Protein AF-0000000068152325 (afdb_homodimer)

pLDDT: mean 95.0, std 8.4, range [35.0, 99.0]

Foldseek 3Di:
DVPVVVVLVVVLVVLQVVLQVVLVVLCVVQDDDKWKWKAFPQSRRIHTDQQAAKDACFLQCLLLLLLVQQLCVVVVNHDQQDFDADAPVLADPQAVPVNVCHPHRGDGNLRLSLCCQARVGQSSSQSSQVVPPHQQVSVVLLVVVPLPQAGADDGPPVSQDAPDSPGSHNIGGFNSSLVSLCCSQPNDSGDPVSNVSSQVSQQNHPPQCLALVVQADVQKRKRKGWGDDFLVFQKTWMWIWIADPPRGIMTMTMIDRRNRDGPSVSRNSRSVSSNSSNVSD/DVVVVVVLVVVLVVLQVVLQVVLVVLCVVQDDDKWKWKAFPQSRRIHTDQQAAKDACFLQCLLLLLLVQQLCVVVVNHDQQDFDADAPVLADPQAVPVNVVHPHRGDGNLRLSLCCQARVGQSSSQSSQVVPPHQQVSVVLLVVVPLPQAGADDGPPVSQDAPDSPGSHNIGGFNSSLVSLCCSQPNDSGDPVSNVSSQVSQQNHNPQCLALVLQADVQKRKRKGWGDDFLVFQKTWMWIWIQDPPRGIMTMTMIDRRNRDGPSVSRNSRSVSSNSSNVSD

Nearest PDB structures (foldseek):
  5vpq-assembly2_B  TM=9.289E-01  e=6.756E-27  Paraburkholderia phymatum STM815
  7a5t-assembly1_A  TM=9.228E-01  e=1.024E-25  Mycobacterium tuberculosis
  8rii-assembly1_A  TM=9.203E-01  e=1.210E-25  Mycobacterium tuberculosis
  7a6z-assembly1_A  TM=9.233E-01  e=1.210E-25  Mycobacterium tuberculosis
  4x6t-assembly1_A  TM=9.135E-01  e=1.597E-25  Mycobacterium tuberculosis H37Rv

InterPro domains:
  IPR000871 Beta-lactamase, class-A [PR00118] (22-46)
  IPR000871 Beta-lactamase, class-A [PR00118] (53-70)
  IPR000871 Beta-lactamase, class-A [PR00118] (96-121)
  IPR000871 Beta-lactamase, class-A [PR00118] (132-156)
  IPR000871 Beta-lactamase, class-A [PR00118] (195-210)
  IPR000871 Beta-lactamase, class-A [PR00118] (212-227)
  IPR000871 Beta-lactamase, class-A [PTHR35333] (16-280)
  IPR012338 Beta-lactamase/transpeptidase-like [G3DSA:3.40.710.10] (14-280)
  IPR012338 Beta-lactamase/transpeptidase-like [SSF56601] (19-278)
  IPR023650 Beta-lactamase, class-A active site [PS00146] (55-70)
  I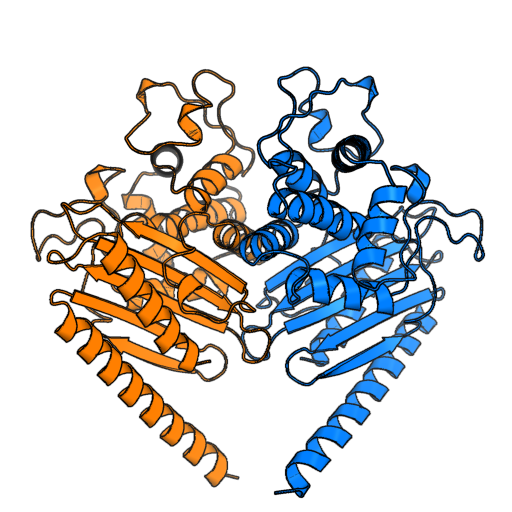PR045155 Beta-lactamase class A, catalytic domain [PF13354] (19-278)

Radius of gyration: 24.02 Å; Cα contacts (8 Å, |Δi|>4): 1232; chains: 2; bounding box: 70×71×52 Å

Secondary structure (DSSP, 8-state):
-HHHHHHHHHHHHHHHHHHHHHHHHHHHHH-SEEEEEEEETTT--EEEESTTS-EE-GGGHHHHHHHHHHHHHHTTS--TT-EE---GGG--SS-TTGGGGTTSS-EEHHHHHHHHHHH--HHHHHHHHHHTT-HHHHHHHHHTTT--S----S-TTGGG--SSTT--TTEE-HHHHHHHHHHHHHSSSS-HHHHHHHHHHHHT-SS-TTTHHHHS-TT-EEEEEEEE-HHHHTEEEEEEEEEETTTEEEEEEEEEE-TTS-HHHHHHHHHHHHHHHHTT-/--HHHHHHHHHHHHHHHHHHHHHHHHHHHH-SEEEEEEEETTT--EEEESTTS-EE-GGGHHHHHHHHHHHHHHTTS--TT-EE---GGG--SS-TTGGGGTTSS-EEHHHHHHHHHHH--HHHHHHHHHHTT-HHHHHHHHHTTT--S----S-TTGGG--SSTT--TTEE-HHHHHHHHHHHHHSSSS-HHHHHHHHHHHHT-SS-TTTHHHHS-TT-EEEEEEEE-HHHHTEEEEEEEEEETTTEEEEEEEEEE-TTS-HHHHHHHHHHHHHHHHTT-

Structure (mmCIF, N/CA/C/O backbone):
data_AF-0000000068152325-model_v1
#
loop_
_entity.id
_entity.type
_entity.pdbx_description
1 polymer Beta-lactamase
#
loop_
_atom_site.group_PDB
_atom_site.id
_atom_site.type_symbol
_atom_site.label_atom_id
_atom_site.label_alt_id
_atom_site.label_comp_id
_atom_site.label_asym_id
_atom_site.label_entity_id
_atom_site.label_seq_id
_atom_site.pdbx_PDB_ins_code
_atom_site.Cartn_x
_atom_site.Cartn_y
_atom_site.Cartn_z
_atom_site.occupancy
_atom_site.B_iso_or_equiv
_atom_site.auth_seq_id
_atom_site.auth_comp_id
_atom_site.auth_asym_id
_atom_site.auth_atom_id
_atom_site.pdbx_PDB_model_num
ATOM 1 N N . MET A 1 1 ? -40.438 0.388 -3.564 1 35 1 MET A N 1
ATOM 2 C CA . MET A 1 1 ? -39 0.444 -3.904 1 35 1 MET A CA 1
ATOM 3 C C . MET A 1 1 ? -38.375 1.729 -3.385 1 35 1 MET A C 1
ATOM 5 O O . MET A 1 1 ? -37.156 1.912 -3.484 1 35 1 MET A O 1
ATOM 9 N N . PRO A 1 2 ? -39.219 2.816 -3.344 1 46.47 2 PRO A N 1
ATOM 10 C CA . PRO A 1 2 ? -38.812 4.16 -2.934 1 46.47 2 PRO A CA 1
ATOM 11 C C . PRO A 1 2 ? -38.5 4.254 -1.44 1 46.47 2 PRO A C 1
ATOM 13 O O . PRO A 1 2 ? -37.875 5.215 -0.994 1 46.47 2 PRO A O 1
ATOM 16 N N . ALA A 1 3 ? -39.094 3.359 -0.702 1 48.59 3 ALA A N 1
ATOM 17 C CA . ALA A 1 3 ? -39.094 3.549 0.747 1 48.59 3 ALA A CA 1
ATOM 18 C C . ALA A 1 3 ? -37.75 3.154 1.338 1 48.59 3 ALA A C 1
ATOM 20 O O . ALA A 1 3 ? -37.25 3.799 2.27 1 48.59 3 ALA A O 1
ATOM 21 N N . LEU A 1 4 ? -37.031 2.096 0.79 1 51.12 4 LEU A N 1
ATOM 22 C CA . LEU A 1 4 ? -35.75 1.635 1.304 1 51.12 4 LEU A CA 1
ATOM 23 C C . LEU A 1 4 ? -34.656 2.664 1.037 1 51.12 4 LEU A C 1
ATOM 25 O O . LEU A 1 4 ? -33.781 2.877 1.878 1 51.12 4 LEU A O 1
ATOM 29 N N . ALA A 1 5 ? -34.781 3.303 -0.085 1 54.22 5 ALA A N 1
ATOM 30 C CA . ALA A 1 5 ? -33.812 4.316 -0.442 1 54.22 5 ALA A CA 1
ATOM 31 C C . ALA A 1 5 ? -33.906 5.527 0.478 1 54.22 5 ALA A C 1
ATOM 33 O O . ALA A 1 5 ? -32.875 6.121 0.847 1 54.22 5 ALA A O 1
ATOM 34 N N . THR A 1 6 ? -35.125 5.875 0.89 1 55.12 6 THR A N 1
ATOM 35 C CA . THR A 1 6 ? -35.344 7.047 1.729 1 55.12 6 THR A CA 1
ATOM 36 C C . THR A 1 6 ? -34.875 6.797 3.152 1 55.12 6 THR A C 1
ATOM 38 O O . THR A 1 6 ? -34.281 7.684 3.777 1 55.12 6 THR A O 1
ATOM 41 N N . VAL A 1 7 ? -35 5.609 3.652 1 56.97 7 VAL A N 1
ATOM 42 C CA . VAL A 1 7 ? -34.594 5.258 5.008 1 56.97 7 VAL A CA 1
ATOM 43 C C . VAL A 1 7 ? -33.062 5.273 5.102 1 56.97 7 VAL A C 1
ATOM 45 O O . VAL A 1 7 ? -32.5 5.746 6.094 1 56.97 7 VAL A O 1
ATOM 48 N N . SER A 1 8 ? -32.469 5.02 3.979 1 75.75 8 SER A N 1
ATOM 49 C CA . SER A 1 8 ? -31 4.98 3.967 1 75.75 8 SER A CA 1
ATOM 50 C C . SER A 1 8 ? -30.406 6.387 3.979 1 75.75 8 SER A C 1
ATOM 52 O O . SER A 1 8 ? -29.438 6.652 4.684 1 75.75 8 SER A O 1
ATOM 54 N N . THR A 1 9 ? -31.141 7.324 3.455 1 77.44 9 THR A N 1
ATOM 55 C CA . THR A 1 9 ? -30.672 8.703 3.398 1 77.44 9 THR A CA 1
ATOM 56 C C . THR A 1 9 ? -30.844 9.391 4.746 1 77.44 9 THR A C 1
ATOM 58 O O . THR A 1 9 ? -29.969 10.133 5.188 1 77.44 9 THR A O 1
ATOM 61 N N . ILE A 1 10 ? -31.938 9.133 5.352 1 80.31 10 ILE A N 1
ATOM 62 C CA . ILE A 1 10 ? -32.219 9.734 6.652 1 80.31 10 ILE A CA 1
ATOM 63 C C . ILE A 1 10 ? -31.219 9.195 7.684 1 80.31 10 ILE A C 1
ATOM 65 O O . ILE A 1 10 ? -30.641 9.953 8.461 1 80.31 10 ILE A O 1
ATOM 69 N N . ALA A 1 11 ? -31.109 7.906 7.719 1 81.94 11 ALA A N 1
ATOM 70 C CA . ALA A 1 11 ? -30.172 7.289 8.648 1 81.94 11 ALA A CA 1
ATOM 71 C C . ALA A 1 11 ? -28.766 7.836 8.453 1 81.94 11 ALA A C 1
ATOM 73 O O . ALA A 1 11 ? -28.047 8.086 9.422 1 81.94 11 ALA A O 1
ATOM 74 N N . ARG A 1 12 ? -28.484 8.094 7.258 1 85.12 12 ARG A N 1
ATOM 75 C CA . ARG A 1 12 ? -27.172 8.656 6.953 1 85.12 12 ARG A CA 1
ATOM 76 C C . ARG A 1 12 ? -27.062 10.086 7.461 1 85.12 12 ARG A C 1
ATOM 78 O O . ARG A 1 12 ? -26.016 10.477 7.992 1 85.12 12 ARG A O 1
ATOM 85 N N . ALA A 1 13 ? -28 10.828 7.285 1 87.19 13 ALA A N 1
ATOM 86 C CA . ALA A 1 13 ? -28 12.211 7.754 1 87.19 13 ALA A CA 1
ATOM 87 C C . ALA A 1 13 ? -27.922 12.273 9.273 1 87.19 13 ALA A C 1
ATOM 89 O O . ALA A 1 13 ? -27.219 13.133 9.828 1 87.19 13 ALA A O 1
ATOM 90 N N . GLU A 1 14 ? -28.562 11.43 9.898 1 89.38 14 GLU A N 1
ATOM 91 C CA . GLU A 1 14 ? -28.531 11.383 11.359 1 89.38 14 GLU A CA 1
ATOM 92 C C . GLU A 1 14 ? -27.141 11 11.867 1 89.38 14 GLU A C 1
ATOM 94 O O . GLU A 1 14 ? -26.656 11.586 12.836 1 89.38 14 GLU A O 1
ATOM 99 N N . LEU A 1 15 ? -26.594 10.062 11.227 1 89.25 15 LEU A N 1
ATOM 100 C CA . LEU A 1 15 ? -25.25 9.656 11.586 1 89.25 15 LEU A CA 1
ATOM 101 C C . LEU A 1 15 ? -24.266 10.805 11.398 1 89.25 15 LEU A C 1
ATOM 103 O O . LEU A 1 15 ? -23.438 11.062 12.273 1 89.25 15 LEU A O 1
ATOM 107 N N . GLN A 1 16 ? -24.391 11.461 10.328 1 90.69 16 GLN A N 1
ATOM 108 C CA . GLN A 1 16 ? -23.531 12.602 10.039 1 90.69 16 GLN A CA 1
ATOM 109 C C . GLN A 1 16 ? -23.641 13.672 11.125 1 90.69 16 GLN A C 1
ATOM 111 O O . GLN A 1 16 ? -22.641 14.164 11.625 1 90.69 16 GLN A O 1
ATOM 116 N N . HIS A 1 17 ? -24.859 13.992 11.508 1 92.69 17 HIS A N 1
ATOM 117 C CA . HIS A 1 17 ? -25.094 15.008 12.531 1 92.69 17 HIS A CA 1
ATOM 118 C C . HIS A 1 17 ? -24.516 14.57 13.875 1 92.69 17 HIS A C 1
ATOM 120 O O . HIS A 1 17 ? -23.922 15.375 14.594 1 92.69 17 HIS A O 1
ATOM 126 N N . ALA A 1 18 ? -24.719 13.352 14.133 1 94.25 18 ALA A N 1
ATOM 127 C CA . ALA A 1 18 ? -24.219 12.828 15.398 1 94.25 18 ALA A CA 1
ATOM 128 C C . ALA A 1 18 ? -22.688 12.891 15.461 1 94.25 18 ALA A C 1
ATOM 130 O O . ALA A 1 18 ? -22.109 13.234 16.484 1 94.25 18 ALA A O 1
ATOM 131 N N . LEU A 1 19 ? -22.031 12.562 14.391 1 95.25 19 LEU A N 1
ATOM 132 C CA . LEU A 1 19 ? -20.578 12.594 14.336 1 95.25 19 LEU A CA 1
ATOM 133 C C . LEU A 1 19 ? -20.062 14.023 14.43 1 95.25 19 LEU A C 1
ATOM 135 O O . LEU A 1 19 ? -19.078 14.281 15.125 1 95.25 19 LEU A O 1
ATOM 139 N N . GLU A 1 20 ? -20.703 14.906 13.812 1 95.5 20 GLU A N 1
ATOM 140 C CA . GLU A 1 20 ? -20.281 16.312 13.867 1 95.5 20 GLU A CA 1
ATOM 141 C C . GLU A 1 20 ? -20.422 16.859 15.281 1 95.5 20 GLU A C 1
ATOM 143 O O . GLU A 1 20 ? -19.562 17.625 15.734 1 95.5 20 GLU A O 1
ATOM 148 N N . ALA A 1 21 ? -21.484 16.438 15.992 1 96.62 21 ALA A N 1
ATOM 149 C CA . ALA A 1 21 ? -21.672 16.875 17.375 1 96.62 21 ALA A CA 1
ATOM 150 C C . ALA A 1 21 ? -20.562 16.312 18.266 1 96.62 21 ALA A C 1
ATOM 152 O O . ALA A 1 21 ? -20.062 17.016 19.156 1 96.62 21 ALA A O 1
ATOM 153 N N . ARG A 1 22 ? -20.203 15.148 18.031 1 96.69 22 ARG A N 1
ATOM 154 C CA . ARG A 1 22 ? -19.141 14.531 18.828 1 96.69 22 ARG A CA 1
ATOM 155 C C . ARG A 1 22 ? -17.781 15.156 18.516 1 96.69 22 ARG A C 1
ATOM 157 O O . ARG A 1 22 ? -16.938 15.289 19.406 1 96.69 22 ARG A O 1
ATOM 164 N N . LEU A 1 23 ? -17.562 15.516 17.281 1 96.5 23 LEU A N 1
ATOM 165 C CA . LEU A 1 23 ? -16.328 16.219 16.922 1 96.5 23 LEU A CA 1
ATOM 166 C C . LEU A 1 23 ? -16.281 17.594 17.594 1 96.5 23 LEU A C 1
ATOM 168 O O . LEU A 1 23 ? -15.227 18.016 18.094 1 96.5 23 LEU A O 1
ATOM 172 N N . ALA A 1 24 ? -17.406 18.25 17.641 1 95.81 24 ALA A N 1
ATOM 173 C CA . ALA A 1 24 ? -17.484 19.547 18.312 1 95.81 24 ALA A CA 1
ATOM 174 C C . ALA A 1 24 ? -17.203 19.391 19.797 1 95.81 24 ALA A C 1
ATOM 176 O O . ALA A 1 24 ? -16.547 20.25 20.406 1 95.81 24 ALA A O 1
ATOM 177 N N . GLU A 1 25 ? -17.75 18.328 20.359 1 95.81 25 GLU A N 1
ATOM 178 C CA . GLU A 1 25 ? -17.516 18.062 21.781 1 95.81 25 GLU A CA 1
ATOM 179 C C . GLU A 1 25 ? -16.031 17.781 22.047 1 95.81 25 GLU A C 1
ATOM 181 O O . GLU A 1 25 ? -15.5 18.203 23.062 1 95.81 25 GLU A O 1
ATOM 186 N N . LEU A 1 26 ? -15.5 17.016 21.141 1 93.62 26 LEU A N 1
ATOM 187 C CA . LEU A 1 26 ? -14.07 16.719 21.25 1 93.62 26 LEU A CA 1
ATOM 188 C C . LEU A 1 26 ? -13.25 18 21.266 1 93.62 26 LEU A C 1
ATOM 190 O O . LEU A 1 26 ? -12.328 18.156 22.062 1 93.62 26 LEU A O 1
ATOM 194 N N . GLU A 1 27 ? -13.516 18.875 20.359 1 93.19 27 GLU A N 1
ATOM 195 C CA . GLU A 1 27 ? -12.836 20.156 20.297 1 93.19 27 GLU A CA 1
ATOM 196 C C . GLU A 1 27 ? -13.047 20.969 21.578 1 93.19 27 GLU A C 1
ATOM 198 O O . GLU A 1 27 ? -12.102 21.547 22.109 1 93.19 27 GLU A O 1
ATOM 203 N N . ARG A 1 28 ? -14.219 21.031 22.078 1 93.19 28 ARG A N 1
ATOM 204 C CA . ARG A 1 28 ? -14.555 21.797 23.281 1 93.19 28 ARG A CA 1
ATOM 205 C C . ARG A 1 28 ? -13.781 21.281 24.484 1 93.19 28 ARG A C 1
ATOM 207 O O . ARG A 1 28 ? -13.359 22.078 25.344 1 93.19 28 ARG A O 1
ATOM 214 N N . ARG A 1 29 ? -13.617 20.047 24.562 1 94.62 29 ARG A N 1
ATOM 215 C CA . ARG A 1 29 ? -12.938 19.422 25.688 1 94.62 29 ARG A CA 1
ATOM 216 C C . ARG A 1 29 ? -11.492 19.875 25.781 1 94.62 29 ARG A C 1
ATOM 218 O O . ARG A 1 29 ? -10.953 20.016 26.891 1 94.62 29 ARG A O 1
ATOM 225 N N . HIS A 1 30 ? -10.891 20.125 24.75 1 91.69 30 HIS A N 1
ATOM 226 C CA . HIS A 1 30 ? -9.453 20.375 24.766 1 91.69 30 HIS A CA 1
ATOM 227 C C . HIS A 1 30 ? -9.141 21.859 24.562 1 91.69 30 HIS A C 1
ATOM 229 O O . HIS A 1 30 ? -8.055 22.312 24.906 1 91.69 30 HIS A O 1
ATOM 235 N N . GLY A 1 31 ? -10.133 22.469 24.062 1 88.31 31 GLY A N 1
ATOM 236 C CA . GLY A 1 31 ? -9.82 23.828 23.656 1 88.31 31 GLY A CA 1
ATOM 237 C C . GLY A 1 31 ? -8.977 23.906 22.391 1 88.31 31 GLY A C 1
ATOM 238 O O . GLY A 1 31 ? -8.453 22.875 21.938 1 88.31 31 GLY A O 1
ATOM 239 N N . GLY A 1 32 ? -8.953 24.953 21.656 1 92.62 32 GLY A N 1
ATOM 240 C CA . GLY A 1 32 ? -8.273 25.062 20.375 1 92.62 32 GLY A CA 1
ATOM 241 C C . GLY A 1 32 ? -9.172 24.703 19.203 1 92.62 32 GLY A C 1
ATOM 242 O O . GLY A 1 32 ? -10.391 24.844 19.281 1 92.62 32 GLY A O 1
ATOM 243 N N . ARG A 1 33 ? -8.453 24.281 18.141 1 95.56 33 ARG A N 1
ATOM 244 C CA . ARG A 1 33 ? -9.211 24 16.938 1 95.56 33 ARG A CA 1
ATOM 245 C C . ARG A 1 33 ? -8.922 22.609 16.406 1 95.56 33 ARG A C 1
ATOM 247 O O . ARG A 1 33 ? -7.762 22.188 16.344 1 95.56 33 ARG A O 1
ATOM 254 N N . VAL A 1 34 ? -9.945 21.906 16.125 1 97.69 34 VAL A N 1
ATOM 255 C CA . VAL A 1 34 ? -9.867 20.625 15.445 1 97.69 34 VAL A CA 1
ATOM 256 C C . VAL A 1 34 ? -10.68 20.672 14.156 1 97.69 34 VAL A C 1
ATOM 258 O O . VAL A 1 34 ? -11.898 20.859 14.188 1 97.69 34 VAL A O 1
ATOM 261 N N . GLY A 1 35 ? -9.984 20.609 12.992 1 98.31 35 GLY A N 1
ATOM 262 C CA . GLY A 1 35 ? -10.633 20.516 11.695 1 98.31 35 GLY A CA 1
ATOM 263 C C . GLY A 1 35 ? -10.672 19.094 11.148 1 98.31 35 GLY A C 1
ATOM 264 O O . GLY A 1 35 ? -9.68 18.375 11.211 1 98.31 35 GLY A O 1
ATOM 265 N N . VAL A 1 36 ? -11.859 18.688 10.664 1 98.75 36 VAL A N 1
ATOM 266 C CA . VAL A 1 36 ? -12.031 17.344 10.141 1 98.75 36 VAL A CA 1
ATOM 267 C C . VAL A 1 36 ? -12.883 17.375 8.875 1 98.75 36 VAL A C 1
ATOM 269 O O . VAL A 1 36 ? -13.883 18.094 8.812 1 98.75 36 VAL A O 1
ATOM 272 N N . ALA A 1 37 ? -12.469 16.734 7.879 1 98.81 37 ALA A N 1
ATOM 273 C CA . ALA A 1 37 ? -13.289 16.359 6.73 1 98.81 37 ALA A CA 1
ATOM 274 C C . ALA A 1 37 ? -13.109 14.891 6.371 1 98.81 37 ALA A C 1
ATOM 276 O O . ALA A 1 37 ? -11.984 14.391 6.316 1 98.81 37 ALA A O 1
ATOM 277 N N . ALA A 1 38 ? -14.211 14.141 6.191 1 98.62 38 ALA A N 1
ATOM 278 C CA . ALA A 1 38 ? -14.156 12.727 5.824 1 98.62 38 ALA A CA 1
ATOM 279 C C . ALA A 1 38 ? -15.281 12.367 4.852 1 98.62 38 ALA A C 1
ATOM 281 O O . ALA A 1 38 ? -16.344 12.977 4.879 1 98.62 38 ALA A O 1
ATOM 282 N N . LEU A 1 39 ? -14.984 11.461 3.992 1 97.31 39 LEU A N 1
ATOM 283 C CA . LEU A 1 39 ? -15.906 10.992 2.963 1 97.31 39 LEU A CA 1
ATOM 284 C C . LEU A 1 39 ? -15.859 9.469 2.848 1 97.31 39 LEU A C 1
ATOM 286 O O . LEU A 1 39 ? -14.789 8.883 2.689 1 97.31 39 LEU A O 1
ATOM 290 N N . ASN A 1 40 ? -17 8.82 3.039 1 96 40 ASN A N 1
ATOM 291 C CA . ASN A 1 40 ? -17.141 7.41 2.713 1 96 40 ASN A CA 1
ATOM 292 C C . ASN A 1 40 ? -17.422 7.203 1.226 1 96 40 ASN A C 1
ATOM 294 O O . ASN A 1 40 ? -18.453 7.668 0.712 1 96 40 ASN A O 1
ATOM 298 N N . LEU A 1 41 ? -16.625 6.504 0.561 1 95.56 41 LEU A N 1
ATOM 299 C CA . LEU A 1 41 ? -16.719 6.402 -0.891 1 95.56 41 LEU A CA 1
ATOM 300 C C . LEU A 1 41 ? -17.844 5.449 -1.295 1 95.56 41 LEU A C 1
ATOM 302 O O . LEU A 1 41 ? -18.328 5.496 -2.428 1 95.56 41 LEU A O 1
ATOM 306 N N . SER A 1 42 ? -18.219 4.535 -0.402 1 91.62 42 SER A N 1
ATOM 307 C CA . SER A 1 42 ? -19.266 3.564 -0.704 1 91.62 42 SER A CA 1
ATOM 308 C C . SER A 1 42 ? -20.641 4.199 -0.622 1 91.62 42 SER A C 1
ATOM 310 O O . SER A 1 42 ? -21.469 4.02 -1.519 1 91.62 42 SER A O 1
ATOM 312 N N . THR A 1 43 ? -20.859 5.043 0.379 1 90.62 43 THR A N 1
ATOM 313 C CA . THR A 1 43 ? -22.203 5.539 0.659 1 90.62 43 THR A CA 1
ATOM 314 C C . THR A 1 43 ? -22.359 6.988 0.213 1 90.62 43 THR A C 1
ATOM 316 O O . THR A 1 43 ? -23.469 7.488 0.06 1 90.62 43 THR A O 1
ATOM 319 N N . GLY A 1 44 ? -21.188 7.668 0.096 1 92.56 44 GLY A N 1
ATOM 320 C CA . GLY A 1 44 ? -21.219 9.094 -0.166 1 92.56 44 GLY A CA 1
ATOM 321 C C . GLY A 1 44 ? -21.406 9.93 1.088 1 92.56 44 GLY A C 1
ATOM 322 O O . GLY A 1 44 ? -21.438 11.156 1.024 1 92.56 44 GLY A O 1
ATOM 323 N N . ALA A 1 45 ? -21.516 9.281 2.25 1 93.19 45 ALA A N 1
ATOM 324 C CA . ALA A 1 45 ? -21.656 10 3.514 1 93.19 45 ALA A CA 1
ATOM 325 C C . ALA A 1 45 ? -20.438 10.859 3.799 1 93.19 45 ALA A C 1
ATOM 327 O O . ALA A 1 45 ? -19.297 10.438 3.547 1 93.19 45 ALA A O 1
ATOM 328 N N . ARG A 1 46 ? -20.703 12.055 4.359 1 95.06 46 ARG A N 1
ATOM 329 C CA . ARG A 1 46 ? -19.641 13.008 4.668 1 95.06 46 ARG A CA 1
ATOM 330 C C . ARG A 1 46 ? -19.797 13.57 6.074 1 95.06 46 ARG A C 1
ATOM 332 O O . ARG A 1 46 ? -20.906 13.625 6.602 1 95.06 46 ARG A O 1
ATOM 339 N N . VAL A 1 47 ? -18.719 13.938 6.641 1 96.31 47 VAL A N 1
ATOM 340 C CA . VAL A 1 47 ? -18.719 14.711 7.875 1 96.31 47 VAL A CA 1
ATOM 341 C C . VAL A 1 47 ? -17.703 15.852 7.777 1 96.31 47 VAL A C 1
ATOM 343 O O . VAL A 1 47 ? -16.703 15.742 7.078 1 96.31 47 VAL A O 1
ATOM 346 N N . GLY A 1 48 ? -18.047 17 8.367 1 96.94 48 GLY A N 1
ATOM 347 C CA . GLY A 1 48 ? -17.188 18.172 8.398 1 96.94 48 GLY A CA 1
ATOM 348 C C . GLY A 1 48 ? -17.281 18.953 9.695 1 96.94 48 GLY A C 1
ATOM 349 O O . GLY A 1 48 ? -18.375 19.203 10.195 1 96.94 48 GLY A O 1
ATOM 350 N N . HIS A 1 49 ? -16.188 19.172 10.328 1 97.81 49 HIS A N 1
ATOM 351 C CA . HIS A 1 49 ? -16.016 20.078 11.453 1 97.81 49 HIS A CA 1
ATOM 352 C C . HIS A 1 49 ? -14.875 21.078 11.195 1 97.81 49 HIS A C 1
ATOM 354 O O . HIS A 1 49 ? -13.711 20.672 11.094 1 97.81 49 HIS A O 1
ATOM 360 N N . ARG A 1 50 ? -15.219 22.359 11.055 1 97.5 50 ARG A N 1
ATOM 361 C CA . ARG A 1 50 ? -14.266 23.375 10.625 1 97.5 50 ARG A CA 1
ATOM 362 C C . ARG A 1 50 ? -13.617 23 9.297 1 97.5 50 ARG A C 1
ATOM 364 O O . ARG A 1 50 ? -12.406 23.156 9.125 1 97.5 50 ARG A O 1
ATOM 371 N N . ALA A 1 51 ? -14.453 22.406 8.43 1 98.25 51 ALA A N 1
ATOM 372 C CA . ALA A 1 51 ? -13.945 21.828 7.188 1 98.25 51 ALA A CA 1
ATOM 373 C C . ALA A 1 51 ? -13.461 22.906 6.23 1 98.25 51 ALA A C 1
ATOM 375 O O . ALA A 1 51 ? -12.656 22.641 5.332 1 98.25 51 ALA A O 1
ATOM 376 N N . ASP A 1 52 ? -13.938 24.156 6.418 1 97.94 52 ASP A N 1
ATOM 377 C CA . ASP A 1 52 ? -13.625 25.234 5.488 1 97.94 52 ASP A CA 1
ATOM 378 C C . ASP A 1 52 ? -12.656 26.234 6.113 1 97.94 52 ASP A C 1
ATOM 380 O O . ASP A 1 52 ? -12.344 27.266 5.516 1 97.94 52 ASP A O 1
ATOM 384 N N . GLU A 1 53 ? -12.234 25.969 7.301 1 97.69 53 GLU A N 1
ATOM 385 C CA . GLU A 1 53 ? -11.266 26.828 7.965 1 97.69 53 GLU A CA 1
ATOM 386 C C . GLU A 1 53 ? -9.836 26.453 7.59 1 97.69 53 GLU A C 1
ATOM 388 O O . GLU A 1 53 ? -9.539 25.266 7.395 1 97.69 53 GLU A O 1
ATOM 393 N N . ARG A 1 54 ? -8.969 27.453 7.566 1 97.88 54 ARG A N 1
ATOM 394 C CA . ARG A 1 54 ? -7.586 27.219 7.16 1 97.88 54 ARG A CA 1
ATOM 395 C C . ARG A 1 54 ? -6.742 26.734 8.336 1 97.88 54 ARG A C 1
ATOM 397 O O . ARG A 1 54 ? -6.898 27.219 9.461 1 97.88 54 ARG A O 1
ATOM 404 N N . PHE A 1 55 ? -5.922 25.766 8.117 1 97.19 55 PHE A N 1
ATOM 405 C CA . PHE A 1 55 ? -4.938 25.219 9.047 1 97.19 55 PHE A CA 1
ATOM 406 C C . PHE A 1 55 ? -3.564 25.125 8.391 1 97.19 55 PHE A C 1
ATOM 408 O O . PHE A 1 55 ? -3.467 24.922 7.18 1 97.19 55 PHE A O 1
ATOM 415 N N . LEU A 1 56 ? -2.523 25.328 9.203 1 97.31 56 LEU A N 1
ATOM 416 C CA . LEU A 1 56 ? -1.183 25 8.742 1 97.31 56 LEU A CA 1
ATOM 417 C C . LEU A 1 56 ? -1.114 23.531 8.297 1 97.31 56 LEU A C 1
ATOM 419 O O . LEU A 1 56 ? -1.587 22.641 9.008 1 97.31 56 LEU A O 1
ATOM 423 N N . MET A 1 57 ? -0.512 23.266 7.102 1 98.06 57 MET A N 1
ATOM 424 C CA . MET A 1 57 ? -0.448 21.906 6.594 1 98.06 57 MET A CA 1
ATOM 425 C C . MET A 1 57 ? 0.577 21.078 7.371 1 98.06 57 MET A C 1
ATOM 427 O O . MET A 1 57 ? 0.384 19.891 7.582 1 98.06 57 MET A O 1
ATOM 431 N N . CYS A 1 58 ? 1.588 21.781 7.746 1 98 58 CYS A N 1
ATOM 432 C CA . CYS A 1 58 ? 2.76 21.031 8.203 1 98 58 CYS A CA 1
ATOM 433 C C . CYS A 1 58 ? 3.145 19.953 7.211 1 98 58 CYS A C 1
ATOM 435 O O . CYS A 1 58 ? 3.119 20.172 6 1 98 58 CYS A O 1
ATOM 437 N N . SER A 1 59 ? 3.559 18.75 7.645 1 98.75 59 SER A N 1
ATOM 438 C CA . SER A 1 59 ? 4.148 17.766 6.75 1 98.75 59 SER A CA 1
ATOM 439 C C . SER A 1 59 ? 3.08 17.047 5.934 1 98.75 59 SER A C 1
ATOM 441 O O . SER A 1 59 ? 3.396 16.219 5.082 1 98.75 59 SER A O 1
ATOM 443 N N . THR A 1 60 ? 1.813 17.344 6.066 1 98.88 60 THR A N 1
ATOM 444 C CA . THR A 1 60 ? 0.802 16.656 5.273 1 98.88 60 THR A CA 1
ATOM 445 C C . THR A 1 60 ? 0.942 17 3.795 1 98.88 60 THR A C 1
ATOM 447 O O . THR A 1 60 ? 0.552 16.219 2.928 1 98.88 60 THR A O 1
ATOM 450 N N . PHE A 1 61 ? 1.531 18.141 3.447 1 98.88 61 PHE A N 1
ATOM 451 C CA . PHE A 1 61 ? 1.698 18.547 2.053 1 98.88 61 PHE A CA 1
ATOM 452 C C . PHE A 1 61 ? 2.617 17.562 1.321 1 98.88 61 PHE A C 1
ATOM 454 O O . PHE A 1 61 ? 2.619 17.516 0.09 1 98.88 61 PHE A O 1
ATOM 461 N N . LYS A 1 62 ? 3.383 16.844 2.055 1 98.94 62 LYS A N 1
ATOM 462 C CA . LYS A 1 62 ? 4.375 15.961 1.444 1 98.94 62 LYS A CA 1
ATOM 463 C C . LYS A 1 62 ? 3.703 14.883 0.591 1 98.94 62 LYS A C 1
ATOM 465 O O . LYS A 1 62 ? 4.289 14.406 -0.383 1 98.94 62 LYS A O 1
ATOM 470 N N . ALA A 1 63 ? 2.484 14.484 0.943 1 98.94 63 ALA A N 1
ATOM 471 C CA . ALA A 1 63 ? 1.723 13.594 0.074 1 98.94 63 ALA A CA 1
ATOM 472 C C . ALA A 1 63 ? 1.46 14.242 -1.282 1 98.94 63 ALA A C 1
ATOM 474 O O . ALA A 1 63 ? 1.593 13.594 -2.322 1 98.94 63 ALA A O 1
ATOM 475 N N . LEU A 1 64 ? 1.133 15.539 -1.279 1 98.94 64 LEU A N 1
ATOM 476 C CA . LEU A 1 64 ? 0.839 16.281 -2.502 1 98.94 64 LEU A CA 1
ATOM 477 C C . LEU A 1 64 ? 2.098 16.453 -3.344 1 98.94 64 LEU A C 1
ATOM 479 O O . LEU A 1 64 ? 2.059 16.312 -4.566 1 98.94 64 LEU A O 1
ATOM 483 N N . ALA A 1 65 ? 3.141 16.781 -2.686 1 98.88 65 ALA A N 1
ATOM 484 C CA . ALA A 1 65 ? 4.398 17 -3.395 1 98.88 65 ALA A CA 1
ATOM 485 C C . ALA A 1 65 ? 4.891 15.711 -4.047 1 98.88 65 ALA A C 1
ATOM 487 O O . ALA A 1 65 ? 5.395 15.727 -5.172 1 98.88 65 ALA A O 1
ATOM 488 N N . SER A 1 66 ? 4.777 14.609 -3.328 1 98.94 66 SER A N 1
ATOM 489 C CA . SER A 1 66 ? 5.164 13.32 -3.902 1 98.94 66 SER A CA 1
ATOM 490 C C . SER A 1 66 ? 4.25 12.938 -5.059 1 98.94 66 SER A C 1
ATOM 492 O O . SER A 1 66 ? 4.699 12.352 -6.047 1 98.94 66 SER A O 1
ATOM 494 N N . ALA A 1 67 ? 2.979 13.266 -4.922 1 98.94 67 ALA A N 1
ATOM 495 C CA . ALA A 1 67 ? 2.055 13.078 -6.039 1 98.94 67 ALA A CA 1
ATOM 496 C C . ALA A 1 67 ? 2.475 13.906 -7.246 1 98.94 67 ALA A C 1
ATOM 498 O O . ALA A 1 67 ? 2.371 13.453 -8.391 1 98.94 67 ALA A O 1
ATOM 499 N N . MET A 1 68 ? 2.896 15.086 -6.996 1 98.88 68 MET A N 1
ATOM 500 C CA . MET A 1 68 ? 3.369 15.945 -8.086 1 98.88 68 MET A CA 1
ATOM 501 C C . MET A 1 68 ? 4.547 15.305 -8.812 1 98.88 68 MET A C 1
ATOM 503 O O . MET A 1 68 ? 4.609 15.32 -10.039 1 98.88 68 MET A O 1
ATOM 507 N N . VAL A 1 69 ? 5.488 14.734 -8.078 1 98.88 69 VAL A N 1
ATOM 508 C CA . VAL A 1 69 ? 6.594 14 -8.68 1 98.88 69 VAL A CA 1
ATOM 509 C C . VAL A 1 69 ? 6.047 12.922 -9.617 1 98.88 69 VAL A C 1
ATOM 511 O O . VAL A 1 69 ? 6.48 12.805 -10.766 1 98.88 69 VAL A O 1
ATOM 514 N N . LEU A 1 70 ? 5.078 12.164 -9.148 1 98.88 70 LEU A N 1
ATOM 515 C CA . LEU A 1 70 ? 4.527 11.055 -9.914 1 98.88 70 LEU A CA 1
ATOM 516 C C . LEU A 1 70 ? 3.77 11.562 -11.141 1 98.88 70 LEU A C 1
ATOM 518 O O . LEU A 1 70 ? 3.775 10.914 -12.188 1 98.88 70 LEU A O 1
ATOM 522 N N . ALA A 1 71 ? 3.102 12.688 -10.977 1 98.88 71 ALA A N 1
ATOM 523 C CA . ALA A 1 71 ? 2.451 13.305 -12.133 1 98.88 71 ALA A CA 1
ATOM 524 C C . ALA A 1 71 ? 3.473 13.656 -13.211 1 98.88 71 ALA A C 1
ATOM 526 O O . ALA A 1 71 ? 3.203 13.5 -14.406 1 98.88 71 ALA A O 1
ATOM 527 N N . ARG A 1 72 ? 4.586 14.156 -12.82 1 98.69 72 ARG A N 1
ATOM 528 C CA . ARG A 1 72 ? 5.66 14.477 -13.758 1 98.69 72 ARG A CA 1
ATOM 529 C C . ARG A 1 72 ? 6.207 13.219 -14.414 1 98.69 72 ARG A C 1
ATOM 531 O O . ARG A 1 72 ? 6.547 13.227 -15.602 1 98.69 72 ARG A O 1
ATOM 538 N N . VAL A 1 73 ? 6.27 12.172 -13.672 1 98.69 73 VAL A N 1
ATOM 539 C CA . VAL A 1 73 ? 6.684 10.883 -14.219 1 98.69 73 VAL A CA 1
ATOM 540 C C . VAL A 1 73 ? 5.691 10.438 -15.289 1 98.69 73 VAL A C 1
ATOM 542 O O . VAL A 1 73 ? 6.09 10.023 -16.375 1 98.69 73 VAL A O 1
ATOM 545 N N . ASP A 1 74 ? 4.449 10.555 -15 1 98.69 74 ASP A N 1
ATOM 546 C CA . ASP A 1 74 ? 3.391 10.164 -15.93 1 98.69 74 ASP A CA 1
ATOM 547 C C . ASP A 1 74 ? 3.492 10.945 -17.234 1 98.69 74 ASP A C 1
ATOM 549 O O . ASP A 1 74 ? 3.16 10.43 -18.297 1 98.69 74 ASP A O 1
ATOM 553 N N . LYS A 1 75 ? 3.979 12.133 -17.125 1 98.31 75 LYS A N 1
ATOM 554 C CA . LYS A 1 75 ? 4.094 13 -18.281 1 98.31 75 LYS A CA 1
ATOM 555 C C . LYS A 1 75 ? 5.43 12.797 -19 1 98.31 75 LYS A C 1
ATOM 557 O O . LYS A 1 75 ? 5.699 13.43 -20.016 1 98.31 75 LYS A O 1
ATOM 562 N N . GLY A 1 76 ? 6.301 12.055 -18.438 1 98.19 76 GLY A N 1
ATOM 563 C CA . GLY A 1 76 ? 7.574 11.75 -19.062 1 98.19 76 GLY A CA 1
ATOM 564 C C . GLY A 1 76 ? 8.625 12.82 -18.844 1 98.19 76 GLY A C 1
ATOM 565 O O . GLY A 1 76 ? 9.672 12.82 -19.5 1 98.19 76 GLY A O 1
ATOM 566 N N . VAL A 1 77 ? 8.43 13.734 -17.859 1 98.12 77 VAL A N 1
ATOM 567 C CA . VAL A 1 77 ? 9.367 14.836 -17.672 1 98.12 77 VAL A CA 1
ATOM 568 C C . VAL A 1 77 ? 10.141 14.625 -16.375 1 98.12 77 VAL A C 1
ATOM 570 O O . VAL A 1 77 ? 10.844 15.523 -15.906 1 98.12 77 VAL A O 1
ATOM 573 N N . GLU A 1 78 ? 9.953 13.5 -15.727 1 98.25 78 GLU A N 1
ATOM 574 C CA . GLU A 1 78 ? 10.672 13.062 -14.531 1 98.25 78 GLU A CA 1
ATOM 575 C C . GLU A 1 78 ? 10.914 11.555 -14.547 1 98.25 78 GLU A C 1
ATOM 577 O O . GLU A 1 78 ? 10.133 10.805 -15.148 1 98.25 78 GLU A O 1
ATOM 582 N N . LYS A 1 79 ? 11.969 11.148 -14.008 1 98.19 79 LYS A N 1
ATOM 58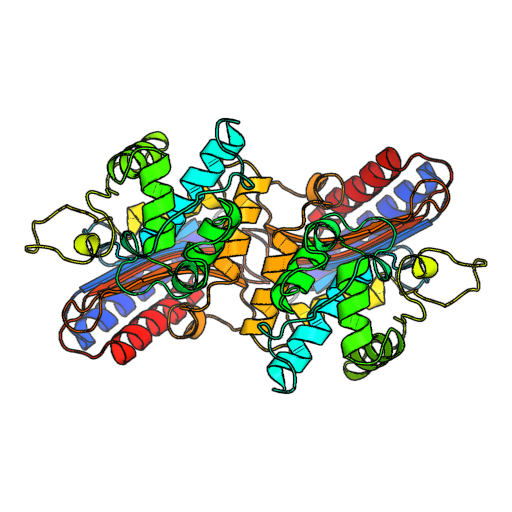3 C CA . LYS A 1 79 ? 12.273 9.734 -13.812 1 98.19 79 LYS A CA 1
ATOM 584 C C . LYS A 1 79 ? 12.523 9.414 -12.344 1 98.19 79 LYS A C 1
ATOM 586 O O . LYS A 1 79 ? 13.258 10.133 -11.664 1 98.19 79 LYS A O 1
ATOM 591 N N . LEU A 1 80 ? 11.977 8.352 -11.898 1 97.88 80 LEU A N 1
ATOM 592 C CA . LEU A 1 80 ? 12.109 7.961 -10.5 1 97.88 80 LEU A CA 1
ATOM 593 C C . LEU A 1 80 ? 13.547 7.562 -10.18 1 97.88 80 LEU A C 1
ATOM 595 O O . LEU A 1 80 ? 13.969 7.621 -9.023 1 97.88 80 LEU A O 1
ATOM 599 N N . ASP A 1 81 ? 14.305 7.188 -11.148 1 96.12 81 ASP A N 1
ATOM 600 C CA . ASP A 1 81 ? 15.672 6.742 -10.891 1 96.12 81 ASP A CA 1
ATOM 601 C C . ASP A 1 81 ? 16.672 7.883 -11.086 1 96.12 81 ASP A C 1
ATOM 603 O O . ASP A 1 81 ? 17.875 7.691 -10.938 1 96.12 81 ASP A O 1
ATOM 607 N N . ARG A 1 82 ? 16.141 9.055 -11.469 1 97.62 82 ARG A N 1
ATOM 608 C CA . ARG A 1 82 ? 17.031 10.203 -11.492 1 97.62 82 ARG A CA 1
ATOM 609 C C . ARG A 1 82 ? 17.656 10.438 -10.117 1 97.62 82 ARG A C 1
ATOM 611 O O . ARG A 1 82 ? 16.969 10.383 -9.102 1 97.62 82 ARG A O 1
ATOM 618 N N . ARG A 1 83 ? 18.922 10.727 -10.109 1 97.44 83 ARG A N 1
ATOM 619 C CA . ARG A 1 83 ? 19.609 10.93 -8.836 1 97.44 83 ARG A CA 1
ATOM 620 C C . ARG A 1 83 ? 19.859 12.414 -8.57 1 97.44 83 ARG A C 1
ATOM 622 O O . ARG A 1 83 ? 20.156 13.172 -9.492 1 97.44 83 ARG A O 1
ATOM 629 N N . ILE A 1 84 ? 19.719 12.812 -7.406 1 98 84 ILE A N 1
ATOM 630 C CA . ILE A 1 84 ? 20.031 14.148 -6.914 1 98 84 ILE A CA 1
ATOM 631 C C . ILE A 1 84 ? 21.172 14.062 -5.898 1 98 84 ILE A C 1
ATOM 633 O O . ILE A 1 84 ? 21.016 13.453 -4.836 1 98 84 ILE A O 1
ATOM 637 N N . VAL A 1 85 ? 22.281 14.602 -6.23 1 97.69 85 VAL A N 1
ATOM 638 C CA . VAL A 1 85 ? 23.438 14.641 -5.34 1 97.69 85 VAL A CA 1
ATOM 639 C C . VAL A 1 85 ? 23.375 15.883 -4.461 1 97.69 85 VAL A C 1
ATOM 641 O O . VAL A 1 85 ? 23 16.953 -4.93 1 97.69 85 VAL A O 1
ATOM 644 N N . PHE A 1 86 ? 23.734 15.734 -3.215 1 97.81 86 PHE A N 1
ATOM 645 C CA . PHE A 1 86 ? 23.656 16.859 -2.291 1 97.81 86 PHE A CA 1
ATOM 646 C C . PHE A 1 86 ? 24.75 16.781 -1.24 1 97.81 86 PHE A C 1
ATOM 648 O O . PHE A 1 86 ? 25.328 15.711 -1.024 1 97.81 86 PHE A O 1
ATOM 655 N N . SER A 1 87 ? 25.062 17.922 -0.647 1 96.94 87 SER A N 1
ATOM 656 C CA . SER A 1 87 ? 26.078 18 0.399 1 96.94 87 SER A CA 1
ATOM 657 C C . SER A 1 87 ? 25.453 18.281 1.761 1 96.94 87 SER A C 1
ATOM 659 O O . SER A 1 87 ? 24.234 18.453 1.862 1 96.94 87 SER A O 1
ATOM 661 N N . LYS A 1 88 ? 26.234 18.219 2.729 1 97 88 LYS A N 1
ATOM 662 C CA . LYS A 1 88 ? 25.781 18.406 4.102 1 97 88 LYS A CA 1
ATOM 663 C C . LYS A 1 88 ? 25.156 19.797 4.289 1 97 88 LYS A C 1
ATOM 665 O O . LYS A 1 88 ? 24.328 19.984 5.188 1 97 88 LYS A O 1
ATOM 670 N N . GLU A 1 89 ? 25.469 20.703 3.428 1 97.19 89 GLU A N 1
ATOM 671 C CA . GLU A 1 89 ? 25.047 22.094 3.576 1 97.19 89 GLU A CA 1
ATOM 672 C C . GLU A 1 89 ? 23.547 22.25 3.385 1 97.19 89 GLU A C 1
ATOM 674 O O . GLU A 1 89 ? 22.938 23.219 3.846 1 97.19 89 GLU A O 1
ATOM 679 N N . VAL A 1 90 ? 22.906 21.281 2.691 1 97.38 90 VAL A N 1
ATOM 680 C CA . VAL A 1 90 ? 21.484 21.438 2.377 1 97.38 90 VAL A CA 1
ATOM 681 C C . VAL A 1 90 ? 20.641 20.812 3.479 1 97.38 90 VAL A C 1
ATOM 683 O O . VAL A 1 90 ? 19.422 20.938 3.471 1 97.38 90 VAL A O 1
ATOM 686 N N . LEU A 1 91 ? 21.297 20.094 4.465 1 98.19 91 LEU A N 1
ATOM 687 C CA . LEU A 1 91 ? 20.562 19.406 5.512 1 98.19 91 LEU A CA 1
ATOM 688 C C . LEU A 1 91 ? 19.812 20.391 6.406 1 98.19 91 LEU A C 1
ATOM 690 O O . LEU A 1 91 ? 20.391 21.406 6.824 1 98.19 91 LEU A O 1
ATOM 694 N N . VAL A 1 92 ? 18.609 20.156 6.66 1 97.69 92 VAL A N 1
ATOM 695 C CA . VAL A 1 92 ? 17.828 20.922 7.625 1 97.69 92 VAL A CA 1
ATOM 696 C C . VAL A 1 92 ? 17.375 20 8.766 1 97.69 92 VAL A C 1
ATOM 698 O O . VAL A 1 92 ? 17.703 18.812 8.789 1 97.69 92 VAL A O 1
ATOM 701 N N . TYR A 1 93 ? 16.641 20.609 9.711 1 93.62 93 TYR A N 1
ATOM 702 C CA . TYR A 1 93 ? 16.156 19.891 10.875 1 93.62 93 TYR A CA 1
ATOM 703 C C . TYR A 1 93 ? 15.266 18.719 10.461 1 93.62 93 TYR A C 1
ATOM 705 O O . TYR A 1 93 ? 14.445 18.859 9.539 1 93.62 93 TYR A O 1
ATOM 713 N N . PHE A 1 94 ? 15.453 17.516 11.109 1 94.44 94 PHE A N 1
ATOM 714 C CA . PHE A 1 94 ? 14.68 16.297 10.945 1 94.44 94 PHE A CA 1
ATOM 715 C C . PHE A 1 94 ? 14.875 15.719 9.547 1 94.44 94 PHE A C 1
ATOM 717 O O . PHE A 1 94 ? 13.953 15.719 8.734 1 94.44 94 PHE A O 1
ATOM 724 N N . SER A 1 95 ? 15.922 15.18 9.312 1 97.81 95 SER A N 1
ATOM 725 C CA . SER A 1 95 ? 16.344 14.562 8.062 1 97.81 95 SER A CA 1
ATOM 726 C C . SER A 1 95 ? 16.969 13.195 8.297 1 97.81 95 SER A C 1
ATOM 728 O O . SER A 1 95 ? 18.109 12.953 7.898 1 97.81 95 SER A O 1
ATOM 730 N N . PRO A 1 96 ? 16.188 12.281 8.805 1 96.25 96 PRO A N 1
ATOM 731 C CA . PRO A 1 96 ? 16.75 11.031 9.32 1 96.25 96 PRO A CA 1
ATOM 732 C C . PRO A 1 96 ? 17.328 10.148 8.219 1 96.25 96 PRO A C 1
ATOM 734 O O . PRO A 1 96 ? 18.203 9.328 8.477 1 96.25 96 PRO A O 1
ATOM 737 N N . VAL A 1 97 ? 16.875 10.273 6.973 1 96.5 97 VAL A N 1
ATOM 738 C CA . VAL A 1 97 ? 17.359 9.414 5.898 1 96.5 97 VAL A CA 1
ATOM 739 C C . VAL A 1 97 ? 18.469 10.133 5.125 1 96.5 97 VAL A C 1
ATOM 741 O O . VAL A 1 97 ? 19.578 9.617 4.996 1 96.5 97 VAL A O 1
ATOM 744 N N . THR A 1 98 ? 18.234 11.344 4.738 1 97.88 98 THR A N 1
ATOM 745 C CA . THR A 1 98 ? 19.156 12.07 3.881 1 97.88 98 THR A CA 1
ATOM 746 C C . THR A 1 98 ? 20.469 12.344 4.609 1 97.88 98 THR A C 1
ATOM 748 O O . THR A 1 98 ? 21.531 12.375 3.99 1 97.88 98 THR A O 1
ATOM 751 N N . GLU A 1 99 ? 20.406 12.484 5.926 1 97.44 99 GLU A N 1
ATOM 752 C CA . GLU A 1 99 ? 21.641 12.758 6.664 1 97.44 99 GLU A CA 1
ATOM 753 C C . GLU A 1 99 ? 22.625 11.602 6.547 1 97.44 99 GLU A C 1
ATOM 755 O O . GLU A 1 99 ? 23.828 11.789 6.688 1 97.44 99 GLU A O 1
ATOM 760 N N . THR A 1 100 ? 22.125 10.43 6.293 1 94.06 100 THR A N 1
ATOM 761 C CA . THR A 1 100 ? 22.984 9.25 6.203 1 94.06 100 THR A CA 1
ATOM 762 C C . THR A 1 100 ? 23.5 9.062 4.781 1 94.06 100 THR A C 1
ATOM 764 O O . THR A 1 100 ? 24.281 8.141 4.512 1 94.06 100 THR A O 1
ATOM 767 N N . ARG A 1 101 ? 23.125 9.898 3.875 1 94.69 101 ARG A N 1
ATOM 768 C CA . ARG A 1 101 ? 23.438 9.688 2.463 1 94.69 101 ARG A CA 1
ATOM 769 C C . ARG A 1 101 ? 24.25 10.852 1.903 1 94.69 101 ARG A C 1
ATOM 771 O O . ARG A 1 101 ? 24.391 10.992 0.687 1 94.69 101 ARG A O 1
ATOM 778 N N . VAL A 1 102 ? 24.797 11.68 2.768 1 95 102 VAL A N 1
ATOM 779 C CA . VAL A 1 102 ? 25.562 12.859 2.375 1 95 102 VAL A CA 1
ATOM 780 C C . VAL A 1 102 ? 26.891 12.438 1.765 1 95 102 VAL A C 1
ATOM 782 O O . VAL A 1 102 ? 27.562 11.539 2.279 1 95 102 VAL A O 1
ATOM 785 N N . GLY A 1 103 ? 27.344 13.141 0.655 1 89.5 103 GLY A N 1
ATOM 786 C CA . GLY A 1 103 ? 28.672 12.961 0.095 1 89.5 103 GLY A CA 1
ATOM 787 C C . GLY A 1 103 ? 28.781 11.727 -0.783 1 89.5 103 GLY A C 1
ATOM 788 O O . GLY A 1 103 ? 29.891 11.352 -1.196 1 89.5 103 GLY A O 1
ATOM 789 N N . GLY A 1 104 ? 27.75 11.062 -1.038 1 87.88 104 GLY A N 1
ATOM 790 C CA . GLY A 1 104 ? 27.734 9.875 -1.876 1 87.88 104 GLY A CA 1
ATOM 791 C C . GLY A 1 104 ? 27.188 10.125 -3.264 1 87.88 104 GLY A C 1
ATOM 792 O O . GLY A 1 104 ? 27.438 11.172 -3.861 1 87.88 104 GLY A O 1
ATOM 793 N N . GLU A 1 105 ? 26.594 9.141 -3.812 1 90.81 105 GLU A N 1
ATOM 794 C CA . GLU A 1 105 ? 26.062 9.188 -5.172 1 90.81 105 GLU A CA 1
ATOM 795 C C . GLU A 1 105 ? 24.703 9.883 -5.215 1 90.81 105 GLU A C 1
ATOM 797 O O . GLU A 1 105 ? 24.047 9.891 -6.254 1 90.81 105 GLU A O 1
ATOM 802 N N . GLY A 1 106 ? 24.312 10.43 -4.066 1 95.81 106 GLY A N 1
ATOM 803 C CA . GLY A 1 106 ? 22.984 11.031 -4.004 1 95.81 106 GLY A CA 1
ATOM 804 C C . GLY A 1 106 ? 21.875 10.016 -3.803 1 95.81 106 GLY A C 1
ATOM 805 O O . GLY A 1 106 ? 22.125 8.891 -3.371 1 95.81 106 GLY A O 1
ATOM 806 N N . MET A 1 107 ? 20.734 10.438 -3.895 1 97.12 107 MET A N 1
ATOM 807 C CA . MET A 1 107 ? 19.531 9.609 -3.785 1 97.12 107 MET A CA 1
ATOM 808 C C . MET A 1 107 ? 18.656 9.758 -5.023 1 97.12 107 MET A C 1
ATOM 810 O O . MET A 1 107 ? 18.609 10.828 -5.633 1 97.12 107 MET A O 1
ATOM 814 N N . SER A 1 108 ? 18.031 8.633 -5.449 1 97.5 108 SER A N 1
ATOM 815 C CA . SER A 1 108 ? 17.078 8.719 -6.551 1 97.5 108 SER A CA 1
ATOM 816 C C . SER A 1 108 ? 15.812 9.477 -6.133 1 97.5 108 SER A C 1
ATOM 818 O O . SER A 1 108 ? 15.523 9.602 -4.941 1 97.5 108 SER A O 1
ATOM 820 N N . VAL A 1 109 ? 15.086 9.953 -7.062 1 98.69 109 VAL A N 1
ATOM 821 C CA . VAL A 1 109 ? 13.805 10.617 -6.836 1 98.69 109 VAL A CA 1
ATOM 822 C C . VAL A 1 109 ? 12.867 9.68 -6.07 1 98.69 109 VAL A C 1
ATOM 824 O O . VAL A 1 109 ? 12.195 10.102 -5.125 1 98.69 109 VAL A O 1
ATOM 827 N N . ALA A 1 110 ? 12.883 8.391 -6.371 1 98.31 110 ALA A N 1
ATOM 828 C CA . ALA A 1 110 ? 12.062 7.414 -5.656 1 98.31 110 ALA A CA 1
ATOM 829 C C . ALA A 1 110 ? 12.477 7.316 -4.191 1 98.31 110 ALA A C 1
ATOM 831 O O . ALA A 1 110 ? 11.625 7.273 -3.301 1 98.31 110 ALA A O 1
ATOM 832 N N . GLU A 1 111 ? 13.773 7.27 -3.996 1 97.19 111 GLU A N 1
ATOM 833 C CA . GLU A 1 111 ? 14.289 7.188 -2.631 1 97.19 111 GLU A CA 1
ATOM 834 C C . GLU A 1 111 ? 13.898 8.422 -1.82 1 97.19 111 GLU A C 1
ATOM 836 O O . GLU A 1 111 ? 13.562 8.312 -0.64 1 97.19 111 GLU A O 1
ATOM 841 N N . LEU A 1 112 ? 13.984 9.578 -2.455 1 98.81 112 LEU A N 1
ATOM 842 C CA . LEU A 1 112 ? 13.625 10.828 -1.785 1 98.81 112 LEU A CA 1
ATOM 843 C C . LEU A 1 112 ? 12.141 10.852 -1.448 1 98.81 112 LEU A C 1
ATOM 845 O O . LEU A 1 112 ? 11.75 11.266 -0.354 1 98.81 112 LEU A O 1
ATOM 849 N N . CYS A 1 113 ? 11.297 10.391 -2.326 1 98.81 113 CYS A N 1
ATOM 850 C CA . CYS A 1 113 ? 9.867 10.312 -2.051 1 98.81 113 CYS A CA 1
ATOM 851 C C . CYS A 1 113 ? 9.586 9.336 -0.916 1 98.81 113 CYS A C 1
ATOM 853 O O . CYS A 1 113 ? 8.773 9.625 -0.033 1 98.81 113 CYS A O 1
ATOM 855 N N . MET A 1 114 ? 10.242 8.242 -0.936 1 98.25 114 MET A N 1
ATOM 856 C CA . MET A 1 114 ? 10.086 7.25 0.125 1 98.25 114 MET A CA 1
ATOM 857 C C . MET A 1 114 ? 10.461 7.84 1.48 1 98.25 114 MET A C 1
ATOM 859 O O . MET A 1 114 ? 9.703 7.73 2.443 1 98.25 114 MET A O 1
ATOM 863 N N . ALA A 1 115 ? 11.633 8.453 1.538 1 98.44 115 ALA A N 1
ATOM 864 C CA . ALA A 1 115 ? 12.078 9.094 2.777 1 98.44 115 ALA A CA 1
ATOM 865 C C . ALA A 1 115 ? 11.078 10.148 3.234 1 98.44 115 ALA A C 1
ATOM 867 O O . ALA A 1 115 ? 10.797 10.266 4.43 1 98.44 115 ALA A O 1
ATOM 868 N N . THR A 1 116 ? 10.586 10.906 2.281 1 98.62 116 THR A N 1
ATOM 869 C CA . THR A 1 116 ? 9.633 11.984 2.529 1 98.62 116 THR A CA 1
ATOM 870 C C . THR A 1 116 ? 8.344 11.438 3.131 1 98.62 116 THR A C 1
ATOM 872 O O . THR A 1 116 ? 7.875 11.93 4.16 1 98.62 116 THR A O 1
ATOM 875 N N . LEU A 1 117 ? 7.785 10.367 2.604 1 98.69 117 LEU A N 1
ATOM 876 C CA . LEU A 1 117 ? 6.449 9.914 2.979 1 98.69 117 LEU A CA 1
ATOM 877 C C . LEU A 1 117 ? 6.516 8.93 4.141 1 98.69 117 LEU A C 1
ATOM 879 O O . LEU A 1 117 ? 5.602 8.875 4.969 1 98.69 117 LEU A O 1
ATOM 883 N N . THR A 1 118 ? 7.641 8.195 4.316 1 98 118 THR A N 1
ATOM 884 C CA . THR A 1 118 ? 7.688 7.164 5.348 1 98 118 THR A CA 1
ATOM 885 C C . THR A 1 118 ? 8.305 7.715 6.633 1 98 118 THR A C 1
ATOM 887 O O . THR A 1 118 ? 7.984 7.25 7.727 1 98 118 THR A O 1
ATOM 890 N N . GLN A 1 119 ? 9.219 8.727 6.496 1 97.31 119 GLN A N 1
ATOM 891 C CA . GLN A 1 119 ? 9.93 9.219 7.672 1 97.31 119 GLN A CA 1
ATOM 892 C C . GLN A 1 119 ? 9.836 10.734 7.777 1 97.31 119 GLN A C 1
ATOM 894 O O . GLN A 1 119 ? 10.516 11.352 8.602 1 97.31 119 GLN A O 1
ATOM 899 N N . SER A 1 120 ? 9.039 11.32 6.957 1 98.06 120 SER A N 1
ATOM 900 C CA . SER A 1 120 ? 8.828 12.758 6.945 1 98.06 120 SER A CA 1
ATOM 901 C C . SER A 1 120 ? 10.148 13.516 6.836 1 98.06 120 SER A C 1
ATOM 903 O O . SER A 1 120 ? 10.352 14.523 7.523 1 98.06 120 SER A O 1
ATOM 905 N N . ASP A 1 121 ? 11.07 13.094 6.004 1 98.56 121 ASP A N 1
ATOM 906 C CA . ASP A 1 121 ? 12.406 13.672 5.871 1 98.56 121 ASP A CA 1
ATOM 907 C C . ASP A 1 121 ? 12.336 15.055 5.223 1 98.56 121 ASP A C 1
ATOM 909 O O . ASP A 1 121 ? 11.984 15.18 4.051 1 98.56 121 ASP A O 1
ATOM 913 N N . ASN A 1 122 ? 12.789 16.078 5.938 1 98.62 122 ASN A N 1
ATOM 914 C CA . ASN A 1 122 ? 12.625 17.469 5.496 1 98.62 122 ASN A CA 1
ATOM 915 C C . ASN A 1 122 ? 13.602 17.812 4.379 1 9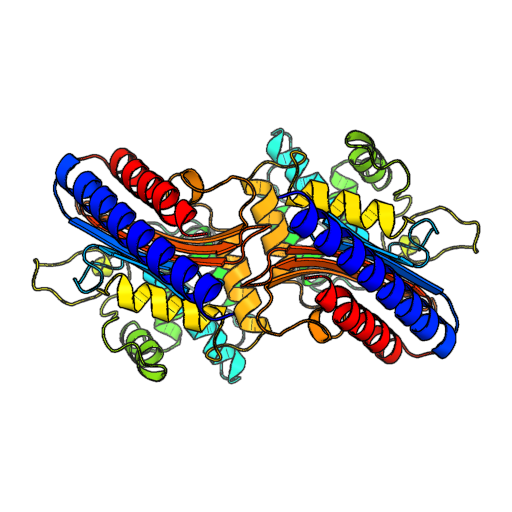8.62 122 ASN A C 1
ATOM 917 O O . ASN A 1 122 ? 13.25 18.547 3.449 1 98.62 122 ASN A O 1
ATOM 921 N N . THR A 1 123 ? 14.805 17.359 4.449 1 98.75 123 THR A N 1
ATOM 922 C CA . THR A 1 123 ? 15.75 17.625 3.375 1 98.75 123 THR A CA 1
ATOM 923 C C . THR A 1 123 ? 15.312 16.938 2.082 1 98.75 123 THR A C 1
ATOM 925 O O . THR A 1 123 ? 15.422 17.516 1 1 98.75 123 THR A O 1
ATOM 928 N N . ALA A 1 124 ? 14.789 15.742 2.201 1 98.81 124 ALA A N 1
ATOM 929 C CA . ALA A 1 124 ? 14.336 15.008 1.022 1 98.81 124 ALA A CA 1
ATOM 930 C C . ALA A 1 124 ? 13.281 15.805 0.26 1 98.81 124 ALA A C 1
ATOM 932 O O . ALA A 1 124 ? 13.375 15.969 -0.958 1 98.81 124 ALA A O 1
ATOM 933 N N . ILE A 1 125 ? 12.312 16.344 0.972 1 98.81 125 ILE A N 1
ATOM 934 C CA . ILE A 1 125 ? 11.227 17.031 0.29 1 98.81 125 ILE A CA 1
ATOM 935 C C . ILE A 1 125 ? 11.734 18.375 -0.253 1 98.81 125 ILE A C 1
ATOM 937 O O . ILE A 1 125 ? 11.312 18.812 -1.324 1 98.81 125 ILE A O 1
ATOM 941 N N . ASN A 1 126 ? 12.648 19.016 0.457 1 98.88 126 ASN A N 1
ATOM 942 C CA . ASN A 1 126 ? 13.227 20.25 -0.051 1 98.88 126 ASN A CA 1
ATOM 943 C C . ASN A 1 126 ? 13.984 20.031 -1.356 1 98.88 126 ASN A C 1
ATOM 945 O O . ASN A 1 126 ? 13.867 20.828 -2.291 1 98.88 126 ASN A O 1
ATOM 949 N N . LEU A 1 127 ? 14.766 18.953 -1.406 1 98.75 127 LEU A N 1
ATOM 950 C CA . LEU A 1 127 ? 15.5 18.625 -2.621 1 98.75 127 LEU A CA 1
ATOM 951 C C . LEU A 1 127 ? 14.547 18.375 -3.783 1 98.75 127 LEU A C 1
ATOM 953 O O . LEU A 1 127 ? 14.781 18.844 -4.898 1 98.75 127 LEU A O 1
ATOM 957 N N . LEU A 1 128 ? 13.461 17.672 -3.514 1 98.69 128 LEU A N 1
ATOM 958 C CA . LEU A 1 128 ? 12.461 17.406 -4.543 1 98.69 128 LEU A CA 1
ATOM 959 C C . LEU A 1 128 ? 11.812 18.703 -5.02 1 98.69 128 LEU A C 1
ATOM 961 O O . LEU A 1 128 ? 11.789 19 -6.215 1 98.69 128 LEU A O 1
ATOM 965 N N . LEU A 1 129 ? 11.328 19.531 -4.082 1 98.44 129 LEU A N 1
ATOM 966 C CA . LEU A 1 129 ? 10.672 20.781 -4.434 1 98.44 129 LEU A CA 1
ATOM 967 C C . LEU A 1 129 ? 11.602 21.688 -5.246 1 98.44 129 LEU A C 1
ATOM 969 O O . LEU A 1 129 ? 11.18 22.281 -6.242 1 98.44 129 LEU A O 1
ATOM 973 N N . GLU A 1 130 ? 12.789 21.734 -4.82 1 97.81 130 GLU A N 1
ATOM 974 C CA . GLU A 1 130 ? 13.766 22.578 -5.512 1 97.81 130 GLU A CA 1
ATOM 975 C C . GLU A 1 130 ? 13.969 22.109 -6.953 1 97.81 130 GLU A C 1
ATOM 977 O O . GLU A 1 130 ? 14.172 22.938 -7.848 1 97.81 130 GLU A O 1
ATOM 982 N N . SER A 1 131 ? 13.898 20.891 -7.188 1 96.06 131 SER A N 1
ATOM 983 C CA . SER A 1 131 ? 14.219 20.328 -8.492 1 96.06 131 SER A CA 1
ATOM 984 C C . SER A 1 131 ? 13.102 20.594 -9.5 1 96.06 131 SER A C 1
ATOM 986 O O . SER A 1 131 ? 13.289 20.422 -10.703 1 96.06 131 SER A O 1
ATOM 988 N N . PHE A 1 132 ? 11.93 21 -9.094 1 92.5 132 PHE A N 1
ATOM 989 C CA . PHE A 1 132 ? 10.883 21.188 -10.094 1 92.5 132 PHE A CA 1
ATOM 990 C C . PHE A 1 132 ? 10.141 22.5 -9.859 1 92.5 132 PHE A C 1
ATOM 992 O O . PHE A 1 132 ? 9 22.656 -10.305 1 92.5 132 PHE A O 1
ATOM 999 N N . GLY A 1 133 ? 10.648 23.5 -9.211 1 94.06 133 GLY A N 1
ATOM 1000 C CA . GLY A 1 133 ? 10.102 24.844 -9.25 1 94.06 133 GLY A CA 1
ATOM 1001 C C . GLY A 1 133 ? 9.797 25.406 -7.875 1 94.06 133 GLY A C 1
ATOM 1002 O O . GLY A 1 133 ? 9.258 26.5 -7.754 1 94.06 133 GLY A O 1
ATOM 1003 N N . GLY A 1 134 ? 10.117 24.672 -6.852 1 97.81 134 GLY A N 1
ATOM 1004 C CA . GLY A 1 134 ? 9.953 25.172 -5.496 1 97.81 134 GLY A CA 1
ATOM 1005 C C . GLY A 1 134 ? 8.523 25.094 -5.004 1 97.81 134 GLY A C 1
ATOM 1006 O O . GLY A 1 134 ? 7.668 24.5 -5.656 1 97.81 134 GLY A O 1
ATOM 1007 N N . PRO A 1 135 ? 8.25 25.719 -3.814 1 98.56 135 PRO A N 1
ATOM 1008 C CA . PRO A 1 135 ? 6.926 25.656 -3.191 1 98.56 135 PRO A CA 1
ATOM 1009 C C . PRO A 1 135 ? 5.82 26.188 -4.105 1 98.56 135 PRO A C 1
ATOM 1011 O O . PRO A 1 135 ? 4.75 25.578 -4.195 1 98.56 135 PRO A O 1
ATOM 1014 N N . PRO A 1 136 ? 6.004 27.234 -4.953 1 98.38 136 PRO A N 1
ATOM 1015 C CA . PRO A 1 136 ? 4.914 27.703 -5.812 1 98.38 136 PRO A CA 1
ATOM 1016 C C . PRO A 1 136 ? 4.473 26.641 -6.828 1 98.38 136 PRO A C 1
ATOM 1018 O O . PRO A 1 136 ? 3.305 26.625 -7.223 1 98.38 136 PRO A O 1
ATOM 1021 N N . ALA A 1 137 ? 5.348 25.797 -7.215 1 98.5 137 ALA A N 1
ATOM 1022 C CA . ALA A 1 137 ? 5.008 24.75 -8.18 1 98.5 137 ALA A CA 1
ATOM 1023 C C . ALA A 1 137 ? 3.969 23.797 -7.609 1 98.5 137 ALA A C 1
ATOM 1025 O O . ALA A 1 137 ? 3.117 23.281 -8.344 1 98.5 137 ALA A O 1
ATOM 1026 N N . LEU A 1 138 ? 4.055 23.516 -6.352 1 98.75 138 LEU A N 1
ATOM 1027 C CA . LEU A 1 138 ? 3.053 22.656 -5.73 1 98.75 138 LEU A CA 1
ATOM 1028 C C . LEU A 1 138 ? 1.675 23.297 -5.77 1 98.75 138 LEU A C 1
ATOM 1030 O O . LEU A 1 138 ? 0.672 22.641 -6.031 1 98.75 138 LEU A O 1
ATOM 1034 N N . THR A 1 139 ? 1.647 24.594 -5.426 1 98.81 139 THR A N 1
ATOM 1035 C CA . THR A 1 139 ? 0.389 25.328 -5.477 1 98.81 139 THR A CA 1
ATOM 1036 C C . THR A 1 139 ? -0.21 25.281 -6.879 1 98.81 139 THR A C 1
ATOM 1038 O O . THR A 1 139 ? -1.404 25.016 -7.043 1 98.81 139 THR A O 1
ATOM 1041 N N . GLU A 1 140 ? 0.626 25.453 -7.898 1 98.69 140 GLU A N 1
ATOM 1042 C CA . GLU A 1 140 ? 0.163 25.359 -9.281 1 98.69 140 GLU A CA 1
ATOM 1043 C C . GLU A 1 140 ? -0.363 23.969 -9.594 1 98.69 140 GLU A C 1
ATOM 1045 O O . GLU A 1 140 ? -1.369 23.812 -10.289 1 98.69 140 GLU A O 1
ATOM 1050 N N . PHE A 1 141 ? 0.32 23.047 -9.094 1 98.75 141 PHE A N 1
ATOM 1051 C CA . PHE A 1 141 ? -0.07 21.656 -9.32 1 98.75 141 PHE A CA 1
ATOM 1052 C C . PHE A 1 141 ? -1.472 21.391 -8.781 1 98.75 141 PHE A C 1
ATOM 1054 O O . PHE A 1 141 ? -2.338 20.906 -9.508 1 98.75 141 PHE A O 1
ATOM 1061 N N . VAL A 1 142 ? -1.73 21.75 -7.531 1 98.81 142 VAL A N 1
ATOM 1062 C CA . VAL A 1 142 ? -3.031 21.422 -6.957 1 98.81 142 VAL A CA 1
ATOM 1063 C C . VAL A 1 142 ? -4.113 22.297 -7.602 1 98.81 142 VAL A C 1
ATOM 1065 O O . VAL A 1 142 ? -5.262 21.859 -7.738 1 98.81 142 VAL A O 1
ATOM 1068 N N . ARG A 1 143 ? -3.783 23.5 -8.102 1 98.81 143 ARG A N 1
ATOM 1069 C CA . ARG A 1 143 ? -4.723 24.328 -8.859 1 98.81 143 ARG A CA 1
ATOM 1070 C C . ARG A 1 143 ? -5.137 23.625 -10.156 1 98.81 143 ARG A C 1
ATOM 1072 O O . ARG A 1 143 ? -6.289 23.734 -10.578 1 98.81 143 ARG A O 1
ATOM 1079 N N . SER A 1 144 ? -4.289 22.922 -10.711 1 98.56 144 SER A N 1
ATOM 1080 C CA . SER A 1 144 ? -4.48 22.344 -12.039 1 98.56 144 SER A CA 1
ATOM 1081 C C . SER A 1 144 ? -5.617 21.328 -12.047 1 98.56 144 SER A C 1
ATOM 1083 O O . SER A 1 144 ? -6.156 21 -13.109 1 98.56 144 SER A O 1
ATOM 1085 N N . PHE A 1 145 ? -5.984 20.891 -10.852 1 98.12 145 PHE A N 1
ATOM 1086 C CA . PHE A 1 145 ? -7.102 19.953 -10.859 1 98.12 145 PHE A CA 1
ATOM 1087 C C . PHE A 1 145 ? -8.156 20.359 -9.836 1 98.12 145 PHE A C 1
ATOM 1089 O O . PHE A 1 145 ? -8.898 19.516 -9.336 1 98.12 145 PHE A O 1
ATOM 1096 N N . GLY A 1 146 ? -8.156 21.625 -9.453 1 98.38 146 GLY A N 1
ATOM 1097 C CA . GLY A 1 146 ? -9.359 22.234 -8.906 1 98.38 146 GLY A CA 1
ATOM 1098 C C . GLY A 1 146 ? -9.234 22.578 -7.438 1 98.38 146 GLY A C 1
ATOM 1099 O O . GLY A 1 146 ? -10.203 23.031 -6.82 1 98.38 146 GLY A O 1
ATOM 1100 N N . ASP A 1 147 ? -8.148 22.391 -6.762 1 98.81 147 ASP A N 1
ATOM 1101 C CA . ASP A 1 147 ? -7.945 22.844 -5.387 1 98.81 147 ASP A CA 1
ATOM 1102 C C . ASP A 1 147 ? -7.543 24.328 -5.352 1 98.81 147 ASP A C 1
ATOM 1104 O O . ASP A 1 147 ? -6.363 24.656 -5.516 1 98.81 147 ASP A O 1
ATOM 1108 N N . GLU A 1 148 ? -8.398 25.188 -4.996 1 98.5 148 GLU A N 1
ATOM 1109 C CA . GLU A 1 148 ? -8.172 26.625 -5.055 1 98.5 148 GLU A CA 1
ATOM 1110 C C . GLU A 1 148 ? -7.73 27.172 -3.701 1 98.5 148 GLU A C 1
ATOM 1112 O O . GLU A 1 148 ? -7.547 28.375 -3.543 1 98.5 148 GLU A O 1
ATOM 1117 N N . LEU A 1 149 ? -7.602 26.297 -2.713 1 98.75 149 LEU A N 1
ATOM 1118 C CA . LEU A 1 149 ? -7.387 26.766 -1.347 1 98.75 149 LEU A CA 1
ATOM 1119 C C . LEU A 1 149 ? -5.98 26.406 -0.869 1 98.75 149 LEU A C 1
ATOM 1121 O O . LEU A 1 149 ? -5.312 27.234 -0.24 1 98.75 149 LEU A O 1
ATOM 1125 N N . THR A 1 150 ? -5.504 25.219 -1.181 1 98.88 150 THR A N 1
ATOM 1126 C CA . THR A 1 150 ? -4.215 24.719 -0.707 1 98.88 150 THR A CA 1
ATOM 1127 C C . THR A 1 150 ? -3.074 25.531 -1.328 1 98.88 150 THR A C 1
ATOM 1129 O O . THR A 1 150 ? -3.084 25.797 -2.529 1 98.88 150 THR A O 1
ATOM 1132 N N . ARG A 1 151 ? -2.156 25.938 -0.491 1 98.69 151 ARG A N 1
ATOM 1133 C CA . ARG A 1 151 ? -0.997 26.641 -1.026 1 98.69 151 ARG A CA 1
ATOM 1134 C C . ARG A 1 151 ? 0.247 26.375 -0.187 1 98.69 151 ARG A C 1
ATOM 1136 O O . ARG A 1 151 ? 0.158 26.219 1.035 1 98.69 151 ARG A O 1
ATOM 1143 N N . LEU A 1 152 ? 1.294 26.234 -0.804 1 98.75 152 LEU A N 1
ATOM 1144 C CA . LEU A 1 152 ? 2.625 26.125 -0.215 1 98.75 152 LEU A CA 1
ATOM 1145 C C . LEU A 1 152 ? 3.494 27.312 -0.609 1 98.75 152 LEU A C 1
ATOM 1147 O O . LEU A 1 152 ? 3.586 27.656 -1.791 1 98.75 152 LEU A O 1
ATOM 1151 N N . ASP A 1 153 ? 4.152 27.953 0.381 1 98.5 153 ASP A N 1
ATOM 1152 C CA . ASP A 1 153 ? 4.871 29.203 0.124 1 98.5 153 ASP A CA 1
ATOM 1153 C C . ASP A 1 153 ? 6.344 29.078 0.503 1 98.5 153 ASP A C 1
ATOM 1155 O O . ASP A 1 153 ? 7.195 29.766 -0.053 1 98.5 153 ASP A O 1
ATOM 1159 N N . ARG A 1 154 ? 6.676 28.203 1.438 1 98.44 154 ARG A N 1
ATOM 1160 C CA . ARG A 1 154 ? 8.031 28.156 1.974 1 98.44 154 ARG A CA 1
ATOM 1161 C C . ARG A 1 154 ? 8.555 26.719 2.008 1 98.44 154 ARG A C 1
ATOM 1163 O O . ARG A 1 154 ? 7.8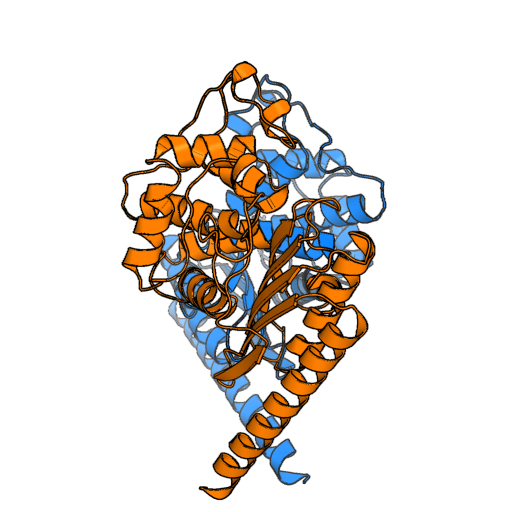01 25.781 1.797 1 98.44 154 ARG A O 1
ATOM 1170 N N . PHE A 1 155 ? 9.812 26.625 2.154 1 98.31 155 PHE A N 1
ATOM 1171 C CA . PHE A 1 155 ? 10.484 25.344 2.346 1 98.31 155 PHE A CA 1
ATOM 1172 C C . PHE A 1 155 ? 10.477 24.938 3.816 1 98.31 155 PHE A C 1
ATOM 1174 O O . PHE A 1 155 ? 10.141 25.75 4.684 1 98.31 155 PHE A O 1
ATOM 1181 N N . GLU A 1 156 ? 10.734 23.656 4.016 1 97.88 156 GLU A N 1
ATOM 1182 C CA . GLU A 1 156 ? 11.023 23.203 5.375 1 97.88 156 GLU A CA 1
ATOM 1183 C C . GLU A 1 156 ? 12.273 23.875 5.93 1 97.88 156 GLU A C 1
ATOM 1185 O O . GLU A 1 156 ? 13.258 24.062 5.207 1 97.88 156 GLU A O 1
ATOM 1190 N N . PRO A 1 157 ? 12.352 24.234 7.184 1 96.31 157 PRO A N 1
ATOM 1191 C CA . PRO A 1 157 ? 11.289 24.031 8.172 1 96.31 157 PRO A CA 1
ATOM 1192 C C . PRO A 1 157 ? 10.391 25.25 8.336 1 96.31 157 PRO A C 1
ATOM 1194 O O . PRO A 1 157 ? 9.469 25.234 9.156 1 96.31 157 PRO A O 1
ATOM 1197 N N . GLU A 1 158 ? 10.609 26.312 7.543 1 95.75 158 GLU A N 1
ATOM 1198 C CA . GLU A 1 158 ? 9.953 27.594 7.746 1 95.75 158 GLU A CA 1
ATOM 1199 C C . GLU A 1 158 ? 8.445 27.484 7.535 1 95.75 158 GLU A C 1
ATOM 1201 O O . GLU A 1 158 ? 7.668 28.234 8.141 1 95.75 158 GLU A O 1
ATOM 1206 N N . LEU A 1 159 ? 8.008 26.484 6.773 1 97 159 LEU A N 1
ATOM 1207 C CA . LEU A 1 159 ? 6.605 26.328 6.418 1 97 159 LEU A CA 1
ATOM 1208 C C . LEU A 1 159 ? 5.777 25.906 7.629 1 97 159 LEU A C 1
ATOM 1210 O O . LEU A 1 159 ? 4.547 25.922 7.578 1 97 159 LEU A O 1
ATOM 1214 N N . ASN A 1 160 ? 6.398 25.562 8.719 1 96.19 160 ASN A N 1
ATOM 1215 C CA . ASN A 1 160 ? 5.699 25 9.867 1 96.19 160 ASN A CA 1
ATOM 1216 C C . ASN A 1 160 ? 5.305 26.094 10.867 1 96.19 160 ASN A C 1
ATOM 1218 O O . ASN A 1 160 ? 4.797 25.781 11.953 1 96.19 160 ASN A O 1
ATOM 1222 N N . GLU A 1 161 ? 5.539 27.344 10.492 1 92.25 161 GLU A N 1
ATOM 1223 C CA . GLU A 1 161 ? 5.219 28.469 11.359 1 92.25 161 GLU A CA 1
ATOM 1224 C C . GLU A 1 161 ? 4.32 29.469 10.648 1 92.25 161 GLU A C 1
ATOM 1226 O O . GLU A 1 161 ? 4.316 29.547 9.422 1 92.25 161 GLU A O 1
ATOM 1231 N N . HIS A 1 162 ? 3.469 30.047 11.422 1 89 162 HIS A N 1
ATOM 1232 C CA . HIS A 1 162 ? 2.67 31.125 10.875 1 89 162 HIS A CA 1
ATOM 1233 C C . HIS A 1 162 ? 2.691 32.344 11.789 1 89 162 HIS A C 1
ATOM 1235 O O . HIS A 1 162 ? 2.91 32.219 12.992 1 89 162 HIS A O 1
ATOM 1241 N N . ASP A 1 163 ? 2.562 33.562 11.297 1 87.44 163 ASP A N 1
ATOM 1242 C CA . ASP A 1 163 ? 2.664 34.844 11.984 1 87.44 163 ASP A CA 1
ATOM 1243 C C . ASP A 1 163 ? 1.383 35.156 12.75 1 87.44 163 ASP A C 1
ATOM 1245 O O . ASP A 1 163 ? 1.375 36.031 13.633 1 87.44 163 ASP A O 1
ATOM 1249 N N . GLY A 1 164 ? 0.352 34.469 12.484 1 84.38 164 GLY A N 1
ATOM 1250 C CA . GLY A 1 164 ? -0.942 34.719 13.109 1 84.38 164 GLY A CA 1
ATOM 1251 C C . GLY A 1 164 ? -2.088 34.031 12.367 1 84.38 164 GLY A C 1
ATOM 1252 O O . GLY A 1 164 ? -1.869 33.312 11.391 1 84.38 164 GLY A O 1
ATOM 1253 N N . PRO A 1 165 ? -3.324 34.25 12.844 1 82.25 165 PRO A N 1
ATOM 1254 C CA . PRO A 1 165 ? -4.488 33.562 12.289 1 82.25 165 PRO A CA 1
ATOM 1255 C C . PRO A 1 165 ? -4.777 33.969 10.844 1 82.25 165 PRO A C 1
ATOM 1257 O O . PRO A 1 165 ? -5.441 33.219 10.117 1 82.25 165 PRO A O 1
ATOM 1260 N N . ASP A 1 166 ? -4.215 35.125 10.398 1 91.12 166 ASP A N 1
ATOM 1261 C CA . ASP A 1 166 ? -4.516 35.594 9.055 1 91.12 166 ASP A CA 1
ATOM 1262 C C . ASP A 1 166 ? -3.4 35.25 8.078 1 91.12 166 ASP A C 1
ATOM 1264 O O . ASP A 1 166 ? -3.475 35.562 6.891 1 91.12 166 ASP A O 1
ATOM 1268 N N . ASP A 1 167 ? -2.389 34.625 8.602 1 95.62 167 ASP A N 1
ATOM 1269 C CA . ASP A 1 167 ? -1.307 34.188 7.734 1 95.62 167 ASP A CA 1
ATOM 1270 C C . ASP A 1 167 ? -1.754 33 6.871 1 95.62 167 ASP A C 1
ATOM 1272 O O . ASP A 1 167 ? -1.922 31.875 7.375 1 95.62 167 ASP A O 1
ATOM 1276 N N . LEU A 1 168 ? -1.893 33.156 5.559 1 97.19 168 LEU A N 1
ATOM 1277 C CA . LEU A 1 168 ? -2.424 32.156 4.648 1 97.19 168 LEU A CA 1
ATOM 1278 C C . LEU A 1 168 ? -1.317 31.219 4.156 1 97.19 168 LEU A C 1
ATOM 1280 O O . LEU A 1 168 ? -1.595 30.172 3.564 1 97.19 168 LEU A O 1
ATOM 1284 N N . ARG A 1 169 ? -0.09 31.594 4.387 1 98.19 169 ARG A N 1
ATOM 1285 C CA . ARG A 1 169 ? 1.026 30.828 3.854 1 98.19 169 ARG A CA 1
ATOM 1286 C C . ARG A 1 169 ? 1.009 29.391 4.387 1 98.19 169 ARG A C 1
ATOM 1288 O O . ARG A 1 169 ? 0.803 29.172 5.582 1 98.19 169 ARG A O 1
ATOM 1295 N N . ASP A 1 170 ? 1.216 28.406 3.439 1 98.5 170 ASP A N 1
ATOM 1296 C CA . ASP A 1 170 ? 1.461 27 3.758 1 98.5 170 ASP A CA 1
ATOM 1297 C C . ASP A 1 170 ? 0.247 26.375 4.438 1 98.5 170 ASP A C 1
ATOM 1299 O O . ASP A 1 170 ? 0.393 25.531 5.316 1 98.5 170 ASP A O 1
ATOM 1303 N N . THR A 1 171 ? -1.002 26.828 4.047 1 98.5 171 THR A N 1
ATOM 1304 C CA . THR A 1 171 ? -2.217 26.359 4.695 1 98.5 171 THR A CA 1
ATOM 1305 C C . THR A 1 171 ? -3.121 25.641 3.689 1 98.5 171 THR A C 1
ATOM 1307 O O . THR A 1 171 ? -2.916 25.75 2.479 1 98.5 171 THR A O 1
ATOM 1310 N N . THR A 1 172 ? -4.043 24.938 4.156 1 98.75 172 THR A N 1
ATOM 1311 C CA . THR A 1 172 ? -5.164 24.328 3.459 1 98.75 172 THR A CA 1
ATOM 1312 C C . THR A 1 172 ? -6.406 24.297 4.344 1 98.75 172 THR A C 1
ATOM 1314 O O . THR A 1 172 ? -6.469 25.016 5.348 1 98.75 172 THR A O 1
ATOM 1317 N N . THR A 1 173 ? -7.438 23.656 3.895 1 98.81 173 THR A N 1
ATOM 1318 C CA . THR A 1 173 ? -8.594 23.312 4.715 1 98.81 173 THR A CA 1
ATOM 1319 C C . THR A 1 173 ? -8.812 21.797 4.727 1 98.81 173 THR A C 1
ATOM 1321 O O . THR A 1 173 ? -8.445 21.109 3.777 1 98.81 173 THR A O 1
ATOM 1324 N N . PRO A 1 174 ? -9.391 21.344 5.867 1 98.88 174 PRO A N 1
ATOM 1325 C CA . PRO A 1 174 ? -9.68 19.922 5.883 1 98.88 174 PRO A CA 1
ATOM 1326 C C . PRO A 1 174 ? -10.469 19.453 4.652 1 98.88 174 PRO A C 1
ATOM 1328 O O . PRO A 1 174 ? -10.148 18.422 4.062 1 98.88 174 PRO A O 1
ATOM 1331 N N . GLY A 1 175 ? -11.422 20.266 4.246 1 98.88 175 GLY A N 1
ATOM 1332 C CA . GLY A 1 175 ? -12.227 19.922 3.086 1 98.88 175 GLY A CA 1
ATOM 1333 C C . GLY A 1 175 ? -11.422 19.859 1.8 1 98.88 175 GLY A C 1
ATOM 1334 O O . GLY A 1 175 ? -11.555 18.891 1.032 1 98.88 175 GLY A O 1
ATOM 1335 N N . ALA A 1 176 ? -10.633 20.797 1.527 1 98.94 176 ALA A N 1
ATOM 1336 C CA . ALA A 1 176 ? -9.82 20.828 0.316 1 98.94 176 ALA A CA 1
ATOM 1337 C C . ALA A 1 176 ? -8.82 19.672 0.291 1 98.94 176 ALA A C 1
ATOM 1339 O O . ALA A 1 176 ? -8.672 19 -0.73 1 98.94 176 ALA A O 1
ATOM 1340 N N . MET A 1 177 ? -8.195 19.469 1.421 1 98.94 177 MET A N 1
ATOM 1341 C CA . MET A 1 177 ? -7.203 18.406 1.504 1 98.94 177 MET A CA 1
ATOM 1342 C C . MET A 1 177 ? -7.844 17.031 1.288 1 98.94 177 MET A C 1
ATOM 1344 O O . MET A 1 177 ? -7.297 16.188 0.574 1 98.94 177 MET A O 1
ATOM 1348 N N . MET A 1 178 ? -8.984 16.812 1.925 1 98.88 178 MET A N 1
ATOM 1349 C CA . MET A 1 178 ? -9.695 15.547 1.74 1 98.88 178 MET A CA 1
ATOM 1350 C C . MET A 1 178 ? -10.016 15.312 0.268 1 98.88 178 MET A C 1
ATOM 1352 O O . MET A 1 178 ? -9.758 14.227 -0.263 1 98.88 178 MET A O 1
ATOM 1356 N N . GLU A 1 179 ? -10.531 16.297 -0.399 1 98.81 179 GLU A N 1
ATOM 1357 C CA . GLU A 1 179 ? -10.898 16.172 -1.807 1 98.81 179 GLU A CA 1
ATOM 1358 C C . GLU A 1 179 ? -9.656 15.992 -2.684 1 98.81 179 GLU A C 1
ATOM 1360 O O . GLU A 1 179 ? -9.68 15.211 -3.633 1 98.81 179 GLU A O 1
ATOM 1365 N N . THR A 1 180 ? -8.648 16.734 -2.395 1 98.94 180 THR A N 1
ATOM 1366 C CA . THR A 1 180 ? -7.402 16.609 -3.145 1 98.94 180 THR A CA 1
ATOM 1367 C C . THR A 1 180 ? -6.824 15.203 -3.002 1 98.94 180 THR A C 1
ATOM 1369 O O . THR A 1 180 ? -6.445 14.578 -3.996 1 98.94 180 THR A O 1
ATOM 1372 N N . LEU A 1 181 ? -6.797 14.695 -1.788 1 98.94 181 LEU A N 1
ATOM 1373 C CA . LEU A 1 181 ? -6.297 13.344 -1.554 1 98.94 181 LEU A CA 1
ATOM 1374 C C . LEU A 1 181 ? -7.148 12.32 -2.287 1 98.94 181 LEU A C 1
ATOM 1376 O O . LEU A 1 181 ? -6.617 11.383 -2.887 1 98.94 181 LEU A O 1
ATOM 1380 N N . ARG A 1 182 ? -8.453 12.5 -2.25 1 98.62 182 ARG A N 1
ATOM 1381 C CA . ARG A 1 182 ? -9.367 11.617 -2.98 1 98.62 182 ARG A CA 1
ATOM 1382 C C . ARG A 1 182 ? -9.023 11.594 -4.465 1 98.62 182 ARG A C 1
ATOM 1384 O O . ARG A 1 182 ? -8.938 10.516 -5.066 1 98.62 182 ARG A O 1
ATOM 1391 N N . LYS A 1 183 ? -8.828 12.734 -5.055 1 98.69 183 LYS A N 1
ATOM 1392 C CA . LYS A 1 183 ? -8.523 12.836 -6.48 1 98.69 183 LYS A CA 1
ATOM 1393 C C . LYS A 1 183 ? -7.188 12.18 -6.805 1 98.69 183 LYS A C 1
ATOM 1395 O O . LYS A 1 183 ? -7.039 11.539 -7.848 1 98.69 183 LYS A O 1
ATOM 1400 N N . LEU A 1 184 ? -6.227 12.328 -5.93 1 98.81 184 LEU A N 1
ATOM 1401 C CA . LEU A 1 184 ? -4.891 11.797 -6.168 1 98.81 184 LEU A CA 1
ATOM 1402 C C . LEU A 1 184 ? -4.902 10.273 -6.121 1 98.81 184 LEU A C 1
ATOM 1404 O O . LEU A 1 184 ? -4.176 9.617 -6.875 1 98.81 184 LEU A O 1
ATOM 1408 N N . ILE A 1 185 ? -5.758 9.688 -5.262 1 98.5 185 ILE A N 1
ATOM 1409 C CA . ILE A 1 185 ? -5.719 8.25 -5.035 1 98.5 185 ILE A CA 1
ATOM 1410 C C . ILE A 1 185 ? -6.773 7.559 -5.902 1 98.5 185 ILE A C 1
ATOM 1412 O O . ILE A 1 185 ? -6.562 6.438 -6.371 1 98.5 185 ILE A O 1
ATOM 1416 N N . PHE A 1 186 ? -7.898 8.227 -6.207 1 97.19 186 PHE A N 1
ATOM 1417 C CA . PHE A 1 186 ? -9.008 7.531 -6.848 1 97.19 186 PHE A CA 1
ATOM 1418 C C . PHE A 1 186 ? -9.391 8.211 -8.156 1 97.19 186 PHE A C 1
ATOM 1420 O O . PHE A 1 186 ? -10.188 7.68 -8.938 1 97.19 186 PHE A O 1
ATOM 1427 N N . GLY A 1 187 ? -8.852 9.398 -8.406 1 96.31 187 GLY A N 1
ATOM 1428 C CA . GLY A 1 187 ? -9.234 10.156 -9.594 1 96.31 187 GLY A CA 1
ATOM 1429 C C . GLY A 1 187 ? -8.281 9.953 -10.758 1 96.31 187 GLY A C 1
ATOM 1430 O O . GLY A 1 187 ? -7.641 8.914 -10.867 1 96.31 187 GLY A O 1
ATOM 1431 N N . GLU A 1 188 ? -8.234 10.922 -11.648 1 96.44 188 GLU A N 1
ATOM 1432 C CA . GLU A 1 188 ? -7.504 10.766 -12.906 1 96.44 188 GLU A CA 1
ATOM 1433 C C . GLU A 1 188 ? -6.273 11.664 -12.953 1 96.44 188 GLU A C 1
ATOM 1435 O O . GLU A 1 188 ? -5.68 11.867 -14.016 1 96.44 188 GLU A O 1
ATOM 1440 N N . VAL A 1 189 ? -5.934 12.172 -11.781 1 98.44 189 VAL A N 1
ATOM 1441 C CA . VAL A 1 189 ? -4.777 13.062 -11.734 1 98.44 189 VAL A CA 1
ATOM 1442 C C . VAL A 1 189 ? -3.504 12.266 -12.016 1 98.44 189 VAL A C 1
ATOM 1444 O O . VAL A 1 189 ? -2.594 12.758 -12.688 1 98.44 189 VAL A O 1
ATOM 1447 N N . LEU A 1 190 ? -3.422 11.07 -11.5 1 98.69 190 LEU A N 1
ATOM 1448 C CA . LEU A 1 190 ? -2.289 10.164 -11.664 1 98.69 190 LEU A CA 1
ATOM 1449 C C . LEU A 1 190 ? -2.697 8.914 -12.445 1 98.69 190 LEU A C 1
ATOM 1451 O O . LEU A 1 190 ? -3.861 8.508 -12.406 1 98.69 190 LEU A O 1
ATOM 1455 N N . SER A 1 191 ? -1.723 8.375 -13.18 1 97.75 191 SER A N 1
ATOM 1456 C CA . SER A 1 191 ? -1.938 7.055 -13.766 1 97.75 191 SER A CA 1
ATOM 1457 C C . SER A 1 191 ? -2.193 6.008 -12.688 1 97.75 191 SER A C 1
ATOM 1459 O O . SER A 1 191 ? -1.926 6.242 -11.508 1 97.75 191 SER A O 1
ATOM 1461 N N . ARG A 1 192 ? -2.693 4.859 -13.102 1 96.19 192 ARG A N 1
ATOM 1462 C CA . ARG A 1 192 ? -2.949 3.756 -12.18 1 96.19 192 ARG A CA 1
ATOM 1463 C C . ARG A 1 192 ? -1.68 3.361 -11.43 1 96.19 192 ARG A C 1
ATOM 1465 O O . ARG A 1 192 ? -1.708 3.154 -10.219 1 96.19 192 ARG A O 1
ATOM 1472 N N . SER A 1 193 ? -0.59 3.246 -12.172 1 96.31 193 SER A N 1
ATOM 1473 C CA . SER A 1 193 ? 0.677 2.846 -11.57 1 96.31 193 SER A CA 1
ATOM 1474 C C . SER A 1 193 ? 1.168 3.887 -10.57 1 96.31 193 SER A C 1
ATOM 1476 O O . SER A 1 193 ? 1.69 3.539 -9.508 1 96.31 193 SER A O 1
ATOM 1478 N N . SER A 1 194 ? 0.988 5.16 -10.875 1 98.38 194 SER A N 1
ATOM 1479 C CA . SER A 1 194 ? 1.422 6.238 -9.992 1 98.38 194 SER A CA 1
ATOM 1480 C C . SER A 1 194 ? 0.551 6.312 -8.742 1 98.38 194 SER A C 1
ATOM 1482 O O . SER A 1 194 ? 1.044 6.602 -7.652 1 98.38 194 SER A O 1
ATOM 1484 N N . ARG A 1 195 ? -0.739 6.059 -8.898 1 98.44 195 ARG A N 1
ATOM 1485 C CA . ARG A 1 195 ? -1.613 5.988 -7.73 1 98.44 195 ARG A CA 1
ATOM 1486 C C . ARG A 1 195 ? -1.167 4.891 -6.773 1 98.44 195 ARG A C 1
ATOM 1488 O O . ARG A 1 195 ? -1.094 5.105 -5.562 1 98.44 195 ARG A O 1
ATOM 1495 N N . ALA A 1 196 ? -0.852 3.756 -7.301 1 97.62 196 ALA A N 1
ATOM 1496 C CA . ALA A 1 196 ? -0.379 2.635 -6.492 1 97.62 196 ALA A CA 1
ATOM 1497 C C . ALA A 1 196 ? 0.929 2.98 -5.785 1 97.62 196 ALA A C 1
ATOM 1499 O O . ALA A 1 196 ? 1.11 2.658 -4.609 1 97.62 196 ALA A O 1
ATOM 1500 N N . GLN A 1 197 ? 1.819 3.65 -6.535 1 98.38 197 GLN A N 1
ATOM 1501 C CA . GLN A 1 197 ? 3.102 4.055 -5.969 1 98.38 197 GLN A CA 1
ATOM 1502 C C . GLN A 1 197 ? 2.904 5.012 -4.793 1 98.38 197 GLN A C 1
ATOM 1504 O O . GLN A 1 197 ? 3.5 4.824 -3.73 1 98.38 197 GLN A O 1
ATOM 1509 N N . LEU A 1 198 ? 2.07 5.988 -4.973 1 98.81 198 LEU A N 1
ATOM 1510 C CA . LEU A 1 198 ? 1.788 6.949 -3.912 1 98.81 198 LEU A CA 1
ATOM 1511 C C . LEU A 1 198 ? 1.189 6.254 -2.693 1 98.81 198 LEU A C 1
ATOM 1513 O O . LEU A 1 198 ? 1.663 6.445 -1.57 1 98.81 198 LEU A O 1
ATOM 1517 N N . ALA A 1 199 ? 0.205 5.434 -2.93 1 98.69 199 ALA A N 1
ATOM 1518 C CA . A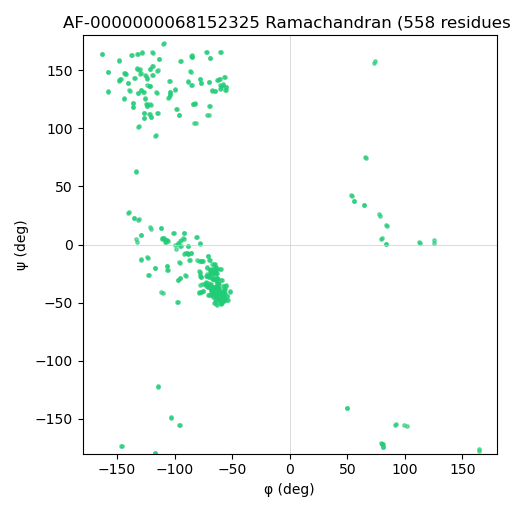LA A 1 199 ? -0.45 4.703 -1.848 1 98.69 199 ALA A CA 1
ATOM 1519 C C . ALA A 1 199 ? 0.539 3.795 -1.122 1 98.69 199 ALA A C 1
ATOM 1521 O O . ALA A 1 199 ? 0.53 3.715 0.109 1 98.69 199 ALA A O 1
ATOM 1522 N N . GLY A 1 200 ? 1.354 3.115 -1.889 1 98.56 200 GLY A N 1
ATOM 1523 C CA . GLY A 1 200 ? 2.355 2.248 -1.289 1 98.56 200 GLY A CA 1
ATOM 1524 C C . GLY A 1 200 ? 3.283 2.977 -0.335 1 98.56 200 GLY A C 1
ATOM 1525 O O . GLY A 1 200 ? 3.537 2.504 0.775 1 98.56 200 GLY A O 1
ATOM 1526 N N . TRP A 1 201 ? 3.793 4.141 -0.759 1 98.69 201 TRP A N 1
ATOM 1527 C CA . TRP A 1 201 ? 4.633 4.949 0.12 1 98.69 201 TRP A CA 1
ATOM 1528 C C . TRP A 1 201 ? 3.871 5.352 1.38 1 98.69 201 TRP A C 1
ATOM 1530 O O . TRP A 1 201 ? 4.402 5.258 2.488 1 98.69 201 TRP A O 1
ATOM 1540 N N . MET A 1 202 ? 2.643 5.73 1.203 1 98.88 202 MET A N 1
ATOM 1541 C CA . MET A 1 202 ? 1.854 6.25 2.316 1 98.88 202 MET A CA 1
ATOM 1542 C C . MET A 1 202 ? 1.463 5.133 3.277 1 98.88 202 MET A C 1
ATOM 1544 O O . MET A 1 202 ? 1.374 5.352 4.488 1 98.88 202 MET A O 1
ATOM 1548 N N . VAL A 1 203 ? 1.251 3.955 2.797 1 98.62 203 VAL A N 1
ATOM 1549 C CA . VAL A 1 203 ? 0.927 2.809 3.641 1 98.62 203 VAL A CA 1
ATOM 1550 C C . VAL A 1 203 ? 2.109 2.486 4.551 1 98.62 203 VAL A C 1
ATOM 1552 O O . VAL A 1 203 ? 1.923 2.084 5.703 1 98.62 203 VAL A O 1
ATOM 1555 N N . MET A 1 204 ? 3.268 2.752 4.098 1 97.88 204 MET A N 1
ATOM 1556 C CA . MET A 1 204 ? 4.48 2.379 4.824 1 97.88 204 MET A CA 1
ATOM 1557 C C . MET A 1 204 ? 4.941 3.512 5.734 1 97.88 204 MET A C 1
ATOM 1559 O O . MET A 1 204 ? 6.043 3.461 6.285 1 97.88 204 MET A O 1
ATOM 1563 N N . ASN A 1 205 ? 4.051 4.547 5.879 1 98.25 205 ASN A N 1
ATOM 1564 C CA . ASN A 1 205 ? 4.359 5.652 6.777 1 98.25 205 ASN A CA 1
ATOM 1565 C C . ASN A 1 205 ? 4.668 5.16 8.188 1 98.25 205 ASN A C 1
ATOM 1567 O O . ASN A 1 205 ? 3.957 4.305 8.719 1 98.25 205 ASN A O 1
ATOM 1571 N N . LYS A 1 206 ? 5.73 5.688 8.836 1 97.06 206 LYS A N 1
ATOM 1572 C CA . LYS A 1 206 ? 6.16 5.211 10.148 1 97.06 206 LYS A CA 1
ATOM 1573 C C . LYS A 1 206 ? 5.793 6.211 11.242 1 97.06 206 LYS A C 1
ATOM 1575 O O . LYS A 1 206 ? 6.066 5.977 12.422 1 97.06 206 LYS A O 1
ATOM 1580 N N . THR A 1 207 ? 5.117 7.273 10.891 1 96.31 207 THR A N 1
ATOM 1581 C CA . THR A 1 207 ? 4.879 8.328 11.867 1 96.31 207 THR A CA 1
ATOM 1582 C C . THR A 1 207 ? 3.406 8.391 12.258 1 96.31 207 THR A C 1
ATOM 1584 O O . THR A 1 207 ? 2.994 9.258 13.023 1 96.31 207 THR A O 1
ATOM 1587 N N . GLY A 1 208 ? 2.596 7.469 11.766 1 96.88 208 GLY A N 1
ATOM 1588 C CA . GLY A 1 208 ? 1.158 7.637 11.898 1 96.88 208 GLY A CA 1
ATOM 1589 C C . GLY A 1 208 ? 0.538 6.699 12.922 1 96.88 208 GLY A C 1
ATOM 1590 O O . GLY A 1 208 ? -0.674 6.73 13.141 1 96.88 208 GLY A O 1
ATOM 1591 N N . ASP A 1 209 ? 1.271 5.852 13.68 1 96.19 209 ASP A N 1
ATOM 1592 C CA . ASP A 1 209 ? 0.747 4.75 14.484 1 96.19 209 ASP A CA 1
ATOM 1593 C C . ASP A 1 209 ? -0.089 5.273 15.648 1 96.19 209 ASP A C 1
ATOM 1595 O O . ASP A 1 209 ? -1.022 4.605 16.094 1 96.19 209 ASP A O 1
ATOM 1599 N N . SER A 1 210 ? 0.227 6.477 16.156 1 97.81 210 SER A N 1
ATOM 1600 C CA . SER A 1 210 ? -0.455 6.988 17.344 1 97.81 210 SER A CA 1
ATOM 1601 C C . SER A 1 210 ? -1.537 7.996 16.969 1 97.81 210 SER A C 1
ATOM 1603 O O . SER A 1 210 ? -2.062 8.695 17.828 1 97.81 210 SER A O 1
ATOM 1605 N N . ARG A 1 211 ? -1.853 8.125 15.688 1 98.5 211 ARG A N 1
ATOM 1606 C CA . ARG A 1 211 ? -2.805 9.133 15.227 1 98.5 211 ARG A CA 1
ATOM 1607 C C . ARG A 1 211 ? -4.055 8.484 14.648 1 98.5 211 ARG A C 1
ATOM 1609 O O . ARG A 1 211 ? -4.691 7.656 15.305 1 98.5 211 ARG A O 1
ATOM 1616 N N . LEU A 1 212 ? -4.418 8.734 13.422 1 98.75 212 LEU A N 1
ATOM 1617 C CA . LEU A 1 212 ? -5.652 8.188 12.867 1 98.75 212 LEU A CA 1
ATOM 1618 C C . LEU A 1 212 ? -5.66 6.668 12.961 1 98.75 212 LEU A C 1
ATOM 1620 O O . LEU A 1 212 ? -6.684 6.066 13.289 1 98.75 212 LEU A O 1
ATOM 1624 N N . ARG A 1 213 ? -4.547 6.051 12.703 1 98.31 213 ARG A N 1
ATOM 1625 C CA . ARG A 1 213 ? -4.43 4.594 12.734 1 98.31 213 ARG A CA 1
ATOM 1626 C C . ARG A 1 213 ? -4.848 4.039 14.086 1 98.31 213 ARG A C 1
ATOM 1628 O O . ARG A 1 213 ? -5.52 3.006 14.164 1 98.31 213 ARG A O 1
ATOM 1635 N N . ALA A 1 214 ? -4.438 4.707 15.109 1 98.19 214 ALA A N 1
ATOM 1636 C CA . ALA A 1 214 ? -4.645 4.215 16.469 1 98.19 214 ALA A CA 1
ATOM 1637 C C . ALA A 1 214 ? -6.133 4.137 16.797 1 98.19 214 ALA A C 1
ATOM 1639 O O . ALA A 1 214 ? -6.547 3.326 17.641 1 98.19 214 ALA A O 1
ATOM 1640 N N . GLY A 1 215 ? -6.918 4.922 16.141 1 98.44 215 GLY A N 1
ATOM 1641 C CA . GLY A 1 215 ? -8.344 4.949 16.406 1 98.44 215 GLY A CA 1
ATOM 1642 C C . GLY A 1 215 ? -9.148 4.062 15.484 1 98.44 215 GLY A C 1
ATOM 1643 O O . GLY A 1 215 ? -10.305 3.744 15.766 1 98.44 215 GLY A O 1
ATOM 1644 N N . MET A 1 216 ? -8.555 3.643 14.391 1 97.69 216 MET A N 1
ATOM 1645 C CA . MET A 1 216 ? -9.273 2.867 13.383 1 97.69 216 MET A CA 1
ATOM 1646 C C . MET A 1 216 ? -9.07 1.371 13.602 1 97.69 216 MET A C 1
ATOM 1648 O O . MET A 1 216 ? -8.102 0.956 14.234 1 97.69 216 MET A O 1
ATOM 1652 N N . PRO A 1 217 ? -9.992 0.553 13.07 1 96.56 217 PRO A N 1
ATOM 1653 C CA . PRO A 1 217 ? -9.859 -0.895 13.242 1 96.56 217 PRO A CA 1
ATOM 1654 C C . PRO A 1 217 ? -8.523 -1.432 12.727 1 96.56 217 PRO A C 1
ATOM 1656 O O . PRO A 1 217 ? -8.031 -0.978 11.688 1 96.56 217 PRO A O 1
ATOM 1659 N N . GLU A 1 218 ? -8 -2.4 13.406 1 94.12 218 GLU A N 1
ATOM 1660 C CA . GLU A 1 218 ? -6.676 -2.947 13.125 1 94.12 218 GLU A CA 1
ATOM 1661 C C . GLU A 1 218 ? -6.629 -3.607 11.75 1 94.12 218 GLU A C 1
ATOM 1663 O O . GLU A 1 218 ? -5.57 -3.676 11.125 1 94.12 218 GLU A O 1
ATOM 1668 N N . SER A 1 219 ? -7.77 -4.004 11.234 1 93.75 219 SER A N 1
ATOM 1669 C CA . SER A 1 219 ? -7.809 -4.742 9.977 1 93.75 219 SER A CA 1
ATOM 1670 C C . SER A 1 219 ? -7.816 -3.797 8.773 1 93.75 219 SER A C 1
ATOM 1672 O O . SER A 1 219 ? -7.73 -4.238 7.629 1 93.75 219 SER A O 1
ATOM 1674 N N . TRP A 1 220 ? -7.945 -2.504 9.039 1 96.56 220 TRP A N 1
ATOM 1675 C CA . TRP A 1 220 ? -8.008 -1.56 7.934 1 96.56 220 TRP A CA 1
ATOM 1676 C C . TRP A 1 220 ? -6.613 -1.313 7.355 1 96.56 220 TRP A C 1
ATOM 1678 O O . TRP A 1 220 ? -5.629 -1.272 8.094 1 96.56 220 TRP A O 1
ATOM 1688 N N . MET A 1 221 ? -6.562 -1.247 6.027 1 96.56 221 MET A N 1
ATOM 1689 C CA . MET A 1 221 ? -5.375 -0.747 5.34 1 96.56 221 MET A CA 1
ATOM 1690 C C . MET A 1 221 ? -5.398 0.775 5.25 1 96.56 221 MET A C 1
ATOM 1692 O O . MET A 1 221 ? -6.352 1.356 4.73 1 96.56 221 MET A O 1
ATOM 1696 N N . ILE A 1 222 ? -4.375 1.44 5.816 1 98.38 222 ILE A N 1
ATOM 1697 C CA . ILE A 1 222 ? -4.406 2.895 5.914 1 98.38 222 ILE A CA 1
ATOM 1698 C C . ILE A 1 222 ? -3.166 3.486 5.254 1 98.38 222 ILE A C 1
ATOM 1700 O O . ILE A 1 222 ? -2.039 3.146 5.617 1 98.38 222 ILE A O 1
ATOM 1704 N N . ALA A 1 223 ? -3.33 4.305 4.223 1 98.75 223 ALA A N 1
ATOM 1705 C CA . ALA A 1 223 ? -2.322 5.176 3.623 1 98.75 223 ALA A CA 1
ATOM 1706 C C . ALA A 1 223 ? -2.422 6.594 4.176 1 98.75 223 ALA A C 1
ATOM 1708 O O . ALA A 1 223 ? -3.396 7.301 3.914 1 98.75 223 ALA A O 1
ATOM 1709 N N . ASP A 1 224 ? -1.382 7.02 4.977 1 98.88 224 ASP A N 1
ATOM 1710 C CA . ASP A 1 224 ? -1.536 8.32 5.613 1 98.88 224 ASP A CA 1
ATOM 1711 C C . ASP A 1 224 ? -0.238 9.125 5.547 1 98.88 224 ASP A C 1
ATOM 1713 O O . ASP A 1 224 ? 0.808 8.594 5.172 1 98.88 224 ASP A O 1
ATOM 1717 N N . LYS A 1 225 ? -0.352 10.352 5.758 1 98.94 225 LYS A N 1
ATOM 1718 C CA . LYS A 1 225 ? 0.76 11.273 5.953 1 98.94 225 LYS A CA 1
ATOM 1719 C C . LYS A 1 225 ? 0.488 12.219 7.117 1 98.94 225 LYS A C 1
ATOM 1721 O O . LYS A 1 225 ? -0.46 13.008 7.078 1 98.94 225 LYS A O 1
ATOM 1726 N N . THR A 1 226 ? 1.355 12.109 8.102 1 98.75 226 THR A N 1
ATOM 1727 C CA . THR A 1 226 ? 1.233 12.945 9.289 1 98.75 226 THR A CA 1
ATOM 1728 C C . THR A 1 226 ? 1.896 14.297 9.07 1 98.75 226 THR A C 1
ATOM 1730 O O . THR A 1 226 ? 2.674 14.469 8.125 1 98.75 226 THR A O 1
ATOM 1733 N N . GLY A 1 227 ? 1.533 15.266 9.891 1 98.06 227 GLY A N 1
ATOM 1734 C CA . GLY A 1 227 ? 2.186 16.562 10.008 1 98.06 227 GLY A CA 1
ATOM 1735 C C . GLY A 1 227 ? 2.148 17.125 11.414 1 98.06 227 GLY A C 1
ATOM 1736 O O . GLY A 1 227 ? 1.169 16.922 12.141 1 98.06 227 GLY A O 1
ATOM 1737 N N . GLY A 1 228 ? 3.205 17.75 11.805 1 96.19 228 GLY A N 1
ATOM 1738 C CA . GLY A 1 228 ? 3.285 18.406 13.102 1 96.19 228 GLY A CA 1
ATOM 1739 C C . GLY A 1 228 ? 4.418 19.406 13.195 1 96.19 228 GLY A C 1
ATOM 1740 O O . GLY A 1 228 ? 5.285 19.469 12.32 1 96.19 228 GLY A O 1
ATOM 1741 N N . ASN A 1 229 ? 4.328 20.25 14.195 1 94.19 229 ASN A N 1
ATOM 1742 C CA . ASN A 1 229 ? 5.379 21.234 14.383 1 94.19 229 ASN A CA 1
ATOM 1743 C C . ASN A 1 229 ? 5.715 21.422 15.859 1 94.19 229 ASN A C 1
ATOM 1745 O O . ASN A 1 229 ? 6.156 22.5 16.266 1 94.19 229 ASN A O 1
ATOM 1749 N N . GLY A 1 230 ? 5.512 20.422 16.594 1 86.62 230 GLY A N 1
ATOM 1750 C CA . GLY A 1 230 ? 5.973 20.406 17.969 1 86.62 230 GLY A CA 1
ATOM 1751 C C . GLY A 1 230 ? 5.047 21.141 18.922 1 86.62 230 GLY A C 1
ATOM 1752 O O . GLY A 1 230 ? 3.973 21.594 18.516 1 86.62 230 GLY A O 1
ATOM 1753 N N . ASN A 1 231 ? 5.492 21.25 20.172 1 81.69 231 ASN A N 1
ATOM 1754 C CA . ASN A 1 231 ? 4.664 21.797 21.234 1 81.69 231 ASN A CA 1
ATOM 1755 C C . ASN A 1 231 ? 4.598 23.328 21.172 1 81.69 231 ASN A C 1
ATOM 1757 O O . ASN A 1 231 ? 3.623 23.922 21.625 1 81.69 231 ASN A O 1
ATOM 1761 N N . GLN A 1 232 ? 5.578 23.812 20.625 1 75.94 232 GLN A N 1
ATOM 1762 C CA . GLN A 1 232 ? 5.605 25.266 20.562 1 75.94 232 GLN A CA 1
ATOM 1763 C C . GLN A 1 232 ? 4.535 25.797 19.609 1 75.94 232 GLN A C 1
ATOM 1765 O O . GLN A 1 232 ? 3.908 26.812 19.859 1 75.94 232 GLN A O 1
ATOM 1770 N N . HIS A 1 233 ? 4.156 25 18.641 1 78.25 233 HIS A N 1
ATOM 1771 C CA . HIS A 1 233 ? 3.246 25.5 17.625 1 78.25 233 HIS A CA 1
ATOM 1772 C C . HIS A 1 233 ? 1.925 24.734 17.641 1 78.25 233 HIS A C 1
ATOM 1774 O O . HIS A 1 233 ? 0.928 25.203 17.078 1 78.25 233 HIS A O 1
ATOM 1780 N N . ALA A 1 234 ? 1.944 23.562 18.219 1 92.56 234 ALA A N 1
ATOM 1781 C CA . ALA A 1 234 ? 0.781 22.891 18.781 1 92.56 234 ALA A CA 1
ATOM 1782 C C . ALA A 1 234 ? -0.077 22.25 17.688 1 92.56 234 ALA A C 1
ATOM 1784 O O . ALA A 1 234 ? -1.303 22.203 17.812 1 92.56 234 ALA A O 1
ATOM 1785 N N . ASN A 1 235 ? 0.542 21.922 16.5 1 95.88 235 ASN A N 1
ATOM 1786 C CA . ASN A 1 235 ? -0.205 21.25 15.453 1 95.88 235 ASN A CA 1
ATOM 1787 C C . ASN A 1 235 ? 0.144 19.766 15.383 1 95.88 235 ASN A C 1
ATOM 1789 O O . ASN A 1 235 ? 1.32 19.391 15.375 1 95.88 235 ASN A O 1
ATOM 1793 N N . ASN A 1 236 ? -0.817 18.859 15.383 1 98.06 236 ASN A N 1
ATOM 1794 C CA . ASN A 1 236 ? -0.733 17.469 14.977 1 98.06 236 ASN A CA 1
ATOM 1795 C C . ASN A 1 236 ? -1.802 17.109 13.945 1 98.06 236 ASN A C 1
ATOM 1797 O O . ASN A 1 236 ? -2.99 17.078 14.266 1 98.06 236 ASN A O 1
ATOM 1801 N N . ASN A 1 237 ? -1.376 16.906 12.734 1 98.75 237 ASN A N 1
ATOM 1802 C CA . ASN A 1 237 ? -2.264 16.656 11.602 1 98.75 237 ASN A CA 1
ATOM 1803 C C . ASN A 1 237 ? -2.092 15.242 11.055 1 98.75 237 ASN A C 1
ATOM 1805 O O . ASN A 1 237 ? -1.097 14.578 11.344 1 98.75 237 ASN A O 1
ATOM 1809 N N . ASP A 1 238 ? -3.061 14.766 10.359 1 98.94 238 ASP A N 1
ATOM 1810 C CA . ASP A 1 238 ? -3 13.5 9.641 1 98.94 238 ASP A CA 1
ATOM 1811 C C . ASP A 1 238 ? -4.023 13.461 8.508 1 98.94 238 ASP A C 1
ATOM 1813 O O . ASP A 1 238 ? -5.168 13.883 8.68 1 98.94 238 ASP A O 1
ATOM 1817 N N . ILE A 1 239 ? -3.611 13.086 7.363 1 99 239 ILE A N 1
ATOM 1818 C CA . ILE A 1 239 ? -4.516 12.82 6.25 1 99 239 ILE A CA 1
ATOM 1819 C C . ILE A 1 239 ? -4.379 11.359 5.816 1 99 239 ILE A C 1
ATOM 1821 O O . ILE A 1 239 ? -3.295 10.773 5.914 1 99 239 ILE A O 1
ATOM 1825 N N . ALA A 1 240 ? -5.559 10.75 5.352 1 98.94 240 ALA A N 1
ATOM 1826 C CA . ALA A 1 240 ? -5.469 9.312 5.113 1 98.94 240 ALA A CA 1
ATOM 1827 C C . ALA A 1 240 ? -6.551 8.844 4.148 1 98.94 240 ALA A C 1
ATOM 1829 O O . ALA A 1 240 ? -7.609 9.477 4.039 1 98.94 240 ALA A O 1
ATOM 1830 N N . VAL A 1 241 ? -6.211 7.879 3.428 1 98.69 241 VAL A N 1
ATOM 1831 C CA . VAL A 1 241 ? -7.18 6.953 2.844 1 98.69 241 VAL A CA 1
ATOM 1832 C C . VAL A 1 241 ? -7.16 5.633 3.611 1 98.69 241 VAL A C 1
ATOM 1834 O O . VAL A 1 241 ? -6.098 5.051 3.826 1 98.69 241 VAL A O 1
ATOM 1837 N N . ALA A 1 242 ? -8.328 5.215 4.059 1 98.19 242 ALA A N 1
ATOM 1838 C CA . ALA A 1 242 ? -8.469 3.98 4.828 1 98.19 242 ALA A CA 1
ATOM 1839 C C . ALA A 1 242 ? -9.414 3.006 4.137 1 98.19 242 ALA A C 1
ATOM 1841 O O . ALA A 1 242 ? -10.57 3.338 3.877 1 98.19 242 ALA A O 1
ATOM 1842 N N . TRP A 1 243 ? -8.914 1.824 3.797 1 97 243 TRP A N 1
ATOM 1843 C CA . TRP A 1 243 ? -9.719 0.773 3.188 1 97 243 TRP A CA 1
ATOM 1844 C C . TRP A 1 243 ? -10.172 -0.242 4.23 1 97 243 TRP A C 1
ATOM 1846 O O . TRP A 1 243 ? -9.344 -0.89 4.875 1 97 243 TRP A O 1
ATOM 1856 N N . SER A 1 244 ? -11.453 -0.287 4.383 1 94.94 244 SER A N 1
ATOM 1857 C CA . SER A 1 244 ? -12.039 -1.363 5.176 1 94.94 244 SER A CA 1
ATOM 1858 C C . SER A 1 244 ? -12.109 -2.664 4.383 1 94.94 244 SER A C 1
ATOM 1860 O O . SER A 1 244 ? -12.367 -2.65 3.178 1 94.94 244 SER A O 1
ATOM 1862 N N . PRO A 1 245 ? -11.867 -3.799 5.047 1 93.12 245 PRO A N 1
ATOM 1863 C CA . PRO A 1 245 ? -11.977 -5.059 4.305 1 93.12 245 PRO A CA 1
ATOM 1864 C C . PRO A 1 245 ? -13.414 -5.395 3.924 1 93.12 245 PRO A C 1
ATOM 1866 O O . PRO A 1 245 ? -13.648 -6.203 3.02 1 93.12 245 PRO A O 1
ATOM 1869 N N . ASN A 1 246 ? -14.414 -4.707 4.512 1 89.88 246 ASN A N 1
ATOM 1870 C CA . ASN A 1 246 ? -15.781 -5.18 4.32 1 89.88 246 ASN A CA 1
ATOM 1871 C C . ASN A 1 246 ? -16.703 -4.055 3.863 1 89.88 246 ASN A C 1
ATOM 1873 O O . ASN A 1 246 ? -17.844 -4.301 3.465 1 89.88 246 ASN A O 1
ATOM 1877 N N . ARG A 1 247 ? -16.297 -2.816 3.939 1 87.75 247 ARG A N 1
ATOM 1878 C CA . ARG A 1 247 ? -17.266 -1.753 3.75 1 87.75 247 ARG A CA 1
ATOM 1879 C C . ARG A 1 247 ? -16.75 -0.694 2.783 1 87.75 247 ARG A C 1
ATOM 1881 O O . ARG A 1 247 ? -17.422 0.32 2.551 1 87.75 247 ARG A O 1
ATOM 1888 N N . GLY A 1 248 ? -15.633 -0.799 2.217 1 90.75 248 GLY A N 1
ATOM 1889 C CA . GLY A 1 248 ? -15.094 0.187 1.293 1 90.75 248 GLY A CA 1
ATOM 1890 C C . GLY A 1 248 ? -14.055 1.093 1.928 1 90.75 248 GLY A C 1
ATOM 1891 O O . GLY A 1 248 ? -13.469 0.75 2.957 1 90.75 248 GLY A O 1
ATOM 1892 N N . ALA A 1 249 ? -13.906 2.33 1.276 1 96.81 249 ALA A N 1
ATOM 1893 C CA . ALA A 1 249 ? -12.82 3.205 1.718 1 96.81 249 ALA A CA 1
ATOM 1894 C C . ALA A 1 249 ? -13.367 4.531 2.244 1 96.81 249 ALA A C 1
ATOM 1896 O O . ALA A 1 249 ? -14.469 4.949 1.867 1 96.81 249 ALA A O 1
ATOM 1897 N N . ILE A 1 250 ? -12.609 5.156 3.127 1 97.56 250 ILE A N 1
ATOM 1898 C CA . ILE A 1 250 ? -12.844 6.508 3.629 1 97.56 250 ILE A CA 1
ATOM 1899 C C . ILE A 1 250 ? -11.625 7.387 3.334 1 97.56 250 ILE A C 1
ATOM 1901 O O . ILE A 1 250 ? -10.484 6.934 3.443 1 97.56 250 ILE A O 1
ATOM 1905 N N . VAL A 1 251 ? -11.891 8.562 2.891 1 98.75 251 VAL A N 1
ATOM 1906 C CA . VAL A 1 251 ? -10.859 9.594 2.803 1 98.75 251 VAL A CA 1
ATOM 1907 C C . VAL A 1 251 ? -11.039 10.594 3.945 1 98.75 251 VAL A C 1
ATOM 1909 O O . VAL A 1 251 ? -12.156 11.047 4.215 1 98.75 251 VAL A O 1
ATOM 1912 N N . VAL A 1 252 ? -9.938 10.922 4.684 1 98.81 252 VAL A N 1
ATOM 1913 C CA . VAL A 1 252 ? -10.078 11.781 5.855 1 98.81 252 VAL A CA 1
ATOM 1914 C C . VAL A 1 252 ? -8.898 12.75 5.93 1 98.81 252 VAL A C 1
ATOM 1916 O O . VAL A 1 252 ? -7.766 12.383 5.609 1 98.81 252 VAL A O 1
ATOM 1919 N N . ALA A 1 253 ? -9.141 13.93 6.254 1 98.94 253 ALA A N 1
ATOM 1920 C CA . ALA A 1 253 ? -8.148 14.945 6.625 1 98.94 253 ALA A CA 1
ATOM 1921 C C . ALA A 1 253 ? -8.477 15.555 7.984 1 98.94 253 ALA A C 1
ATOM 1923 O O . ALA A 1 253 ? -9.602 16 8.219 1 98.94 253 ALA A O 1
ATOM 1924 N N . THR A 1 254 ? -7.516 15.531 8.906 1 98.88 254 THR A N 1
ATOM 1925 C CA . THR A 1 254 ? -7.688 16.125 10.227 1 98.88 254 THR A CA 1
ATOM 1926 C C . THR A 1 254 ? -6.52 17.047 10.555 1 98.88 254 THR A C 1
ATOM 1928 O O . THR A 1 254 ? -5.359 16.703 10.336 1 98.88 254 THR A O 1
ATOM 1931 N N . TYR A 1 255 ? -6.84 18.156 11.016 1 98.31 255 TYR A N 1
ATOM 1932 C CA . TYR A 1 255 ? -5.902 19.172 11.492 1 98.31 255 TYR A CA 1
ATOM 1933 C C . TYR A 1 255 ? -6.215 19.578 12.93 1 98.31 255 TYR A C 1
ATOM 1935 O O . TYR A 1 255 ? -7.328 20.016 13.227 1 98.31 255 TYR A O 1
ATOM 1943 N N . CYS A 1 256 ? -5.238 19.375 13.758 1 97.56 256 CYS A N 1
ATOM 1944 C CA . CYS A 1 256 ? -5.414 19.578 15.195 1 97.56 256 CYS A CA 1
ATOM 1945 C C . CYS A 1 256 ? -4.434 20.625 15.711 1 97.56 256 CYS A C 1
ATOM 1947 O O . CYS A 1 256 ? -3.227 20.391 15.75 1 97.56 256 CYS A O 1
ATOM 1949 N N . GLU A 1 257 ? -4.969 21.781 16.078 1 95.88 257 GLU A N 1
ATOM 1950 C CA . GLU A 1 257 ? -4.215 22.875 16.672 1 95.88 257 GLU A CA 1
ATOM 1951 C C . GLU A 1 257 ? -4.688 23.172 18.094 1 95.88 257 GLU A C 1
ATOM 1953 O O . GLU A 1 257 ? -5.629 23.938 18.297 1 95.88 257 GLU A O 1
ATOM 1958 N N . ILE A 1 258 ? -4.027 22.562 19.078 1 95.25 258 ILE A N 1
ATOM 1959 C CA . ILE A 1 258 ? -4.398 22.703 20.484 1 95.25 258 ILE A CA 1
ATOM 1960 C C . ILE A 1 258 ? -3.164 23.031 21.312 1 95.25 258 ILE A C 1
ATOM 1962 O O . ILE A 1 258 ? -2.432 22.141 21.734 1 95.25 258 ILE A O 1
ATOM 1966 N N . PRO A 1 259 ? -3.047 24.25 21.641 1 91.94 259 PRO A N 1
ATOM 1967 C CA . PRO A 1 259 ? -1.817 24.688 22.297 1 91.94 259 PRO A CA 1
ATOM 1968 C C . PRO A 1 259 ? -1.775 24.297 23.781 1 91.94 259 PRO A C 1
ATOM 1970 O O . PRO A 1 259 ? -0.713 24.359 24.406 1 91.94 259 PRO A O 1
ATOM 1973 N N . THR A 1 260 ? -2.854 23.906 24.359 1 91.38 260 THR A N 1
ATOM 1974 C CA . THR A 1 260 ? -2.949 23.75 25.797 1 91.38 260 THR A CA 1
ATOM 1975 C C . THR A 1 260 ? -2.523 22.359 26.234 1 91.38 260 THR A C 1
ATOM 1977 O O . THR A 1 260 ? -2.436 22.062 27.422 1 91.38 260 THR A O 1
ATOM 1980 N N . ILE A 1 261 ? -2.295 21.469 25.234 1 93.25 261 ILE A N 1
ATOM 1981 C CA . ILE A 1 261 ? -1.961 20.094 25.609 1 93.25 261 ILE A CA 1
ATOM 1982 C C . ILE A 1 261 ? -0.68 19.672 24.891 1 93.25 261 ILE A C 1
ATOM 1984 O O . ILE A 1 261 ? -0.229 20.344 23.953 1 93.25 261 ILE A O 1
ATOM 1988 N N . SER A 1 262 ? -0.074 18.531 25.359 1 94.31 262 SER A N 1
ATOM 1989 C CA . SER A 1 262 ? 1.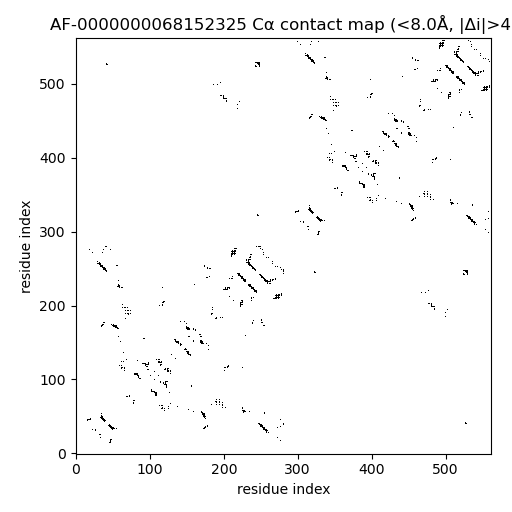176 18.016 24.812 1 94.31 262 SER A CA 1
ATOM 1990 C C . SER A 1 262 ? 0.96 17.406 23.438 1 94.31 262 SER A C 1
ATOM 1992 O O . SER A 1 262 ? -0.176 17.125 23.047 1 94.31 262 SER A O 1
ATOM 1994 N N . ALA A 1 263 ? 2.053 17.188 22.766 1 95 263 ALA A N 1
ATOM 1995 C CA . ALA A 1 263 ? 2.01 16.531 21.453 1 95 263 ALA A CA 1
ATOM 1996 C C . ALA A 1 263 ? 1.38 15.148 21.547 1 95 263 ALA A C 1
ATOM 1998 O O . ALA A 1 263 ? 0.594 14.75 20.688 1 95 263 ALA A O 1
ATOM 1999 N N . ASP A 1 264 ? 1.713 14.398 22.609 1 95.62 264 ASP A N 1
ATOM 2000 C CA . ASP A 1 264 ? 1.149 13.062 22.797 1 95.62 264 ASP A CA 1
ATOM 2001 C C . ASP A 1 264 ? -0.361 13.133 23 1 95.62 264 ASP A C 1
ATOM 2003 O O . ASP A 1 264 ? -1.103 12.289 22.5 1 95.62 264 ASP A O 1
ATOM 2007 N N . GLU A 1 265 ? -0.762 14.141 23.734 1 96 265 GLU A N 1
ATOM 2008 C CA . GLU A 1 265 ? -2.193 14.336 23.953 1 96 265 GLU A CA 1
ATOM 2009 C C . GLU A 1 265 ? -2.895 14.727 22.656 1 96 265 GLU A C 1
ATOM 2011 O O . GLU A 1 265 ? -4.027 14.312 22.391 1 96 265 GLU A O 1
ATOM 2016 N N . ARG A 1 266 ? -2.254 15.547 21.844 1 97.56 266 ARG A N 1
ATOM 2017 C CA . ARG A 1 266 ? -2.818 15.891 20.547 1 97.56 266 ARG A CA 1
ATOM 2018 C C . ARG A 1 266 ? -2.938 14.656 19.656 1 97.56 266 ARG A C 1
ATOM 2020 O O . ARG A 1 266 ? -3.914 14.508 18.922 1 97.56 266 ARG A O 1
ATOM 2027 N N . ASN A 1 267 ? -1.941 13.758 19.719 1 98.06 267 ASN A N 1
ATOM 2028 C CA . ASN A 1 267 ? -2.043 12.492 19 1 98.06 267 ASN A CA 1
ATOM 2029 C C . ASN A 1 267 ? -3.283 11.711 19.406 1 98.06 267 ASN A C 1
ATOM 2031 O O . ASN A 1 267 ? -3.963 11.125 18.562 1 98.06 267 ASN A O 1
ATOM 2035 N N . ALA A 1 268 ? -3.521 11.703 20.688 1 98 268 ALA A N 1
ATOM 2036 C CA . ALA A 1 268 ? -4.695 10.992 21.203 1 98 268 ALA A CA 1
ATOM 2037 C C . ALA A 1 268 ? -5.98 11.617 20.672 1 98 268 ALA A C 1
ATOM 2039 O O . ALA A 1 268 ? -6.957 10.906 20.406 1 98 268 ALA A O 1
ATOM 2040 N N . VAL A 1 269 ? -5.992 12.953 20.516 1 98.06 269 VAL A N 1
ATOM 2041 C CA . VAL A 1 269 ? -7.141 13.641 19.922 1 98.06 269 VAL A CA 1
ATOM 2042 C C . VAL A 1 269 ? -7.324 13.18 18.484 1 98.06 269 VAL A C 1
ATOM 2044 O O . VAL A 1 269 ? -8.438 12.859 18.062 1 98.06 269 VAL A O 1
ATOM 2047 N N . VAL A 1 270 ? -6.27 13.094 17.719 1 98.62 270 VAL A N 1
ATOM 2048 C CA . VAL A 1 270 ? -6.316 12.664 16.328 1 98.62 270 VAL A CA 1
ATOM 2049 C C . VAL A 1 270 ? -6.777 11.203 16.25 1 98.62 270 VAL A C 1
ATOM 2051 O O . VAL A 1 270 ? -7.559 10.844 15.367 1 98.62 270 VAL A O 1
ATOM 2054 N N . ALA A 1 271 ? -6.324 10.391 17.203 1 98.75 271 ALA A N 1
ATOM 2055 C CA . ALA A 1 271 ? -6.777 9 17.266 1 98.75 271 ALA A CA 1
ATOM 2056 C C . ALA A 1 271 ? -8.281 8.922 17.531 1 98.75 271 ALA A C 1
ATOM 2058 O O . ALA A 1 271 ? -8.977 8.094 16.938 1 98.75 271 ALA A O 1
ATOM 2059 N N . GLU A 1 272 ? -8.75 9.781 18.422 1 98.38 272 GLU A N 1
ATOM 2060 C CA . GLU A 1 272 ? -10.18 9.82 18.688 1 98.38 272 GLU A CA 1
ATOM 2061 C C . GLU A 1 272 ? -10.961 10.227 17.438 1 98.38 272 GLU A C 1
ATOM 2063 O O . GLU A 1 272 ? -12.039 9.695 17.172 1 98.38 272 GLU A O 1
ATOM 2068 N N . VAL A 1 273 ? -10.438 11.141 16.656 1 98.5 273 VAL A N 1
ATOM 2069 C CA . VAL A 1 273 ? -11.039 11.484 15.367 1 98.5 273 VAL A CA 1
ATOM 2070 C C . VAL A 1 273 ? -11.102 10.242 14.484 1 98.5 273 VAL A C 1
ATOM 2072 O O . VAL A 1 273 ? -12.125 9.984 13.844 1 98.5 273 VAL A O 1
ATOM 2075 N N . GLY A 1 274 ? -9.992 9.477 14.43 1 98.5 274 GLY A N 1
ATOM 2076 C CA . GLY A 1 274 ? -9.984 8.234 13.672 1 98.5 274 GLY A CA 1
ATOM 2077 C C . GLY A 1 274 ? -11.094 7.289 14.07 1 98.5 274 GLY A C 1
ATOM 2078 O O . GLY A 1 274 ? -11.766 6.719 13.203 1 98.5 274 GLY A O 1
ATOM 2079 N N . ARG A 1 275 ? -11.281 7.168 15.352 1 98 275 ARG A N 1
ATOM 2080 C CA . ARG A 1 275 ? -12.344 6.309 15.867 1 98 275 ARG A CA 1
ATOM 2081 C C . ARG A 1 275 ? -13.711 6.793 15.391 1 98 275 ARG A C 1
ATOM 2083 O O . ARG A 1 275 ? -14.539 5.996 14.953 1 98 275 ARG A O 1
ATOM 2090 N N . LEU A 1 276 ? -13.961 8.047 15.469 1 97.56 276 LEU A N 1
ATOM 2091 C CA . LEU A 1 276 ? -15.25 8.625 15.102 1 97.56 276 LEU A CA 1
ATOM 2092 C C . LEU A 1 276 ? -15.5 8.477 13.609 1 97.56 276 LEU A C 1
ATOM 2094 O O . LEU A 1 276 ? -16.578 8.031 13.195 1 97.56 276 LEU A O 1
ATOM 2098 N N . VAL A 1 277 ? -14.508 8.758 12.797 1 96.81 277 VAL A N 1
ATOM 2099 C CA . VAL A 1 277 ? -14.703 8.758 11.344 1 96.81 277 VAL A CA 1
ATOM 2100 C C . VAL A 1 277 ? -14.852 7.328 10.836 1 96.81 277 VAL A C 1
ATOM 2102 O O . VAL A 1 277 ? -15.469 7.09 9.805 1 96.81 277 VAL A O 1
ATOM 2105 N N . ALA A 1 278 ? -14.266 6.387 11.555 1 96.06 278 ALA A N 1
ATOM 2106 C CA . ALA A 1 278 ? -14.391 4.984 11.172 1 96.06 278 ALA A CA 1
ATOM 2107 C C . ALA A 1 278 ? -15.844 4.523 11.234 1 96.06 278 ALA A C 1
ATOM 2109 O O . ALA A 1 278 ? -16.219 3.541 10.594 1 96.06 278 ALA A O 1
ATOM 2110 N N . GLU A 1 279 ? -16.672 5.215 11.984 1 93 279 GLU A N 1
ATOM 2111 C CA . GLU A 1 279 ? -18.094 4.887 12.086 1 93 279 GLU A CA 1
ATOM 2112 C C . GLU A 1 279 ? -18.828 5.238 10.797 1 93 279 GLU A C 1
ATOM 2114 O O . GLU A 1 279 ? -19.969 4.793 10.586 1 93 279 GLU A O 1
ATOM 2119 N N . LEU A 1 280 ? -18.219 6.129 9.992 1 88.69 280 LEU A N 1
ATOM 2120 C CA . LEU A 1 280 ? -18.812 6.488 8.703 1 88.69 280 LEU A CA 1
ATOM 2121 C C . LEU A 1 280 ? -18.812 5.289 7.758 1 88.69 280 LEU A C 1
ATOM 2123 O O . LEU A 1 280 ? -19.547 5.277 6.77 1 88.69 280 LEU A O 1
ATOM 2127 N N . ALA A 1 281 ? -17.969 4.262 7.965 1 78.12 281 ALA A N 1
ATOM 2128 C CA . ALA A 1 281 ? -17.766 3.139 7.051 1 78.12 281 ALA A CA 1
ATOM 2129 C C . ALA A 1 281 ? -18.938 2.156 7.133 1 78.12 281 ALA A C 1
ATOM 2131 O O . ALA A 1 281 ? -19.594 2.053 8.164 1 78.12 281 ALA A O 1
ATOM 2132 N N . MET B 1 1 ? -38.094 -11.406 8.547 1 35.25 1 MET B N 1
ATOM 2133 C CA . MET B 1 1 ? -36.656 -11.07 8.695 1 35.25 1 MET B CA 1
ATOM 2134 C C . MET B 1 1 ? -35.781 -12.156 8.086 1 35.25 1 MET B C 1
ATOM 2136 O O . MET B 1 1 ? -34.562 -12.008 8.023 1 35.25 1 MET B O 1
ATOM 2140 N N . PRO B 1 2 ? -36.312 -13.414 8.094 1 45.44 2 PRO B N 1
ATOM 2141 C CA . PRO B 1 2 ? -35.594 -14.594 7.586 1 45.44 2 PRO B CA 1
ATOM 2142 C C . PRO B 1 2 ? -35.469 -14.609 6.066 1 45.44 2 PRO B C 1
ATOM 2144 O O . PRO B 1 2 ? -34.688 -15.375 5.512 1 45.44 2 PRO B O 1
ATOM 2147 N N . ALA B 1 3 ? -36.375 -13.945 5.445 1 52.56 3 ALA B N 1
ATOM 2148 C CA . ALA B 1 3 ? -36.5 -14.133 4.004 1 52.56 3 ALA B CA 1
ATOM 2149 C C . ALA B 1 3 ? -35.406 -13.398 3.254 1 52.56 3 ALA B C 1
ATOM 2151 O O . ALA B 1 3 ? -34.875 -13.891 2.252 1 52.56 3 ALA B O 1
ATOM 2152 N N . LEU B 1 4 ? -34.938 -12.188 3.766 1 51.16 4 LEU B N 1
ATOM 2153 C CA . LEU B 1 4 ? -33.906 -11.391 3.111 1 51.16 4 LEU B CA 1
ATOM 2154 C C . LEU B 1 4 ? -32.531 -12.078 3.219 1 51.16 4 LEU B C 1
ATOM 2156 O O . LEU B 1 4 ? -31.75 -12.055 2.27 1 51.16 4 LEU B O 1
ATOM 2160 N N . ALA B 1 5 ? -32.344 -12.742 4.297 1 54.19 5 ALA B N 1
ATOM 2161 C CA . ALA B 1 5 ? -31.078 -13.438 4.504 1 54.19 5 ALA B CA 1
ATOM 2162 C C . ALA B 1 5 ? -30.953 -14.648 3.574 1 54.19 5 ALA B C 1
ATOM 2164 O O . ALA B 1 5 ? -29.875 -14.938 3.057 1 54.19 5 ALA B O 1
ATOM 2165 N N . THR B 1 6 ? -32.031 -15.328 3.297 1 55.72 6 THR B N 1
ATOM 2166 C CA . THR B 1 6 ? -32.031 -16.531 2.469 1 55.72 6 THR B CA 1
ATOM 2167 C C . THR B 1 6 ? -31.812 -16.172 1.001 1 55.72 6 THR B C 1
ATOM 2169 O O . THR B 1 6 ? -31.078 -16.859 0.292 1 55.72 6 THR B O 1
ATOM 2172 N N . VAL B 1 7 ? -32.312 -15.078 0.525 1 57.12 7 VAL B N 1
ATOM 2173 C CA . VAL B 1 7 ? -32.188 -14.641 -0.861 1 57.12 7 VAL B CA 1
ATOM 2174 C C . VAL B 1 7 ? -30.734 -14.234 -1.14 1 57.12 7 VAL B C 1
ATOM 2176 O O . VAL B 1 7 ? -30.188 -14.547 -2.201 1 57.12 7 VAL B O 1
ATOM 2179 N N . SER B 1 8 ? -30.078 -13.805 -0.099 1 75.38 8 SER B N 1
ATOM 2180 C CA . SER B 1 8 ? -28.703 -13.367 -0.264 1 75.38 8 SER B CA 1
ATOM 2181 C C . SER B 1 8 ? -27.75 -14.555 -0.374 1 75.38 8 SER B C 1
ATOM 2183 O O . SER B 1 8 ? -26.844 -14.555 -1.199 1 75.38 8 SER B O 1
ATOM 2185 N N . THR B 1 9 ? -28.125 -15.641 0.223 1 77.56 9 THR B N 1
ATOM 2186 C CA . THR B 1 9 ? -27.297 -16.828 0.193 1 77.56 9 THR B CA 1
ATOM 2187 C C . THR B 1 9 ? -27.438 -17.562 -1.139 1 77.56 9 THR B C 1
ATOM 2189 O O . THR B 1 9 ? -26.453 -18.047 -1.702 1 77.56 9 THR B O 1
ATOM 2192 N N . ILE B 1 10 ? -28.641 -17.641 -1.588 1 80.19 10 ILE B N 1
ATOM 2193 C CA . ILE B 1 10 ? -28.891 -18.312 -2.857 1 80.19 10 ILE B CA 1
ATOM 2194 C C . ILE B 1 10 ? -28.219 -17.531 -3.992 1 80.19 10 ILE B C 1
ATOM 2196 O O . ILE B 1 10 ? -27.562 -18.125 -4.852 1 80.19 10 ILE B O 1
ATOM 2200 N N . ALA B 1 11 ? -28.469 -16.25 -4.012 1 81.69 11 ALA B N 1
ATOM 2201 C CA . ALA B 1 11 ? -27.859 -15.422 -5.039 1 81.69 11 ALA B CA 1
ATOM 2202 C C . ALA B 1 11 ? -26.344 -15.562 -5.031 1 81.69 11 ALA B C 1
ATOM 2204 O O . ALA B 1 11 ? -25.703 -15.609 -6.09 1 81.69 11 ALA B O 1
ATOM 2205 N N . ARG B 1 12 ? -25.859 -15.727 -3.887 1 85.06 12 ARG B N 1
ATOM 2206 C CA . ARG B 1 12 ? -24.422 -15.898 -3.756 1 85.06 12 ARG B CA 1
ATOM 2207 C C . ARG B 1 12 ? -23.984 -17.25 -4.301 1 85.06 12 ARG B C 1
ATOM 2209 O O . ARG B 1 12 ? -22.953 -17.359 -4.961 1 85.06 12 ARG B O 1
ATOM 2216 N N . ALA B 1 13 ? -24.656 -18.203 -4.02 1 87.31 13 ALA B N 1
ATOM 2217 C CA . ALA B 1 13 ? -24.344 -19.547 -4.512 1 87.31 13 ALA B CA 1
ATOM 2218 C C . ALA B 1 13 ? -24.422 -19.609 -6.035 1 87.31 13 ALA B C 1
ATOM 2220 O O . ALA B 1 13 ? -23.594 -20.25 -6.684 1 87.31 13 ALA B O 1
ATOM 2221 N N . GLU B 1 14 ? -25.359 -18.984 -6.562 1 89.5 14 GLU B N 1
ATOM 2222 C CA . GLU B 1 14 ? -25.516 -18.953 -8.016 1 89.5 14 GLU B CA 1
ATOM 2223 C C . GLU B 1 14 ? -24.359 -18.219 -8.68 1 89.5 14 GLU B C 1
ATOM 2225 O O . GLU B 1 14 ? -23.844 -18.656 -9.711 1 89.5 14 GLU B O 1
ATOM 2230 N N . LEU B 1 15 ? -24.016 -17.156 -8.086 1 89.31 15 LEU B N 1
ATOM 2231 C CA . LEU B 1 15 ? -22.875 -16.391 -8.594 1 89.31 15 LEU B CA 1
ATOM 2232 C C . LEU B 1 15 ? -21.609 -17.234 -8.562 1 89.31 15 LEU B C 1
ATOM 2234 O O . LEU B 1 15 ? -20.844 -17.266 -9.531 1 89.31 15 LEU B O 1
ATOM 2238 N N . GLN B 1 16 ? -21.422 -17.875 -7.504 1 90.75 16 GLN B N 1
ATOM 2239 C CA . GLN B 1 16 ? -20.25 -18.734 -7.348 1 90.75 16 GLN B CA 1
ATOM 2240 C C . GLN B 1 16 ? -20.203 -19.812 -8.43 1 90.75 16 GLN B C 1
ATOM 2242 O O . GLN B 1 16 ? -19.156 -20.016 -9.062 1 90.75 16 GLN B O 1
ATOM 2247 N N . HIS B 1 17 ? -21.328 -20.453 -8.664 1 92.81 17 HIS B N 1
ATOM 2248 C CA . HIS B 1 17 ? -21.375 -21.5 -9.672 1 92.81 17 HIS B CA 1
ATOM 2249 C C . HIS B 1 17 ? -21.125 -20.953 -11.07 1 92.81 17 HIS B C 1
ATOM 2251 O O . HIS B 1 17 ? -20.422 -21.562 -11.867 1 92.81 17 HIS B O 1
ATOM 2257 N N . ALA B 1 18 ? -21.672 -19.844 -11.273 1 94.38 18 ALA B N 1
ATOM 2258 C CA . ALA B 1 18 ? -21.5 -19.203 -12.586 1 94.38 18 ALA B CA 1
ATOM 2259 C C . ALA B 1 18 ? -20.031 -18.859 -12.828 1 94.38 18 ALA B C 1
ATOM 2261 O O . ALA B 1 18 ? -19.516 -19.062 -13.922 1 94.38 18 ALA B O 1
ATOM 2262 N N . LEU B 1 19 ? -19.375 -18.359 -11.836 1 95.19 19 LEU B N 1
ATOM 2263 C CA . LEU B 1 19 ? -17.969 -17.984 -11.961 1 95.19 19 LEU B CA 1
ATOM 2264 C C . LEU B 1 19 ? -17.094 -19.219 -12.148 1 95.19 19 LEU B C 1
ATOM 2266 O O . LEU B 1 19 ? -16.172 -19.203 -12.961 1 95.19 19 LEU B O 1
ATOM 2270 N N . GLU B 1 20 ? -17.375 -20.219 -11.477 1 95.56 20 GLU B N 1
ATOM 2271 C CA . GLU B 1 20 ? -16.609 -21.453 -11.609 1 95.56 20 GLU B CA 1
ATOM 2272 C C . GLU B 1 20 ? -16.766 -22.047 -13.008 1 95.56 20 GLU B C 1
ATOM 2274 O O . GLU B 1 20 ? -15.797 -22.562 -13.57 1 95.56 20 GLU B O 1
ATOM 2279 N N . ALA B 1 21 ? -17.984 -21.953 -13.57 1 96.69 21 ALA B N 1
ATOM 2280 C CA . ALA B 1 21 ? -18.219 -22.438 -14.93 1 96.69 21 ALA B CA 1
ATOM 2281 C C . ALA B 1 21 ? -17.406 -21.609 -15.945 1 96.69 21 ALA B C 1
ATOM 2283 O O . ALA B 1 21 ? -16.875 -22.172 -16.906 1 96.69 21 ALA B O 1
ATOM 2284 N N . ARG B 1 22 ? -17.359 -20.391 -15.727 1 96.75 22 ARG B N 1
ATOM 2285 C CA . ARG B 1 22 ? -16.625 -19.531 -16.641 1 96.75 22 ARG B CA 1
ATOM 2286 C C . ARG B 1 22 ? -15.125 -19.75 -16.516 1 96.75 22 ARG B C 1
ATOM 2288 O O . ARG B 1 22 ? -14.398 -19.656 -17.5 1 96.75 22 ARG B O 1
ATOM 2295 N N . LEU B 1 23 ? -14.656 -20.016 -15.32 1 96.56 23 LEU B N 1
ATOM 2296 C CA . LEU B 1 23 ? -13.25 -20.359 -15.133 1 96.56 23 LEU B CA 1
ATOM 2297 C C . LEU B 1 23 ? -12.906 -21.672 -15.836 1 96.56 23 LEU B C 1
ATOM 2299 O O . LEU B 1 23 ? -11.852 -21.781 -16.453 1 96.56 23 LEU B O 1
ATOM 2303 N N . ALA B 1 24 ? -13.82 -22.594 -15.742 1 95.94 24 ALA B N 1
ATOM 2304 C CA . ALA B 1 24 ? -13.625 -23.875 -16.438 1 95.94 24 ALA B CA 1
ATOM 2305 C C . ALA B 1 24 ? -13.578 -23.672 -17.938 1 95.94 24 ALA B C 1
ATOM 2307 O O . ALA B 1 24 ? -12.797 -24.328 -18.641 1 95.94 24 ALA B O 1
ATOM 2308 N N . GLU B 1 25 ? -14.461 -22.812 -18.406 1 95.94 25 GLU B N 1
ATOM 2309 C CA . GLU B 1 25 ? -14.484 -22.516 -19.844 1 95.94 25 GLU B CA 1
ATOM 2310 C C . GLU B 1 25 ? -13.188 -21.859 -20.281 1 95.94 25 GLU B C 1
ATOM 2312 O O . GLU B 1 25 ? -12.688 -22.125 -21.375 1 95.94 25 GLU B O 1
ATOM 2317 N N . LEU B 1 26 ? -12.766 -20.953 -19.438 1 93.75 26 LEU B N 1
ATOM 2318 C CA . LEU B 1 26 ? -11.508 -20.281 -19.719 1 93.75 26 LEU B CA 1
ATOM 2319 C C . LEU B 1 26 ? -10.367 -21.297 -19.859 1 93.75 26 LEU B C 1
ATOM 2321 O O . LEU B 1 26 ? -9.555 -21.188 -20.781 1 93.75 26 LEU B O 1
ATOM 2325 N N . GLU B 1 27 ? -10.273 -22.188 -18.953 1 93.38 27 GLU B N 1
ATOM 2326 C CA . GLU B 1 27 ? -9.266 -23.25 -19 1 93.38 27 GLU B CA 1
ATOM 2327 C C . GLU B 1 27 ? -9.406 -24.094 -20.25 1 93.38 27 GLU B C 1
ATOM 2329 O O . GLU B 1 27 ? -8.414 -24.406 -20.922 1 93.38 27 GLU B O 1
ATOM 2334 N N . ARG B 1 28 ? -10.578 -24.484 -20.609 1 93.44 28 ARG B N 1
ATOM 2335 C CA . ARG B 1 28 ? -10.836 -25.328 -21.766 1 93.44 28 ARG B CA 1
ATOM 2336 C C . ARG B 1 28 ? -10.391 -24.656 -23.062 1 93.44 28 ARG B C 1
ATOM 2338 O O . ARG B 1 28 ? -9.875 -25.312 -23.969 1 93.44 28 ARG B O 1
ATOM 2345 N N . ARG B 1 29 ? -10.586 -23.406 -23.125 1 94.69 29 ARG B N 1
ATOM 2346 C CA . ARG B 1 29 ? -10.258 -22.641 -24.312 1 94.69 29 ARG B CA 1
ATOM 2347 C C . ARG B 1 29 ? -8.766 -22.688 -24.609 1 94.69 29 ARG B C 1
ATOM 2349 O O . ARG B 1 29 ? -8.352 -22.688 -25.766 1 94.69 29 ARG B O 1
ATOM 2356 N N . HIS B 1 30 ? -7.984 -22.75 -23.656 1 91.88 30 HIS B N 1
ATOM 2357 C CA . HIS B 1 30 ? -6.551 -22.594 -23.859 1 91.88 30 HIS B CA 1
ATOM 2358 C C . HIS B 1 30 ? -5.824 -23.938 -23.719 1 91.88 30 HIS B C 1
ATOM 2360 O O . HIS B 1 30 ? -4.699 -24.078 -24.203 1 91.88 30 HIS B O 1
ATOM 2366 N N . GLY B 1 31 ? -6.527 -24.797 -23.109 1 88.62 31 GLY B N 1
ATOM 2367 C CA . GLY B 1 31 ? -5.801 -26 -22.781 1 88.62 31 GLY B CA 1
ATOM 2368 C C . GLY B 1 31 ? -4.812 -25.812 -21.641 1 88.62 31 GLY B C 1
ATOM 2369 O O . GLY B 1 31 ? -4.516 -24.688 -21.25 1 88.62 31 GLY B O 1
ATOM 2370 N N . GLY B 1 32 ? -4.422 -26.812 -20.922 1 92.81 32 GLY B N 1
ATOM 2371 C CA . GLY B 1 32 ? -3.584 -26.703 -19.734 1 92.81 32 GLY B CA 1
ATOM 2372 C C . GLY B 1 32 ? -4.379 -26.578 -18.453 1 92.81 32 GLY B C 1
ATOM 2373 O O . GLY B 1 32 ? -5.512 -27.062 -18.375 1 92.81 32 GLY B O 1
ATOM 2374 N N . ARG B 1 33 ? -3.688 -25.953 -17.484 1 95.69 33 ARG B N 1
ATOM 2375 C CA . ARG B 1 33 ? -4.336 -25.875 -16.188 1 95.69 33 ARG B CA 1
ATOM 2376 C C . ARG B 1 33 ? -4.379 -24.438 -15.672 1 95.69 33 ARG B C 1
ATOM 2378 O O . ARG B 1 33 ? -3.383 -23.719 -15.758 1 95.69 33 ARG B O 1
ATOM 2385 N N . VAL B 1 34 ? -5.508 -24.062 -15.25 1 97.75 34 VAL B N 1
ATOM 2386 C CA . VAL B 1 34 ? -5.699 -22.781 -14.555 1 97.75 34 VAL B CA 1
ATOM 2387 C C . VAL B 1 34 ? -6.297 -23.031 -13.172 1 97.75 34 VAL B C 1
ATOM 2389 O O . VAL B 1 34 ? -7.406 -23.562 -13.055 1 97.75 34 VAL B O 1
ATOM 2392 N N . GLY B 1 35 ? -5.5 -22.75 -12.117 1 98.31 35 GLY B N 1
ATOM 2393 C CA . GLY B 1 35 ? -5.98 -22.812 -10.742 1 98.31 35 GLY B CA 1
ATOM 2394 C C . GLY B 1 35 ? -6.34 -21.453 -10.172 1 98.31 35 GLY B C 1
ATOM 2395 O O . GLY B 1 35 ? -5.602 -20.484 -10.344 1 98.31 35 GLY B O 1
ATOM 2396 N N . VAL B 1 36 ? -7.523 -21.391 -9.523 1 98.75 36 VAL B N 1
ATOM 2397 C CA . VAL B 1 36 ? -7.992 -20.125 -8.961 1 98.75 36 VAL B CA 1
ATOM 2398 C C . VAL B 1 36 ? -8.641 -20.375 -7.602 1 98.75 36 VAL B C 1
ATOM 2400 O O . VAL B 1 36 ? -9.391 -21.328 -7.426 1 98.75 36 VAL B O 1
ATOM 2403 N N . ALA B 1 37 ? -8.305 -19.625 -6.652 1 98.81 37 ALA B N 1
ATOM 2404 C CA . ALA B 1 37 ? -9.047 -19.469 -5.402 1 98.81 37 ALA B CA 1
ATOM 2405 C C . ALA B 1 37 ? -9.234 -18 -5.043 1 98.81 37 ALA B C 1
ATOM 2407 O O . ALA B 1 37 ? -8.289 -17.219 -5.121 1 98.81 37 ALA B O 1
ATOM 2408 N N . ALA B 1 38 ? -10.453 -17.578 -4.719 1 98.69 38 ALA B N 1
ATOM 2409 C CA . ALA B 1 38 ? -10.75 -16.203 -4.336 1 98.69 38 ALA B CA 1
ATOM 2410 C C . ALA B 1 38 ? -11.789 -16.141 -3.225 1 98.69 38 ALA B C 1
ATOM 2412 O O . ALA B 1 38 ? -12.648 -17.016 -3.127 1 98.69 38 ALA B O 1
ATOM 2413 N N . LEU B 1 39 ? -11.648 -15.172 -2.391 1 97.38 39 LEU B N 1
ATOM 2414 C CA . LEU B 1 39 ? -12.531 -14.953 -1.246 1 97.38 39 LEU B CA 1
ATOM 2415 C C . LEU B 1 39 ? -12.891 -13.477 -1.113 1 97.38 39 LEU B C 1
ATOM 2417 O O . LEU B 1 39 ? -12.008 -12.617 -1.085 1 97.38 39 LEU B O 1
ATOM 2421 N N . ASN B 1 40 ? -14.164 -13.18 -1.145 1 96.06 40 ASN B N 1
ATOM 2422 C CA . ASN B 1 40 ? -14.656 -11.852 -0.776 1 96.06 40 ASN B CA 1
ATOM 2423 C C . ASN B 1 40 ? -14.797 -11.711 0.736 1 96.06 40 ASN B C 1
ATOM 2425 O O . ASN B 1 40 ? -15.578 -12.422 1.365 1 96.06 40 ASN B O 1
ATOM 2429 N N . LEU B 1 41 ? -14.148 -10.789 1.312 1 95.5 41 LEU B N 1
ATOM 2430 C CA . LEU B 1 41 ? -14.086 -10.695 2.768 1 95.5 41 LEU B CA 1
ATOM 2431 C C . LEU B 1 41 ? -15.367 -10.078 3.322 1 95.5 41 LEU B C 1
ATOM 2433 O O . LEU B 1 41 ? -15.672 -10.234 4.508 1 95.5 41 LEU B O 1
ATOM 2437 N N . SER B 1 42 ? -16.078 -9.32 2.498 1 91.62 42 SER B N 1
ATOM 2438 C CA . SER B 1 42 ? -17.297 -8.664 2.943 1 91.62 42 SER B CA 1
ATOM 2439 C C . SER B 1 42 ? -18.453 -9.656 3.023 1 91.62 42 SER B C 1
ATOM 2441 O O . SER B 1 42 ? -19.188 -9.688 4.016 1 91.62 42 SER B O 1
ATOM 2443 N N . THR B 1 43 ? -18.562 -10.547 2.051 1 90.69 43 THR B N 1
ATOM 2444 C CA . THR B 1 43 ? -19.75 -11.398 1.933 1 90.69 43 THR B CA 1
ATOM 2445 C C . THR B 1 43 ? -19.422 -12.828 2.367 1 90.69 43 THR B C 1
ATOM 2447 O O . THR B 1 43 ? -20.328 -13.609 2.652 1 90.69 43 THR B O 1
ATOM 2450 N N . GLY B 1 44 ? -18.109 -13.148 2.318 1 92.5 44 GLY B N 1
ATOM 2451 C CA . GLY B 1 44 ? -17.719 -14.531 2.557 1 92.5 44 GLY B CA 1
ATOM 2452 C C . GLY B 1 44 ? -17.828 -15.406 1.323 1 92.5 44 GLY B C 1
ATOM 2453 O O . GLY B 1 44 ? -17.516 -16.594 1.368 1 92.5 44 GLY B O 1
ATOM 2454 N N . ALA B 1 45 ? -18.25 -14.828 0.2 1 93.31 45 ALA B N 1
ATOM 2455 C CA . ALA B 1 45 ? -18.344 -15.586 -1.047 1 93.31 45 ALA B CA 1
ATOM 2456 C C . ALA B 1 45 ? -16.984 -16.078 -1.503 1 93.31 45 ALA B C 1
ATOM 2458 O O . ALA B 1 45 ? -15.984 -15.367 -1.39 1 93.31 45 ALA B O 1
ATOM 2459 N N . ARG B 1 46 ? -16.984 -17.312 -2.039 1 95.12 46 ARG B N 1
ATOM 2460 C CA . ARG B 1 46 ? -15.75 -17.953 -2.496 1 95.12 46 ARG B CA 1
ATOM 2461 C C . ARG B 1 46 ? -15.93 -18.562 -3.883 1 95.12 46 ARG B C 1
ATOM 2463 O O . ARG B 1 46 ? -17.047 -18.922 -4.266 1 95.12 46 ARG B O 1
ATOM 2470 N N . VAL B 1 47 ? -14.867 -18.609 -4.59 1 96.38 47 VAL B N 1
ATOM 2471 C CA . VAL B 1 47 ? -14.82 -19.375 -5.832 1 96.38 47 VAL B CA 1
ATOM 2472 C C . VAL B 1 47 ? -13.531 -20.203 -5.887 1 96.38 47 VAL B C 1
ATOM 2474 O O . VAL B 1 47 ? -12.508 -19.797 -5.324 1 96.38 47 VAL B O 1
ATOM 2477 N N . GLY B 1 48 ? -13.617 -21.406 -6.445 1 97 48 GLY B N 1
ATOM 2478 C CA . GLY B 1 48 ? -12.477 -22.297 -6.605 1 97 48 GLY B CA 1
ATOM 2479 C C . GLY B 1 48 ? -12.516 -23.094 -7.895 1 97 48 GLY B C 1
ATOM 2480 O O . GLY B 1 48 ? -13.555 -23.641 -8.266 1 97 48 GLY B O 1
ATOM 2481 N N . HIS B 1 49 ? -11.477 -23.016 -8.664 1 97.88 49 HIS B N 1
ATOM 2482 C CA . HIS B 1 49 ? -11.211 -23.859 -9.82 1 97.88 49 HIS B CA 1
ATOM 2483 C C . HIS B 1 49 ? -9.828 -24.5 -9.727 1 97.88 49 HIS B C 1
ATOM 2485 O O . HIS B 1 49 ? -8.812 -23.797 -9.758 1 97.88 49 HIS B O 1
ATOM 2491 N N . ARG B 1 50 ? -9.773 -25.828 -9.57 1 97.56 50 ARG B N 1
ATOM 2492 C CA . ARG B 1 50 ? -8.531 -26.547 -9.281 1 97.56 50 ARG B CA 1
ATOM 2493 C C . ARG B 1 50 ? -7.859 -25.984 -8.031 1 97.56 50 ARG B C 1
ATOM 2495 O O . ARG B 1 50 ? -6.637 -25.797 -8.008 1 97.56 50 ARG B O 1
ATOM 2502 N N . ALA B 1 51 ? -8.711 -25.625 -7.055 1 98.25 51 ALA B N 1
ATOM 2503 C CA . ALA B 1 51 ? -8.234 -24.906 -5.875 1 98.25 51 ALA B CA 1
ATOM 2504 C C . ALA B 1 51 ? -7.355 -25.797 -5.004 1 98.25 51 ALA B C 1
ATOM 2506 O O . ALA B 1 51 ? -6.559 -25.312 -4.203 1 98.25 51 ALA B O 1
ATOM 2507 N N . ASP B 1 52 ? -7.5 -27.125 -5.152 1 97.94 52 ASP B N 1
ATOM 2508 C CA . ASP B 1 52 ? -6.789 -28.078 -4.289 1 97.94 52 ASP B CA 1
ATOM 2509 C C . ASP B 1 52 ? -5.668 -28.781 -5.047 1 97.94 52 ASP B C 1
ATOM 2511 O O . ASP B 1 52 ? -5.016 -29.672 -4.512 1 97.94 52 ASP B O 1
ATOM 2515 N N . GLU B 1 53 ? -5.488 -28.422 -6.27 1 97.69 53 GLU B N 1
ATOM 2516 C CA . GLU B 1 53 ? -4.406 -29.016 -7.062 1 97.69 53 GLU B CA 1
ATOM 2517 C C . GLU B 1 53 ? -3.104 -28.25 -6.863 1 97.69 53 GLU B C 1
ATOM 2519 O O . GLU B 1 53 ? -3.115 -27.016 -6.684 1 97.69 53 GLU B O 1
ATOM 2524 N N . ARG B 1 54 ? -1.994 -28.969 -6.969 1 97.88 54 ARG B N 1
ATOM 2525 C CA . ARG B 1 54 ? -0.693 -28.344 -6.734 1 97.88 54 ARG B CA 1
ATOM 2526 C C . ARG B 1 54 ? -0.166 -27.672 -7.996 1 97.88 54 ARG B C 1
ATOM 2528 O O . ARG B 1 54 ? -0.323 -28.203 -9.102 1 97.88 54 ARG B O 1
ATOM 2535 N N . PHE B 1 55 ? 0.374 -26.516 -7.875 1 97.19 55 PHE B N 1
ATOM 2536 C CA . PHE B 1 55 ? 1.056 -25.75 -8.914 1 97.19 55 PHE B CA 1
ATOM 2537 C C . PHE B 1 55 ? 2.42 -25.281 -8.422 1 97.19 55 PHE B C 1
ATOM 2539 O O . PHE B 1 55 ? 2.605 -25.031 -7.234 1 97.19 55 PHE B O 1
ATOM 2546 N N . LEU B 1 56 ? 3.373 -25.203 -9.359 1 97.25 56 LEU B N 1
ATOM 2547 C CA . LEU B 1 56 ? 4.613 -24.5 -9.062 1 97.25 56 LEU B CA 1
ATOM 2548 C C . LEU B 1 56 ? 4.336 -23.062 -8.609 1 97.25 56 LEU B C 1
ATOM 2550 O O . LEU B 1 56 ? 3.553 -22.359 -9.234 1 97.25 56 LEU B O 1
ATOM 2554 N N . MET B 1 57 ? 4.988 -22.641 -7.492 1 98.06 57 MET B N 1
ATOM 2555 C CA . MET B 1 57 ? 4.738 -21.297 -6.973 1 98.06 57 MET B CA 1
ATOM 2556 C C . MET B 1 57 ? 5.395 -20.234 -7.855 1 98.06 57 MET B C 1
ATOM 2558 O O . MET B 1 57 ? 4.855 -19.141 -8.031 1 98.06 57 MET B O 1
ATOM 2562 N N . CYS B 1 58 ? 6.508 -20.625 -8.367 1 98 58 CYS B N 1
ATOM 2563 C CA . CYS B 1 58 ? 7.367 -19.609 -8.953 1 98 58 CYS B CA 1
ATOM 2564 C C . CYS B 1 58 ? 7.559 -18.438 -7.992 1 98 58 CYS B C 1
ATOM 2566 O O . CYS B 1 58 ? 7.754 -18.641 -6.793 1 98 58 CYS B O 1
ATOM 2568 N N . SER B 1 59 ? 7.578 -17.172 -8.453 1 98.75 59 SER B N 1
ATOM 2569 C CA . SER B 1 59 ? 7.98 -16.047 -7.625 1 98.75 59 SER B CA 1
ATOM 2570 C C . SER B 1 59 ? 6.867 -15.633 -6.668 1 98.75 59 SER B C 1
ATOM 2572 O O . SER B 1 59 ? 7.047 -14.734 -5.848 1 98.75 59 SER B O 1
ATOM 2574 N N . THR B 1 60 ? 5.723 -16.281 -6.645 1 98.88 60 THR B N 1
ATOM 2575 C CA . THR B 1 60 ? 4.668 -15.867 -5.723 1 98.88 60 THR B CA 1
ATOM 2576 C C . THR B 1 60 ? 5.078 -16.141 -4.281 1 98.88 60 THR B C 1
ATOM 2578 O O . THR B 1 60 ? 4.598 -15.477 -3.357 1 98.88 60 THR B O 1
ATOM 2581 N N . PHE B 1 61 ? 5.992 -17.078 -4.023 1 98.88 61 PHE B N 1
ATOM 2582 C CA . PHE B 1 61 ? 6.43 -17.391 -2.668 1 98.88 61 PHE B CA 1
ATOM 2583 C C . PHE B 1 61 ? 7.133 -16.188 -2.039 1 98.88 61 PHE B C 1
ATOM 2585 O O . PHE B 1 61 ? 7.273 -16.125 -0.815 1 98.88 61 PHE B O 1
ATOM 2592 N N . LYS B 1 62 ? 7.574 -15.297 -2.852 1 98.94 62 LYS B N 1
ATOM 2593 C CA . LYS B 1 62 ? 8.352 -14.172 -2.354 1 98.94 62 LYS B CA 1
ATOM 2594 C C . LYS B 1 62 ? 7.527 -13.305 -1.408 1 98.94 62 LYS B C 1
ATOM 2596 O O . LYS B 1 62 ? 8.078 -12.664 -0.508 1 98.94 62 LYS B O 1
ATOM 2601 N N . ALA B 1 63 ? 6.219 -13.258 -1.601 1 98.94 63 ALA B N 1
ATOM 2602 C CA . ALA B 1 63 ? 5.355 -12.594 -0.629 1 98.94 63 ALA B CA 1
ATOM 2603 C C . ALA B 1 63 ? 5.445 -13.266 0.738 1 98.94 63 ALA B C 1
ATOM 2605 O O . ALA B 1 63 ? 5.523 -12.586 1.766 1 98.94 63 ALA B O 1
ATOM 2606 N N . LEU B 1 64 ? 5.484 -14.594 0.758 1 98.94 64 LEU B N 1
ATOM 2607 C CA . LEU B 1 64 ? 5.555 -15.359 1.996 1 98.94 64 LEU B CA 1
ATOM 2608 C C . LEU B 1 64 ? 6.91 -15.18 2.672 1 98.94 64 LEU B C 1
ATOM 2610 O O . LEU B 1 64 ? 6.984 -15.031 3.895 1 98.94 64 LEU B O 1
ATOM 2614 N N . ALA B 1 65 ? 7.91 -15.219 1.883 1 98.88 65 ALA B N 1
ATOM 2615 C CA . ALA B 1 65 ? 9.258 -15.078 2.43 1 98.88 65 ALA B CA 1
ATOM 2616 C C . ALA B 1 65 ? 9.461 -13.695 3.033 1 98.88 65 ALA B C 1
ATOM 2618 O O . ALA B 1 65 ? 10.086 -13.555 4.09 1 98.88 65 ALA B O 1
ATOM 2619 N N . SER B 1 66 ? 8.969 -12.68 2.357 1 98.94 66 SER B N 1
ATOM 2620 C CA . SER B 1 66 ? 9.055 -11.328 2.9 1 98.94 66 SER B CA 1
ATOM 2621 C C . SER B 1 66 ? 8.227 -11.188 4.168 1 98.94 66 SER B C 1
ATOM 2623 O O . SER B 1 66 ? 8.617 -10.484 5.102 1 98.94 66 SER B O 1
ATOM 2625 N N . ALA B 1 67 ? 7.078 -11.844 4.176 1 98.94 67 ALA B N 1
ATOM 2626 C CA . ALA B 1 67 ? 6.285 -11.891 5.402 1 98.94 67 ALA B CA 1
ATOM 2627 C C . ALA B 1 67 ? 7.059 -12.555 6.535 1 98.94 67 ALA B C 1
ATOM 2629 O O . ALA B 1 67 ? 6.977 -12.125 7.688 1 98.94 67 ALA B O 1
ATOM 2630 N N . MET B 1 68 ? 7.75 -13.578 6.223 1 98.88 68 MET B N 1
ATOM 2631 C CA . MET B 1 68 ? 8.57 -14.258 7.227 1 98.88 68 MET B CA 1
ATOM 2632 C C . MET B 1 68 ? 9.609 -13.305 7.809 1 98.88 68 MET B C 1
ATOM 2634 O O . MET B 1 68 ? 9.828 -13.289 9.023 1 98.88 68 MET B O 1
ATOM 2638 N N . VAL B 1 69 ? 10.266 -12.523 6.98 1 98.88 69 VAL B N 1
ATOM 2639 C CA . VAL B 1 69 ? 11.195 -11.5 7.453 1 98.88 69 VAL B CA 1
ATOM 2640 C C . VAL B 1 69 ? 10.492 -10.594 8.461 1 98.88 69 VAL B C 1
ATOM 2642 O O . VAL B 1 69 ? 11.016 -10.344 9.547 1 98.88 69 VAL B O 1
ATOM 2645 N N . LEU B 1 70 ? 9.305 -10.141 8.133 1 98.88 70 LEU B N 1
ATOM 2646 C CA . LEU B 1 70 ? 8.57 -9.203 8.977 1 98.88 70 LEU B CA 1
ATOM 2647 C C . LEU B 1 70 ? 8.133 -9.875 10.281 1 98.88 70 LEU B C 1
ATOM 2649 O O . LEU B 1 70 ? 8.094 -9.234 11.328 1 98.88 70 LEU B O 1
ATOM 2653 N N . ALA B 1 71 ? 7.785 -11.148 10.188 1 98.88 71 ALA B N 1
ATOM 2654 C CA . ALA B 1 71 ? 7.477 -11.891 11.406 1 98.88 71 ALA B CA 1
ATOM 2655 C C . ALA B 1 71 ? 8.68 -11.938 12.344 1 98.88 71 ALA B C 1
ATOM 2657 O O . ALA B 1 71 ? 8.531 -11.836 13.562 1 98.88 71 ALA B O 1
ATOM 2658 N N . ARG B 1 72 ? 9.828 -12.117 11.812 1 98.69 72 ARG B N 1
ATOM 2659 C CA . ARG B 1 72 ? 11.055 -12.117 12.602 1 98.69 72 ARG B CA 1
ATOM 2660 C C . ARG B 1 72 ? 11.312 -10.742 13.211 1 98.69 72 ARG B C 1
ATOM 2662 O O . ARG B 1 72 ? 11.797 -10.633 14.336 1 98.69 72 ARG B O 1
ATOM 2669 N N . VAL B 1 73 ? 11 -9.734 12.469 1 98.69 73 VAL B N 1
ATOM 2670 C CA . VAL B 1 73 ? 11.109 -8.375 12.992 1 98.69 73 VAL B CA 1
ATOM 2671 C C . VAL B 1 73 ? 10.172 -8.195 14.18 1 98.69 73 VAL B C 1
ATOM 2673 O O . VAL B 1 73 ? 10.57 -7.668 15.219 1 98.69 73 VAL B O 1
ATOM 2676 N N . ASP B 1 74 ? 8.984 -8.648 14.047 1 98.69 74 ASP B N 1
ATOM 2677 C CA . ASP B 1 74 ? 7.98 -8.547 15.102 1 98.69 74 ASP B CA 1
ATOM 2678 C C . ASP B 1 74 ? 8.453 -9.25 16.375 1 98.69 74 ASP B C 1
ATOM 2680 O O . ASP B 1 74 ? 8.125 -8.82 17.484 1 98.69 74 ASP B O 1
ATOM 2684 N N . LYS B 1 75 ? 9.234 -10.258 16.172 1 98.31 75 LYS B N 1
ATOM 2685 C CA . LYS B 1 75 ? 9.719 -11.039 17.312 1 98.31 75 LYS B CA 1
ATOM 2686 C C . LYS B 1 75 ? 11.023 -10.461 17.844 1 98.31 75 LYS B C 1
ATOM 2688 O O . LYS B 1 75 ? 11.578 -10.977 18.828 1 98.31 75 LYS B O 1
ATOM 2693 N N . GLY B 1 76 ? 11.586 -9.539 17.203 1 98.19 76 GLY B N 1
ATOM 2694 C CA . GLY B 1 76 ? 12.797 -8.883 17.672 1 98.19 76 GLY B CA 1
ATOM 2695 C C . GLY B 1 76 ? 14.062 -9.625 17.297 1 98.19 76 GLY B C 1
ATOM 2696 O O . GLY B 1 76 ? 15.141 -9.336 17.828 1 98.19 76 GLY B O 1
ATOM 2697 N N . VAL B 1 77 ? 14.008 -10.578 16.344 1 98.12 77 VAL B N 1
ATOM 2698 C CA . VAL B 1 77 ? 15.18 -11.383 16 1 98.12 77 VAL B CA 1
ATOM 2699 C C . VAL B 1 77 ? 15.695 -10.992 14.625 1 98.12 77 VAL B C 1
ATOM 2701 O O . VAL B 1 77 ? 16.562 -11.672 14.062 1 98.12 77 VAL B O 1
ATOM 2704 N N . GLU B 1 78 ? 15.133 -9.969 14.031 1 98.25 78 GLU B N 1
ATOM 2705 C CA . GLU B 1 78 ? 15.547 -9.375 12.766 1 98.25 78 GLU B CA 1
ATOM 2706 C C . GLU B 1 78 ? 15.359 -7.863 12.781 1 98.25 78 GLU B C 1
ATOM 2708 O O . GLU B 1 78 ? 14.492 -7.344 13.484 1 98.25 78 GLU B O 1
ATOM 2713 N N . LYS B 1 79 ? 16.188 -7.195 12.102 1 98.12 79 LYS B N 1
ATOM 2714 C CA . LYS B 1 79 ? 16.062 -5.754 11.906 1 98.12 79 LYS B CA 1
ATOM 2715 C C . LYS B 1 79 ? 16.031 -5.406 10.422 1 98.12 79 LYS B C 1
ATOM 2717 O O . LYS B 1 79 ? 16.844 -5.906 9.641 1 98.12 79 LYS B O 1
ATOM 2722 N N . LEU B 1 80 ? 15.172 -4.539 10.07 1 97.88 80 LEU B N 1
ATOM 2723 C CA . LEU B 1 80 ? 15.023 -4.148 8.672 1 97.88 80 LEU B CA 1
ATOM 2724 C C . LEU B 1 80 ? 16.25 -3.381 8.188 1 97.88 80 LEU B C 1
ATOM 2726 O O . LEU B 1 80 ? 16.516 -3.34 6.988 1 97.88 80 LEU B O 1
ATOM 2730 N N . ASP B 1 81 ? 16.984 -2.787 9.062 1 96.06 81 ASP B N 1
ATOM 2731 C CA . ASP B 1 81 ? 18.141 -1.991 8.648 1 96.06 81 ASP B CA 1
ATOM 2732 C C . ASP B 1 81 ? 19.422 -2.814 8.695 1 96.06 81 ASP B C 1
ATOM 2734 O O . ASP B 1 81 ? 20.5 -2.305 8.406 1 96.06 81 ASP B O 1
ATOM 2738 N N . ARG B 1 82 ? 19.281 -4.078 9.125 1 97.62 82 ARG B N 1
ATOM 2739 C CA . ARG B 1 82 ? 20.453 -4.941 9.016 1 97.62 82 ARG B CA 1
ATOM 2740 C C . ARG B 1 82 ? 20.938 -5.02 7.574 1 97.62 82 ARG B C 1
ATOM 2742 O O . ARG B 1 82 ? 20.141 -5.164 6.648 1 97.62 82 ARG B O 1
ATOM 2749 N N . ARG B 1 83 ? 22.234 -4.961 7.402 1 97.44 83 ARG B N 1
ATOM 2750 C CA . ARG B 1 83 ? 22.781 -4.984 6.051 1 97.44 83 ARG B CA 1
ATOM 2751 C C . ARG B 1 83 ? 23.391 -6.348 5.73 1 97.44 83 ARG B C 1
ATOM 2753 O O . ARG B 1 83 ? 24 -6.984 6.598 1 97.44 83 ARG B O 1
ATOM 2760 N N . ILE B 1 84 ? 23.219 -6.793 4.59 1 98 84 ILE B N 1
ATOM 2761 C CA . ILE B 1 84 ? 23.828 -7.996 4.039 1 98 84 ILE B CA 1
ATOM 2762 C C . ILE B 1 84 ? 24.766 -7.621 2.891 1 98 84 ILE B C 1
ATOM 2764 O O . ILE B 1 84 ? 24.328 -7.094 1.866 1 98 84 ILE B O 1
ATOM 2768 N N . VAL B 1 85 ? 26.016 -7.828 3.076 1 97.69 85 VAL B N 1
ATOM 2769 C CA . VAL B 1 85 ? 27.016 -7.566 2.047 1 97.69 85 VAL B CA 1
ATOM 2770 C C . VAL B 1 85 ? 27.188 -8.797 1.165 1 97.69 85 VAL B C 1
ATOM 2772 O O . VAL B 1 85 ? 27.188 -9.93 1.659 1 97.69 85 VAL B O 1
ATOM 2775 N N . PHE B 1 86 ? 27.344 -8.586 -0.117 1 97.81 86 PHE B N 1
ATOM 2776 C CA . PHE B 1 86 ? 27.469 -9.703 -1.042 1 97.81 86 PHE B CA 1
ATOM 2777 C C . PHE B 1 86 ? 28.359 -9.344 -2.221 1 97.81 86 PHE B C 1
ATOM 2779 O O . PHE B 1 86 ? 28.594 -8.164 -2.486 1 97.81 86 PHE B O 1
ATOM 2786 N N . SER B 1 87 ? 28.891 -10.359 -2.871 1 96.94 87 SER B N 1
ATOM 2787 C CA . SER B 1 87 ? 29.75 -10.188 -4.035 1 96.94 87 SER B CA 1
ATOM 2788 C C . SER B 1 87 ? 29.047 -10.648 -5.312 1 96.94 87 SER B C 1
ATOM 2790 O O . SER B 1 87 ? 27.922 -11.148 -5.266 1 96.94 87 SER B O 1
ATOM 2792 N N . LYS B 1 88 ? 29.672 -10.414 -6.363 1 97.06 88 LYS B N 1
ATOM 2793 C CA . LYS B 1 88 ? 29.125 -10.742 -7.676 1 97.06 88 LYS B CA 1
ATOM 2794 C C . LYS B 1 88 ? 28.875 -12.242 -7.805 1 97.06 88 LYS B C 1
ATOM 2796 O O . LYS B 1 88 ? 28.031 -12.664 -8.602 1 97.06 88 LYS B O 1
ATOM 2801 N N . GLU B 1 89 ? 29.531 -13.023 -7 1 97.19 89 GLU B N 1
ATOM 2802 C CA . GLU B 1 89 ? 29.5 -14.477 -7.121 1 97.19 89 GLU B CA 1
ATOM 2803 C C . GLU B 1 89 ? 28.125 -15.031 -6.75 1 97.19 89 GLU B C 1
ATOM 2805 O O . GLU B 1 89 ? 27.766 -16.141 -7.152 1 97.19 89 GLU B O 1
ATOM 2810 N N . VAL B 1 90 ? 27.344 -14.258 -5.98 1 97.44 90 VAL B N 1
ATOM 2811 C CA . VAL B 1 90 ? 26.078 -14.789 -5.496 1 97.44 90 VAL B CA 1
ATOM 2812 C C . VAL B 1 90 ? 24.969 -14.438 -6.477 1 97.44 90 VAL B C 1
ATOM 2814 O O . VAL B 1 90 ? 23.828 -14.883 -6.32 1 97.44 90 VAL B O 1
ATOM 2817 N N . LEU B 1 91 ? 25.266 -13.578 -7.512 1 98.25 91 LEU B N 1
ATOM 2818 C CA . LEU B 1 91 ? 24.234 -13.125 -8.445 1 98.25 91 LEU B CA 1
ATOM 2819 C C . LEU B 1 91 ? 23.688 -14.297 -9.258 1 98.25 91 LEU B C 1
ATOM 2821 O O . LEU B 1 91 ? 24.469 -15.117 -9.773 1 98.25 91 LEU B O 1
ATOM 2825 N N . VAL B 1 92 ? 22.438 -14.406 -9.352 1 97.69 92 VAL B N 1
ATOM 2826 C CA . VAL B 1 92 ? 21.781 -15.375 -10.227 1 97.69 92 VAL B CA 1
ATOM 2827 C C . VAL B 1 92 ? 20.969 -14.641 -11.289 1 97.69 92 VAL B C 1
ATOM 2829 O O . VAL B 1 92 ? 20.953 -13.406 -11.328 1 97.69 92 VAL B O 1
ATOM 2832 N N . TYR B 1 93 ? 20.312 -15.438 -12.148 1 93.69 93 TYR B N 1
ATOM 2833 C CA . TYR B 1 93 ? 19.516 -14.891 -13.234 1 93.69 93 TYR B CA 1
ATOM 2834 C C . TYR B 1 93 ? 18.391 -14.008 -12.695 1 93.69 93 TYR B C 1
ATOM 2836 O O . TYR B 1 93 ? 17.766 -14.336 -11.688 1 93.69 93 TYR B O 1
ATOM 2844 N N . PHE B 1 94 ? 18.156 -12.812 -13.344 1 94.5 94 PHE B N 1
ATOM 2845 C CA . PHE B 1 94 ? 17.125 -11.836 -13.062 1 94.5 94 PHE B CA 1
ATOM 2846 C C . PHE B 1 94 ? 17.328 -11.203 -11.695 1 94.5 94 PHE B C 1
ATOM 2848 O O . PHE B 1 94 ? 16.547 -11.445 -10.766 1 94.5 94 PHE B O 1
ATOM 2855 N N . SER B 1 95 ? 18.203 -10.398 -11.586 1 97.88 95 SER B N 1
ATOM 2856 C CA . SER B 1 95 ? 18.594 -9.672 -10.383 1 97.88 95 SER B CA 1
ATOM 2857 C C . SER B 1 95 ? 18.781 -8.188 -10.664 1 97.88 95 SER B C 1
ATOM 2859 O O . SER B 1 95 ? 19.859 -7.637 -10.406 1 97.88 95 SER B O 1
ATOM 2861 N N . PRO B 1 96 ? 17.734 -7.523 -11.062 1 96.25 96 PRO B N 1
ATOM 2862 C CA . PRO B 1 96 ? 17.859 -6.176 -11.617 1 96.25 96 PRO B CA 1
ATOM 2863 C C . PRO B 1 96 ? 18.312 -5.152 -10.578 1 96.25 96 PRO B C 1
ATOM 2865 O O . PRO B 1 96 ? 18.891 -4.125 -10.93 1 96.25 96 PRO B O 1
ATOM 2868 N N . VAL B 1 97 ? 18.078 -5.379 -9.297 1 96.5 97 VAL B N 1
ATOM 2869 C CA . VAL B 1 97 ? 18.438 -4.398 -8.273 1 96.5 97 VAL B CA 1
ATOM 2870 C C . VAL B 1 97 ? 19.781 -4.777 -7.652 1 96.5 97 VAL B C 1
ATOM 2872 O O . VAL B 1 97 ? 20.719 -3.979 -7.648 1 96.5 97 VAL B O 1
ATOM 2875 N N . THR B 1 98 ? 19.906 -5.992 -7.262 1 97.88 98 THR B N 1
ATOM 2876 C CA . THR B 1 98 ? 21.109 -6.422 -6.535 1 97.88 98 THR B CA 1
ATOM 2877 C C . THR B 1 98 ? 22.344 -6.34 -7.426 1 97.88 98 THR B C 1
ATOM 2879 O O . THR B 1 98 ? 23.438 -6.078 -6.941 1 97.88 98 THR B O 1
ATOM 2882 N N . GLU B 1 99 ? 22.156 -6.523 -8.727 1 97.44 99 GLU B N 1
ATOM 2883 C CA . GLU B 1 99 ? 23.312 -6.465 -9.617 1 97.44 99 GLU B CA 1
ATOM 2884 C C . GLU B 1 99 ? 23.953 -5.078 -9.602 1 97.44 99 GLU B C 1
ATOM 2886 O O . GLU B 1 99 ? 25.141 -4.934 -9.891 1 97.44 99 GLU B O 1
ATOM 2891 N N . THR B 1 100 ? 23.203 -4.086 -9.266 1 94.06 100 THR B N 1
ATOM 2892 C CA . THR B 1 100 ? 23.703 -2.719 -9.258 1 94.06 100 THR B CA 1
ATOM 2893 C C . THR B 1 100 ? 24.328 -2.373 -7.906 1 94.06 100 THR B C 1
ATOM 2895 O O . THR B 1 100 ? 24.844 -1.272 -7.723 1 94.06 100 THR B O 1
ATOM 2898 N N . ARG B 1 101 ? 24.312 -3.262 -6.98 1 94.69 101 ARG B N 1
ATOM 2899 C CA . ARG B 1 101 ? 24.719 -2.949 -5.613 1 94.69 101 ARG B CA 1
ATOM 2900 C C . ARG B 1 101 ? 25.891 -3.828 -5.176 1 94.69 101 ARG B C 1
ATOM 2902 O O . ARG B 1 101 ? 26.203 -3.9 -3.986 1 94.69 101 ARG B O 1
ATOM 2909 N N . VAL B 1 102 ? 26.516 -4.496 -6.109 1 95.06 102 VAL B N 1
ATOM 2910 C CA . VAL B 1 102 ? 27.609 -5.422 -5.832 1 95.06 102 VAL B CA 1
ATOM 2911 C C . VAL B 1 102 ? 28.844 -4.641 -5.379 1 95.06 102 VAL B C 1
ATOM 2913 O O . VAL B 1 102 ? 29.188 -3.605 -5.961 1 95.06 102 VAL B O 1
ATOM 2916 N N . GLY B 1 103 ? 29.609 -5.176 -4.348 1 89.5 103 GLY B N 1
ATOM 2917 C CA . GLY B 1 103 ? 30.891 -4.629 -3.951 1 89.5 103 GLY B CA 1
ATOM 2918 C C . GLY B 1 103 ? 30.781 -3.398 -3.072 1 89.5 103 GLY B C 1
ATOM 2919 O O . GLY B 1 103 ? 31.781 -2.74 -2.779 1 89.5 103 GLY B O 1
ATOM 2920 N N . GLY B 1 104 ? 29.625 -3.027 -2.689 1 87.88 104 GLY B N 1
ATOM 2921 C CA . GLY B 1 104 ? 29.406 -1.87 -1.84 1 87.88 104 GLY B CA 1
ATOM 2922 C C . GLY B 1 104 ? 29.109 -2.236 -0.397 1 87.88 104 GLY B C 1
ATOM 2923 O O . GLY B 1 104 ? 29.719 -3.16 0.149 1 87.88 104 GLY B O 1
ATOM 2924 N N . GLU B 1 105 ? 28.344 -1.441 0.228 1 90.88 105 GLU B N 1
ATOM 2925 C CA . GLU B 1 105 ? 28.016 -1.604 1.641 1 90.88 105 GLU B CA 1
ATOM 2926 C C . GLU B 1 105 ? 26.906 -2.641 1.834 1 90.88 105 GLU B C 1
ATOM 2928 O O . GLU B 1 105 ? 26.391 -2.812 2.943 1 90.88 105 GLU B O 1
ATOM 2933 N N . GLY B 1 106 ? 26.547 -3.293 0.736 1 95.81 106 GLY B N 1
ATOM 2934 C CA . GLY B 1 106 ? 25.453 -4.238 0.823 1 95.81 106 GLY B CA 1
ATOM 2935 C C . GLY B 1 106 ? 24.078 -3.57 0.779 1 95.81 106 GLY B C 1
ATOM 2936 O O . GLY B 1 106 ? 23.953 -2.428 0.333 1 95.81 106 GLY B O 1
ATOM 2937 N N . MET B 1 107 ? 23.109 -4.293 1.012 1 97.06 107 MET B N 1
ATOM 2938 C CA . MET B 1 107 ? 21.734 -3.824 1.063 1 97.06 107 MET B CA 1
ATOM 2939 C C . MET B 1 107 ? 21.094 -4.18 2.398 1 97.06 107 MET B C 1
ATOM 2941 O O . MET B 1 107 ? 21.406 -5.211 2.992 1 97.06 107 MET B O 1
ATOM 2945 N N . SER B 1 108 ? 20.234 -3.266 2.922 1 97.44 108 SER B N 1
ATOM 2946 C CA . SER B 1 108 ? 19.484 -3.588 4.129 1 97.44 108 SER B CA 1
ATOM 2947 C C . SER B 1 108 ? 18.438 -4.668 3.855 1 97.44 108 SER B C 1
ATOM 2949 O O . SER B 1 108 ? 18.047 -4.887 2.707 1 97.44 108 SER B O 1
ATOM 2951 N N . VAL B 1 109 ? 17.984 -5.309 4.859 1 98.62 109 VAL B N 1
ATOM 2952 C CA . VAL B 1 109 ? 16.922 -6.301 4.777 1 98.62 109 VAL B CA 1
ATOM 2953 C C . VAL B 1 109 ? 15.68 -5.672 4.148 1 98.62 109 VAL B C 1
ATOM 2955 O O . VAL B 1 109 ? 15.031 -6.277 3.287 1 98.62 109 VAL B O 1
ATOM 2958 N N . ALA B 1 110 ? 15.367 -4.422 4.461 1 98.31 110 ALA B N 1
ATOM 2959 C CA . ALA B 1 110 ? 14.234 -3.717 3.871 1 98.31 110 ALA B CA 1
ATOM 2960 C C . ALA B 1 110 ? 14.422 -3.537 2.367 1 98.31 110 ALA B C 1
ATOM 2962 O O . ALA B 1 110 ? 13.484 -3.742 1.59 1 98.31 110 ALA B O 1
ATOM 2963 N N . GLU B 1 111 ? 15.617 -3.143 2.02 1 97.25 111 GLU B N 1
ATOM 2964 C CA . GLU B 1 111 ? 15.922 -2.947 0.604 1 97.25 111 GLU B CA 1
ATOM 2965 C C . GLU B 1 111 ? 15.789 -4.254 -0.173 1 97.25 111 GLU B C 1
ATOM 2967 O O . GLU B 1 111 ? 15.289 -4.266 -1.301 1 97.25 111 GLU B O 1
ATOM 2972 N N . LEU B 1 112 ? 16.266 -5.336 0.427 1 98.81 112 LEU B N 1
ATOM 2973 C CA . LEU B 1 112 ? 16.172 -6.645 -0.214 1 98.81 112 LEU B CA 1
ATOM 2974 C C . LEU B 1 112 ? 14.727 -7.078 -0.365 1 98.81 112 LEU B C 1
ATOM 2976 O O . LEU B 1 112 ? 14.336 -7.602 -1.412 1 98.81 112 LEU B O 1
ATOM 2980 N N . CYS B 1 113 ? 13.906 -6.848 0.618 1 98.81 113 CYS B N 1
ATOM 2981 C CA . CYS B 1 113 ? 12.492 -7.172 0.521 1 98.81 113 CYS B CA 1
ATOM 2982 C C . CYS B 1 113 ? 11.812 -6.332 -0.554 1 98.81 113 CYS B C 1
ATOM 2984 O O . CYS B 1 113 ? 11.008 -6.844 -1.335 1 98.81 113 CYS B O 1
ATOM 2986 N N . MET B 1 114 ? 12.141 -5.094 -0.593 1 98.25 114 MET B N 1
ATOM 2987 C CA . MET B 1 114 ? 11.594 -4.203 -1.611 1 98.25 114 MET B CA 1
ATOM 2988 C C . MET B 1 114 ? 11.945 -4.691 -3.012 1 98.25 114 MET B C 1
ATOM 2990 O O . MET B 1 114 ? 11.07 -4.812 -3.871 1 98.25 114 MET B O 1
ATOM 2994 N N . ALA B 1 115 ? 13.219 -4.965 -3.223 1 98.44 115 ALA B N 1
ATOM 2995 C CA . ALA B 1 115 ? 13.664 -5.477 -4.516 1 98.44 115 ALA B CA 1
ATOM 2996 C C . ALA B 1 115 ? 12.945 -6.777 -4.867 1 98.44 115 ALA B C 1
ATOM 2998 O O . ALA B 1 115 ? 12.562 -6.988 -6.02 1 98.44 115 ALA B O 1
ATOM 2999 N N . THR B 1 116 ? 12.805 -7.617 -3.879 1 98.62 116 THR B N 1
ATOM 3000 C CA . THR B 1 116 ? 12.156 -8.922 -4.023 1 98.62 116 THR B CA 1
ATOM 3001 C C . THR B 1 116 ? 10.703 -8.758 -4.453 1 98.62 116 THR B C 1
ATOM 3003 O O . THR B 1 116 ? 10.266 -9.375 -5.426 1 98.62 116 THR B O 1
ATOM 3006 N N . LEU B 1 117 ? 9.945 -7.871 -3.834 1 98.69 117 LEU B N 1
ATOM 3007 C CA . LEU B 1 117 ? 8.5 -7.809 -4.031 1 98.69 117 LEU B CA 1
ATOM 3008 C C . LEU B 1 117 ? 8.148 -6.867 -5.18 1 98.69 117 LEU B C 1
ATOM 3010 O O . LEU B 1 117 ? 7.16 -7.078 -5.883 1 98.69 117 LEU B O 1
ATOM 3014 N N . THR B 1 118 ? 9 -5.855 -5.48 1 98 118 THR B N 1
ATOM 3015 C CA . THR B 1 118 ? 8.633 -4.871 -6.496 1 98 118 THR B CA 1
ATOM 3016 C C . THR B 1 118 ? 9.211 -5.254 -7.855 1 98 118 THR B C 1
ATOM 3018 O O . THR B 1 118 ? 8.648 -4.914 -8.898 1 98 118 THR B O 1
ATOM 3021 N N . GLN B 1 119 ? 10.375 -5.977 -7.852 1 97.31 119 GLN B N 1
ATOM 3022 C CA . GLN B 1 119 ? 11.039 -6.273 -9.117 1 97.31 119 GLN B CA 1
ATOM 3023 C C . GLN B 1 119 ? 11.359 -7.762 -9.234 1 97.31 119 GLN B C 1
ATOM 3025 O O . GLN B 1 119 ? 12.078 -8.18 -10.141 1 97.31 119 GLN B O 1
ATOM 3030 N N . SER B 1 120 ? 10.867 -8.531 -8.328 1 98.06 120 SER B N 1
ATOM 3031 C CA . SER B 1 120 ? 11.055 -9.977 -8.32 1 98.06 120 SER B CA 1
ATOM 3032 C C . SER B 1 120 ? 12.531 -10.344 -8.383 1 98.06 120 SER B C 1
ATOM 3034 O O . SER B 1 120 ? 12.922 -11.266 -9.102 1 98.06 120 SER B O 1
ATOM 3036 N N . ASP B 1 121 ? 13.398 -9.656 -7.668 1 98.56 121 ASP B N 1
ATOM 3037 C CA . ASP B 1 121 ? 14.844 -9.852 -7.711 1 98.56 121 ASP B CA 1
ATOM 3038 C C . ASP B 1 121 ? 15.242 -11.188 -7.086 1 98.56 121 ASP B C 1
ATOM 3040 O O . ASP B 1 121 ? 15.07 -11.391 -5.879 1 98.56 121 ASP B O 1
ATOM 3044 N N . ASN B 1 122 ? 15.859 -12.062 -7.859 1 98.62 122 ASN B N 1
ATOM 3045 C CA . ASN B 1 122 ? 16.141 -13.422 -7.426 1 98.62 122 ASN B CA 1
ATOM 3046 C C . ASN B 1 122 ? 17.297 -13.477 -6.441 1 98.62 122 ASN B C 1
ATOM 3048 O O . ASN B 1 122 ? 17.281 -14.258 -5.488 1 98.62 122 ASN B O 1
ATOM 3052 N N . THR B 1 123 ? 18.312 -12.711 -6.656 1 98.75 123 THR B N 1
ATOM 3053 C CA . THR B 1 123 ? 19.438 -12.688 -5.711 1 98.75 123 THR B CA 1
ATOM 3054 C C . THR B 1 123 ? 18.984 -12.125 -4.363 1 98.75 123 THR B C 1
ATOM 3056 O O . THR B 1 123 ? 19.375 -12.641 -3.312 1 98.75 123 THR B O 1
ATOM 3059 N N . ALA B 1 124 ? 18.141 -11.125 -4.395 1 98.81 124 ALA B N 1
ATOM 3060 C CA . ALA B 1 124 ? 17.656 -10.523 -3.158 1 98.81 124 ALA B CA 1
ATOM 3061 C C . ALA B 1 124 ? 16.953 -11.562 -2.285 1 98.81 124 ALA B C 1
ATOM 3063 O O . ALA B 1 124 ? 17.25 -11.68 -1.091 1 98.81 124 ALA B O 1
ATOM 3064 N N . ILE B 1 125 ? 16.094 -12.344 -2.883 1 98.81 125 ILE B N 1
ATOM 3065 C CA . ILE B 1 125 ? 15.336 -13.305 -2.084 1 98.81 125 ILE B CA 1
ATOM 3066 C C . ILE B 1 125 ? 16.25 -14.438 -1.629 1 98.81 125 ILE B C 1
ATOM 3068 O O . ILE B 1 125 ? 16.094 -14.953 -0.521 1 98.81 125 ILE B O 1
ATOM 3072 N N . ASN B 1 126 ? 17.203 -14.828 -2.451 1 98.88 126 ASN B N 1
ATOM 3073 C CA . ASN B 1 126 ? 18.156 -15.852 -2.039 1 98.88 126 ASN B CA 1
ATOM 3074 C C . ASN B 1 126 ? 18.984 -15.406 -0.835 1 98.88 126 ASN B C 1
ATOM 3076 O O . ASN B 1 126 ? 19.203 -16.188 0.094 1 98.88 126 ASN B O 1
ATOM 3080 N N . LEU B 1 127 ? 19.438 -14.164 -0.87 1 98.75 127 LEU B N 1
ATOM 3081 C CA . LEU B 1 127 ? 20.203 -13.617 0.251 1 98.75 127 LEU B CA 1
ATOM 3082 C C . LEU B 1 127 ? 19.359 -13.617 1.526 1 98.75 127 LEU B C 1
ATOM 3084 O O . LEU B 1 127 ? 19.859 -13.984 2.596 1 98.75 127 LEU B O 1
ATOM 3088 N N . LEU B 1 128 ? 18.109 -13.242 1.409 1 98.69 128 LEU B N 1
ATOM 3089 C CA . LEU B 1 128 ? 17.203 -13.242 2.561 1 98.69 128 LEU B CA 1
ATOM 3090 C C . LEU B 1 128 ? 17 -14.656 3.092 1 98.69 128 LEU B C 1
ATOM 3092 O O . LEU B 1 128 ? 17.203 -14.914 4.277 1 98.69 128 LEU B O 1
ATOM 3096 N N . LEU B 1 129 ? 16.641 -15.594 2.205 1 98.38 129 LEU B N 1
ATOM 3097 C CA . LEU B 1 129 ? 16.406 -16.969 2.619 1 98.38 129 LEU B CA 1
ATOM 3098 C C . LEU B 1 129 ? 17.641 -17.562 3.293 1 98.38 129 LEU B C 1
ATOM 3100 O O . LEU B 1 129 ? 17.531 -18.234 4.324 1 98.38 129 LEU B O 1
ATOM 3104 N N . GLU B 1 130 ? 18.734 -17.297 2.723 1 97.81 130 GLU B N 1
ATOM 3105 C CA . GLU B 1 130 ? 19.984 -17.828 3.27 1 97.81 130 GLU B CA 1
ATOM 3106 C C . GLU B 1 130 ? 20.234 -17.312 4.684 1 97.81 130 GLU B C 1
ATOM 3108 O O . GLU B 1 130 ? 20.766 -18.031 5.531 1 97.81 130 GLU B O 1
ATOM 3113 N N . SER B 1 131 ? 19.859 -16.156 4.945 1 96.06 131 SER B N 1
ATOM 3114 C CA . SER B 1 131 ? 20.172 -15.492 6.207 1 96.06 131 SER B CA 1
ATOM 3115 C C . SER B 1 131 ? 19.297 -16.031 7.344 1 96.06 131 SER B C 1
ATOM 3117 O O . SER B 1 131 ? 19.594 -15.797 8.516 1 96.06 131 SER B O 1
ATOM 3119 N N . PHE B 1 132 ? 18.25 -16.75 7.086 1 92.5 132 PHE B N 1
ATOM 3120 C CA . PHE B 1 132 ? 17.422 -17.203 8.203 1 92.5 132 PHE B CA 1
ATOM 3121 C C . PHE B 1 132 ? 17.047 -18.672 8.039 1 92.5 132 PHE B C 1
ATOM 3123 O O . PHE B 1 132 ? 16.047 -19.125 8.602 1 92.5 132 PHE B O 1
ATOM 3130 N N . GLY B 1 133 ? 17.734 -19.5 7.32 1 93.88 133 GLY B N 1
ATOM 3131 C CA . GLY B 1 133 ? 17.578 -20.953 7.406 1 93.88 133 GLY B CA 1
ATOM 3132 C C . GLY B 1 133 ? 17.281 -21.594 6.066 1 93.88 133 GLY B C 1
ATOM 3133 O O . GLY B 1 133 ? 17.047 -22.812 5.992 1 93.88 133 GLY B O 1
ATOM 3134 N N . GLY B 1 134 ? 17.234 -20.828 5.027 1 97.75 134 GLY B N 1
ATOM 3135 C CA . GLY B 1 134 ? 17.062 -21.375 3.695 1 97.75 134 GLY B CA 1
ATOM 3136 C C . GLY B 1 134 ? 15.609 -21.703 3.383 1 97.75 134 GLY B C 1
ATOM 3137 O O . GLY B 1 134 ? 14.703 -21.344 4.145 1 97.75 134 GLY B O 1
ATOM 3138 N N . PRO B 1 135 ? 15.367 -22.391 2.221 1 98.56 135 PRO B N 1
ATOM 3139 C CA . PRO B 1 135 ? 14.008 -22.703 1.765 1 98.56 135 PRO B CA 1
ATOM 3140 C C . PRO B 1 135 ? 13.211 -23.5 2.797 1 98.56 135 PRO B C 1
ATOM 3142 O O . PRO B 1 135 ? 12.031 -23.203 3.027 1 98.56 135 PRO B O 1
ATOM 3145 N N . PRO B 1 136 ? 13.773 -24.438 3.594 1 98.38 136 PRO B N 1
ATOM 3146 C CA . PRO B 1 136 ? 12.969 -25.172 4.574 1 98.38 136 PRO B CA 1
ATOM 3147 C C . PRO B 1 136 ? 12.383 -24.266 5.656 1 98.38 136 PRO B C 1
ATOM 3149 O O . PRO B 1 136 ? 11.312 -24.547 6.195 1 98.38 136 PRO B O 1
ATOM 3152 N N . ALA B 1 137 ? 13.047 -23.219 5.945 1 98.5 137 ALA B N 1
ATOM 3153 C CA . ALA B 1 137 ? 12.555 -22.297 6.965 1 98.5 137 ALA B CA 1
ATOM 3154 C C . ALA B 1 137 ? 11.234 -21.656 6.543 1 98.5 137 ALA B C 1
ATOM 3156 O O . ALA B 1 137 ? 10.375 -21.391 7.387 1 98.5 137 ALA B O 1
ATOM 3157 N N . LEU B 1 138 ? 11.078 -21.375 5.293 1 98.75 138 LEU B N 1
ATOM 3158 C CA . LEU B 1 138 ? 9.812 -20.828 4.82 1 98.75 138 LEU B CA 1
ATOM 3159 C C . LEU B 1 138 ? 8.68 -21.828 5.016 1 98.75 138 LEU B C 1
ATOM 3161 O O . LEU B 1 138 ? 7.574 -21.453 5.414 1 98.75 138 LEU B O 1
ATOM 3165 N N . THR B 1 139 ? 8.961 -23.094 4.66 1 98.81 139 THR B N 1
ATOM 3166 C CA . THR B 1 139 ? 7.969 -24.141 4.855 1 98.81 139 THR B CA 1
ATOM 3167 C C . THR B 1 139 ? 7.555 -24.234 6.32 1 98.81 139 THR B C 1
ATOM 3169 O O . THR B 1 139 ? 6.367 -24.297 6.633 1 98.81 139 THR B O 1
ATOM 3172 N N . GLU B 1 140 ? 8.523 -24.156 7.219 1 98.69 140 GLU B N 1
ATOM 3173 C CA . GLU B 1 140 ? 8.227 -24.172 8.648 1 98.69 140 GLU B CA 1
ATOM 3174 C C . GLU B 1 140 ? 7.379 -22.953 9.047 1 98.69 140 GLU B C 1
ATOM 3176 O O . GLU B 1 140 ? 6.465 -23.078 9.867 1 98.69 140 GLU B O 1
ATOM 3181 N N . PHE B 1 141 ? 7.727 -21.891 8.492 1 98.75 141 PHE B N 1
ATOM 3182 C CA . PHE B 1 141 ? 7.004 -20.656 8.789 1 98.75 141 PHE B CA 1
ATOM 3183 C C . PHE B 1 141 ? 5.527 -20.797 8.43 1 98.75 141 PHE B C 1
ATOM 3185 O O . PHE B 1 141 ? 4.656 -20.547 9.266 1 98.75 141 PHE B O 1
ATOM 3192 N N . VAL B 1 142 ? 5.219 -21.25 7.215 1 98.81 142 VAL B N 1
ATOM 3193 C CA . VAL B 1 142 ? 3.82 -21.297 6.809 1 98.81 142 VAL B CA 1
ATOM 3194 C C . VAL B 1 142 ? 3.102 -22.406 7.566 1 98.81 142 VAL B C 1
ATOM 3196 O O . VAL B 1 142 ? 1.906 -22.312 7.848 1 98.81 142 VAL B O 1
ATOM 3199 N N . ARG B 1 143 ? 3.816 -23.484 8 1 98.81 143 ARG B N 1
ATOM 3200 C CA . ARG B 1 143 ? 3.24 -24.516 8.852 1 98.81 143 ARG B CA 1
ATOM 3201 C C . ARG B 1 143 ? 2.812 -23.938 10.203 1 98.81 143 ARG B C 1
ATOM 3203 O O . ARG B 1 143 ? 1.794 -24.344 10.766 1 98.81 143 ARG B O 1
ATOM 3210 N N . SER B 1 144 ? 3.494 -23.016 10.664 1 98.5 144 SER B N 1
ATOM 3211 C CA . SER B 1 144 ? 3.324 -22.484 12.016 1 98.5 144 SER B CA 1
ATOM 3212 C C . SER B 1 144 ? 1.964 -21.812 12.18 1 98.5 144 SER B C 1
ATOM 3214 O O . SER B 1 144 ? 1.494 -21.625 13.305 1 98.5 144 SER B O 1
ATOM 3216 N N . PHE B 1 145 ? 1.34 -21.516 11.055 1 98.12 145 PHE B N 1
ATOM 3217 C CA . PHE B 1 145 ? 0.02 -20.906 11.211 1 98.12 145 PHE B CA 1
ATOM 3218 C C . PHE B 1 145 ? -1.001 -21.609 10.32 1 98.12 145 PHE B C 1
ATOM 3220 O O . PHE B 1 145 ? -2.004 -21.016 9.93 1 98.12 145 PHE B O 1
ATOM 3227 N N . GLY B 1 146 ? -0.696 -22.844 9.922 1 98.38 146 GLY B N 1
ATOM 3228 C CA . GLY B 1 146 ? -1.753 -23.75 9.523 1 98.38 146 GLY B CA 1
ATOM 3229 C C . GLY B 1 146 ? -1.723 -24.094 8.039 1 98.38 146 GLY B C 1
ATOM 3230 O O . GLY B 1 146 ? -2.596 -24.797 7.543 1 98.38 146 GLY B O 1
ATOM 3231 N N . ASP B 1 147 ? -0.816 -23.641 7.227 1 98.81 147 ASP B N 1
ATOM 3232 C CA . ASP B 1 147 ? -0.672 -24.047 5.832 1 98.81 147 ASP B CA 1
ATOM 3233 C C . ASP B 1 147 ? 0.112 -25.344 5.723 1 98.81 147 ASP B C 1
ATOM 3235 O O . ASP B 1 147 ? 1.345 -25.344 5.734 1 98.81 147 ASP B O 1
ATOM 3239 N N . GLU B 1 148 ? -0.509 -26.406 5.465 1 98.5 148 GLU B N 1
ATOM 3240 C CA . GLU B 1 148 ? 0.109 -27.734 5.473 1 98.5 148 GLU B CA 1
ATOM 3241 C C . GLU B 1 148 ? 0.513 -28.156 4.066 1 98.5 148 GLU B C 1
ATOM 3243 O O . GLU B 1 148 ? 0.995 -29.281 3.863 1 98.5 148 GLU B O 1
ATOM 3248 N N . LEU B 1 149 ? 0.268 -27.312 3.08 1 98.75 149 LEU B N 1
ATOM 3249 C CA . LEU B 1 149 ? 0.433 -27.719 1.689 1 98.75 149 LEU B CA 1
ATOM 3250 C C . LEU B 1 149 ? 1.623 -27.016 1.052 1 98.75 149 LEU B C 1
ATOM 3252 O O . LEU B 1 149 ? 2.412 -27.625 0.336 1 98.75 149 LEU B O 1
ATOM 3256 N N . THR B 1 150 ? 1.779 -25.719 1.326 1 98.88 150 THR B N 1
ATOM 3257 C CA . THR B 1 150 ? 2.818 -24.906 0.705 1 98.88 150 THR B CA 1
ATOM 3258 C C . THR B 1 150 ? 4.203 -25.344 1.166 1 98.88 150 THR B C 1
ATOM 3260 O O . THR B 1 150 ? 4.418 -25.594 2.355 1 98.88 150 THR B O 1
ATOM 3263 N N . ARG B 1 151 ? 5.086 -25.5 0.212 1 98.69 151 ARG B N 1
ATOM 3264 C CA . ARG B 1 151 ? 6.453 -25.844 0.589 1 98.69 151 ARG B CA 1
ATOM 3265 C C . ARG B 1 151 ? 7.457 -25.266 -0.396 1 98.69 151 ARG B C 1
ATOM 3267 O O . ARG B 1 151 ? 7.184 -25.172 -1.594 1 98.69 151 ARG B O 1
ATOM 3274 N N . LEU B 1 152 ? 8.5 -24.844 0.087 1 98.75 152 LEU B N 1
ATOM 3275 C CA . LEU B 1 152 ? 9.664 -24.375 -0.663 1 98.75 152 LEU B CA 1
ATOM 3276 C C . LEU B 1 152 ? 10.867 -25.281 -0.397 1 98.75 152 LEU B C 1
ATOM 3278 O O . LEU B 1 152 ? 11.195 -25.562 0.758 1 98.75 152 LEU B O 1
ATOM 3282 N N . ASP B 1 153 ? 11.555 -25.734 -1.473 1 98.5 153 ASP B N 1
ATOM 3283 C CA . ASP B 1 153 ? 12.617 -26.734 -1.327 1 98.5 153 ASP B CA 1
ATOM 3284 C C . ASP B 1 153 ? 13.938 -26.219 -1.886 1 98.5 153 ASP B C 1
ATOM 3286 O O . ASP B 1 153 ? 15.008 -26.641 -1.454 1 98.5 153 ASP B O 1
ATOM 3290 N N . ARG B 1 154 ? 13.891 -25.312 -2.834 1 98.44 154 ARG B N 1
ATOM 3291 C CA . ARG B 1 154 ? 15.109 -24.906 -3.537 1 98.44 154 ARG B CA 1
ATOM 3292 C C . ARG B 1 154 ? 15.219 -23.391 -3.613 1 98.44 154 ARG B C 1
ATOM 3294 O O . ARG B 1 154 ? 14.266 -22.672 -3.295 1 98.44 154 ARG B O 1
ATOM 3301 N N . PHE B 1 155 ? 16.375 -22.938 -3.92 1 98.31 155 PHE B N 1
ATOM 3302 C CA . PHE B 1 155 ? 16.641 -21.531 -4.172 1 98.31 155 PHE B CA 1
ATOM 3303 C C . PHE B 1 155 ? 16.344 -21.172 -5.625 1 98.31 155 PHE B C 1
ATOM 3305 O O . PHE B 1 155 ? 16.141 -22.062 -6.457 1 98.31 155 PHE B O 1
ATOM 3312 N N . GLU B 1 156 ? 16.203 -19.875 -5.836 1 97.81 156 GLU B N 1
ATOM 3313 C CA . GLU B 1 156 ? 16.188 -19.375 -7.207 1 97.81 156 GLU B CA 1
ATOM 3314 C C . GLU B 1 156 ? 17.5 -19.703 -7.926 1 97.81 156 GLU B C 1
ATOM 3316 O O . GLU B 1 156 ? 18.578 -19.594 -7.336 1 97.81 156 GLU B O 1
ATOM 3321 N N . PRO B 1 157 ? 17.516 -20.031 -9.18 1 96.31 157 PRO B N 1
ATOM 3322 C CA . PRO B 1 157 ? 16.312 -20.141 -10.023 1 96.31 157 PRO B CA 1
ATOM 3323 C C . PRO B 1 157 ? 15.773 -21.578 -10.094 1 96.31 157 PRO B C 1
ATOM 3325 O O . PRO B 1 157 ? 14.789 -21.828 -10.797 1 96.31 157 PRO B O 1
ATOM 3328 N N . GLU B 1 158 ? 16.359 -22.516 -9.359 1 95.81 158 GLU B N 1
ATOM 3329 C CA . GLU B 1 158 ? 16.062 -23.938 -9.5 1 95.81 158 GLU B CA 1
ATOM 3330 C C . GLU B 1 158 ? 14.625 -24.234 -9.102 1 95.81 158 GLU B C 1
ATOM 3332 O O . GLU B 1 158 ? 14.008 -25.172 -9.625 1 95.81 158 GLU B O 1
ATOM 3337 N N . LEU B 1 159 ? 14.031 -23.375 -8.273 1 97 159 LEU B N 1
ATOM 3338 C CA . LEU B 1 159 ? 12.695 -23.609 -7.746 1 97 159 LEU B CA 1
ATOM 3339 C C . LEU B 1 159 ? 11.641 -23.453 -8.836 1 97 159 LEU B C 1
ATOM 3341 O O . LEU B 1 159 ? 10.477 -23.797 -8.633 1 97 159 LEU B O 1
ATOM 3345 N N . ASN B 1 160 ? 11.992 -22.969 -9.984 1 96.19 160 ASN B N 1
ATOM 3346 C CA . ASN B 1 160 ? 11.031 -22.641 -11.031 1 96.19 160 ASN B CA 1
ATOM 3347 C C . ASN B 1 160 ? 10.82 -23.812 -11.984 1 96.19 160 ASN B C 1
ATOM 3349 O O . ASN B 1 160 ? 10.117 -23.672 -12.984 1 96.19 160 ASN B O 1
ATOM 3353 N N . GLU B 1 161 ? 11.445 -24.938 -11.664 1 92.38 161 GLU B N 1
ATOM 3354 C CA . GLU B 1 161 ? 11.344 -26.125 -12.508 1 92.38 161 GLU B CA 1
ATOM 3355 C C . GLU B 1 161 ? 10.852 -27.328 -11.711 1 92.38 161 GLU B C 1
ATOM 3357 O O . GLU B 1 161 ? 11.023 -27.375 -10.492 1 92.38 161 GLU B O 1
ATOM 3362 N N . HIS B 1 162 ? 10.102 -28.125 -12.391 1 89 162 HIS B N 1
ATOM 3363 C CA . HIS B 1 162 ? 9.703 -29.375 -11.766 1 89 162 HIS B CA 1
ATOM 3364 C C . HIS B 1 162 ? 9.961 -30.562 -12.695 1 89 162 HIS B C 1
ATOM 3366 O O . HIS B 1 162 ? 10 -30.406 -13.922 1 89 162 HIS B O 1
ATOM 3372 N N . ASP B 1 163 ? 10.219 -31.766 -12.211 1 87.06 163 ASP B N 1
ATOM 3373 C CA . ASP B 1 163 ? 10.586 -32.969 -12.93 1 87.06 163 ASP B CA 1
ATOM 3374 C C . ASP B 1 163 ? 9.352 -33.656 -13.539 1 87.06 163 ASP B C 1
ATOM 3376 O O . ASP B 1 163 ? 9.477 -34.469 -14.438 1 87.06 163 ASP B O 1
ATOM 3380 N N . GLY B 1 164 ? 8.211 -33.25 -13.117 1 84.38 164 GLY B N 1
ATOM 3381 C CA . GLY B 1 164 ? 6.965 -33.844 -13.578 1 84.38 164 GLY B CA 1
ATOM 3382 C C . GLY B 1 164 ? 5.777 -33.5 -12.695 1 84.38 164 GLY B C 1
ATOM 3383 O O . GLY B 1 164 ? 5.914 -32.75 -11.727 1 84.38 164 GLY B O 1
ATOM 3384 N N . PRO B 1 165 ? 4.594 -34.094 -13.023 1 82.25 165 PRO B N 1
ATOM 3385 C CA . PRO B 1 165 ? 3.363 -33.719 -12.312 1 82.25 165 PRO B CA 1
ATOM 3386 C C . PRO B 1 165 ? 3.375 -34.156 -10.852 1 82.25 165 PRO B C 1
ATOM 3388 O O . PRO B 1 165 ? 2.629 -33.594 -10.039 1 82.25 165 PRO B O 1
ATOM 3391 N N . ASP B 1 166 ? 4.277 -35.094 -10.492 1 91.06 166 ASP B N 1
ATOM 3392 C CA . ASP B 1 166 ? 4.289 -35.625 -9.125 1 91.06 166 ASP B CA 1
ATOM 3393 C C . ASP B 1 166 ? 5.371 -34.938 -8.289 1 91.06 166 ASP B C 1
ATOM 3395 O O . ASP B 1 166 ? 5.539 -35.25 -7.109 1 91.06 166 ASP B O 1
ATOM 3399 N N . ASP B 1 167 ? 6.109 -34.094 -8.93 1 95.62 167 ASP B N 1
ATOM 3400 C CA . ASP B 1 167 ? 7.125 -33.344 -8.195 1 95.62 167 ASP B CA 1
ATOM 3401 C C . ASP B 1 167 ? 6.48 -32.312 -7.27 1 95.62 167 ASP B C 1
ATOM 3403 O O . ASP B 1 167 ? 5.953 -31.297 -7.727 1 95.62 167 ASP B O 1
ATOM 3407 N N . LEU B 1 168 ? 6.562 -32.5 -5.949 1 97.19 168 LEU B N 1
ATOM 3408 C CA . LEU B 1 168 ? 5.895 -31.641 -4.961 1 97.19 168 LEU B CA 1
ATOM 3409 C C . LEU B 1 168 ? 6.754 -30.438 -4.602 1 97.19 168 LEU B C 1
ATOM 3411 O O . LEU B 1 168 ? 6.277 -29.5 -3.963 1 97.19 168 LEU B O 1
ATOM 3415 N N . ARG B 1 169 ? 8 -30.469 -4.98 1 98.12 169 ARG B N 1
ATOM 3416 C CA . ARG B 1 169 ? 8.922 -29.406 -4.574 1 98.12 169 ARG B CA 1
ATOM 3417 C C . ARG B 1 169 ? 8.445 -28.047 -5.082 1 98.12 169 ARG B C 1
ATOM 3419 O O . ARG B 1 169 ? 8.047 -27.922 -6.238 1 98.12 169 ARG B O 1
ATOM 3426 N N . ASP B 1 170 ? 8.492 -27.031 -4.152 1 98.5 170 ASP B N 1
ATOM 3427 C CA . ASP B 1 170 ? 8.305 -25.609 -4.48 1 98.5 170 ASP B CA 1
ATOM 3428 C C . ASP B 1 170 ? 6.891 -25.359 -4.996 1 98.5 170 ASP B C 1
ATOM 3430 O O . ASP B 1 170 ? 6.691 -24.516 -5.871 1 98.5 170 ASP B O 1
ATOM 3434 N N . THR B 1 171 ? 5.875 -26.125 -4.461 1 98.5 171 THR B N 1
ATOM 3435 C CA . THR B 1 171 ? 4.504 -26 -4.945 1 98.5 171 THR B CA 1
ATOM 3436 C C . THR B 1 171 ? 3.572 -25.562 -3.822 1 98.5 171 THR B C 1
ATOM 3438 O O . THR B 1 171 ? 3.949 -25.578 -2.648 1 98.5 171 THR B O 1
ATOM 3441 N N . THR B 1 172 ? 2.439 -25.156 -4.16 1 98.75 172 THR B N 1
ATOM 3442 C CA . THR B 1 172 ? 1.286 -24.844 -3.316 1 98.75 172 THR B CA 1
ATOM 3443 C C . THR B 1 172 ? -0.015 -25.188 -4.039 1 98.75 172 THR B C 1
ATOM 3445 O O . THR B 1 172 ? -0.008 -25.906 -5.035 1 98.75 172 THR B O 1
ATOM 3448 N N . THR B 1 173 ? -1.114 -24.844 -3.459 1 98.81 173 THR B N 1
ATOM 3449 C CA . THR B 1 173 ? -2.414 -24.828 -4.121 1 98.81 173 THR B CA 1
ATOM 3450 C C . THR B 1 173 ? -3.035 -23.438 -4.082 1 98.81 173 THR B C 1
ATOM 3452 O O . THR B 1 173 ? -2.752 -22.656 -3.176 1 98.81 173 THR B O 1
ATOM 3455 N N . PRO B 1 174 ? -3.852 -23.188 -5.129 1 98.88 174 PRO B N 1
ATOM 3456 C CA . PRO B 1 174 ? -4.523 -21.891 -5.082 1 98.88 174 PRO B CA 1
ATOM 3457 C C . PRO B 1 174 ? -5.242 -21.641 -3.758 1 98.88 174 PRO B C 1
ATOM 3459 O O . PRO B 1 174 ? -5.145 -20.547 -3.191 1 98.88 174 PRO B O 1
ATOM 3462 N N . GLY B 1 175 ? -5.879 -22.672 -3.252 1 98.88 175 GLY B N 1
ATOM 3463 C CA . GLY B 1 175 ? -6.602 -22.531 -1.994 1 98.88 175 GLY B CA 1
ATOM 3464 C C . GLY B 1 175 ? -5.695 -22.234 -0.818 1 98.88 175 GLY B C 1
ATOM 3465 O O . GLY B 1 175 ? -5.984 -21.328 -0.023 1 98.88 175 GLY B O 1
ATOM 3466 N N . ALA B 1 176 ? -4.648 -22.922 -0.663 1 98.94 176 ALA B N 1
ATOM 3467 C CA . ALA B 1 176 ? -3.711 -22.719 0.438 1 98.94 176 ALA B CA 1
ATOM 3468 C C . ALA B 1 176 ? -3.074 -21.328 0.36 1 98.94 176 ALA B C 1
ATOM 3470 O O . ALA B 1 176 ? -2.986 -20.625 1.366 1 98.94 176 ALA B O 1
ATOM 3471 N N . MET B 1 177 ? -2.678 -20.969 -0.837 1 98.94 177 MET B N 1
ATOM 3472 C CA . MET B 1 177 ? -2.027 -19.672 -1.025 1 98.94 177 MET B CA 1
ATOM 3473 C C . MET B 1 177 ? -2.986 -18.531 -0.708 1 98.94 177 MET B C 1
ATOM 3475 O O . MET B 1 177 ? -2.607 -17.562 -0.05 1 98.94 177 MET B O 1
ATOM 3479 N N . MET B 1 178 ? -4.211 -18.641 -1.193 1 98.88 178 MET B N 1
ATOM 3480 C CA . MET B 1 178 ? -5.211 -17.609 -0.901 1 98.88 178 MET B CA 1
ATOM 3481 C C . MET B 1 178 ? -5.398 -17.453 0.603 1 98.88 178 MET B C 1
ATOM 3483 O O . MET B 1 178 ? -5.383 -16.328 1.117 1 98.88 178 MET B O 1
ATOM 3487 N N . GLU B 1 179 ? -5.539 -18.531 1.319 1 98.81 179 GLU B N 1
ATOM 3488 C CA . GLU B 1 179 ? -5.746 -18.484 2.764 1 98.81 179 GLU B CA 1
ATOM 3489 C C . GLU B 1 179 ? -4.512 -17.969 3.484 1 98.81 179 GLU B C 1
ATOM 3491 O O . GLU B 1 179 ? -4.625 -17.203 4.441 1 98.81 179 GLU B O 1
ATOM 3496 N N . THR B 1 180 ? -3.383 -18.406 3.059 1 98.94 180 THR B N 1
ATOM 3497 C CA . THR B 1 180 ? -2.137 -17.938 3.65 1 98.94 180 THR B CA 1
ATOM 3498 C C . THR B 1 180 ? -1.983 -16.422 3.463 1 98.94 180 THR B C 1
ATOM 3500 O O . THR B 1 180 ? -1.669 -15.703 4.41 1 98.94 180 THR B O 1
ATOM 3503 N N . LEU B 1 181 ? -2.242 -15.953 2.26 1 98.94 181 LEU B N 1
ATOM 3504 C CA . LEU B 1 181 ? -2.162 -14.523 1.985 1 98.94 181 LEU B CA 1
ATOM 3505 C C . LEU B 1 181 ? -3.166 -13.75 2.836 1 98.94 181 LEU B C 1
ATOM 3507 O O . LEU B 1 181 ? -2.842 -12.695 3.381 1 98.94 181 LEU B O 1
ATOM 3511 N N . ARG B 1 182 ? -4.371 -14.289 2.967 1 98.62 182 ARG B N 1
ATOM 3512 C CA . ARG B 1 182 ? -5.383 -13.672 3.816 1 98.62 182 ARG B CA 1
ATOM 3513 C C . ARG B 1 182 ? -4.883 -13.523 5.25 1 98.62 182 ARG B C 1
ATOM 3515 O O . ARG B 1 182 ? -5.016 -12.461 5.852 1 98.62 182 ARG B O 1
ATOM 3522 N N . LYS B 1 183 ? -4.312 -14.562 5.785 1 98.69 183 LYS B N 1
ATOM 3523 C CA . LYS B 1 183 ? -3.82 -14.547 7.16 1 98.69 183 LYS B CA 1
ATOM 3524 C C . LYS B 1 183 ? -2.682 -13.547 7.328 1 98.69 183 LYS B C 1
ATOM 3526 O O . LYS B 1 183 ? -2.586 -12.875 8.359 1 98.69 183 LYS B O 1
ATOM 3531 N N . LEU B 1 184 ? -1.83 -13.445 6.34 1 98.81 184 LEU B N 1
ATOM 3532 C CA . LEU B 1 184 ? -0.672 -12.562 6.414 1 98.81 184 LEU B CA 1
ATOM 3533 C C . LEU B 1 184 ? -1.104 -11.102 6.398 1 98.81 184 LEU B C 1
ATOM 3535 O O . LEU B 1 184 ? -0.495 -10.258 7.066 1 98.81 184 LEU B O 1
ATOM 3539 N N . ILE B 1 185 ? -2.193 -10.789 5.672 1 98.5 185 ILE B N 1
ATOM 3540 C CA . ILE B 1 185 ? -2.578 -9.398 5.465 1 98.5 185 ILE B CA 1
ATOM 3541 C C . ILE B 1 185 ? -3.66 -9.008 6.469 1 98.5 185 ILE B C 1
ATOM 3543 O O . ILE B 1 185 ? -3.709 -7.863 6.926 1 98.5 185 ILE B O 1
ATOM 3547 N N . PHE B 1 186 ? -4.512 -9.945 6.898 1 97.12 186 PHE B N 1
ATOM 3548 C CA . PHE B 1 186 ? -5.684 -9.578 7.684 1 97.12 186 PHE B CA 1
ATOM 3549 C C . PHE B 1 186 ? -5.691 -10.312 9.023 1 97.12 186 PHE B C 1
ATOM 3551 O O . PHE B 1 186 ? -6.5 -10 9.898 1 97.12 186 PHE B O 1
ATOM 3558 N N . GLY B 1 187 ? -4.832 -11.305 9.18 1 96.25 187 GLY B N 1
ATOM 3559 C CA . GLY B 1 187 ? -4.844 -12.109 10.383 1 96.25 187 GLY B CA 1
ATOM 3560 C C . GLY B 1 187 ? -3.848 -11.641 11.43 1 96.25 187 GLY B C 1
ATOM 3561 O O . GLY B 1 187 ? -3.506 -10.461 11.477 1 96.25 187 GLY B O 1
ATOM 3562 N N . GLU B 1 188 ? -3.424 -12.547 12.289 1 96.44 188 GLU B N 1
ATOM 3563 C CA . GLU B 1 188 ? -2.617 -12.172 13.445 1 96.44 188 GLU B CA 1
ATOM 3564 C C . GLU B 1 188 ? -1.191 -12.703 13.32 1 96.44 188 GLU B C 1
ATOM 3566 O O . GLU B 1 188 ? -0.439 -12.711 14.297 1 96.44 188 GLU B O 1
ATOM 3571 N N . VAL B 1 189 ? -0.875 -13.117 12.117 1 98.44 189 VAL B N 1
ATOM 3572 C CA . VAL B 1 189 ? 0.465 -13.648 11.906 1 98.44 189 VAL B CA 1
ATOM 3573 C C . VAL B 1 189 ? 1.496 -12.531 12.039 1 98.44 189 VAL B C 1
ATOM 3575 O O . VAL B 1 189 ? 2.582 -12.742 12.586 1 98.44 189 VAL B O 1
ATOM 3578 N N . LEU B 1 190 ? 1.187 -11.367 11.539 1 98.69 190 LEU B N 1
ATOM 3579 C CA . LEU B 1 190 ? 2.039 -10.18 11.57 1 98.69 190 LEU B CA 1
ATOM 3580 C C . LEU B 1 190 ? 1.405 -9.086 12.422 1 98.69 190 LEU B C 1
ATOM 3582 O O . LEU B 1 190 ? 0.18 -9.016 12.539 1 98.69 190 LEU B O 1
ATOM 3586 N N . SER B 1 191 ? 2.271 -8.273 13.031 1 97.81 191 SER B N 1
ATOM 3587 C CA . SER B 1 191 ? 1.777 -7.055 13.664 1 97.81 191 SER B CA 1
ATOM 3588 C C . SER B 1 191 ? 1.115 -6.137 12.641 1 97.81 191 SER B C 1
ATOM 3590 O O . SER B 1 191 ? 1.293 -6.312 11.438 1 97.81 191 SER B O 1
ATOM 3592 N N . ARG B 1 192 ? 0.375 -5.164 13.133 1 96.31 192 ARG B N 1
ATOM 3593 C CA . ARG B 1 192 ? -0.284 -4.191 12.266 1 96.31 192 ARG B CA 1
ATOM 3594 C C . ARG B 1 192 ? 0.728 -3.477 11.375 1 96.31 192 ARG B C 1
ATOM 3596 O O . ARG B 1 192 ? 0.495 -3.305 10.172 1 96.31 192 ARG B O 1
ATOM 3603 N N . SER B 1 193 ? 1.827 -3.053 11.977 1 96.38 193 SER B N 1
ATOM 3604 C CA . SER B 1 193 ? 2.854 -2.332 11.227 1 96.38 193 SER B CA 1
ATOM 3605 C C . SER B 1 193 ? 3.484 -3.219 10.164 1 96.38 193 SER B C 1
ATOM 3607 O O . SER B 1 193 ? 3.76 -2.76 9.055 1 96.38 193 SER B O 1
ATOM 3609 N N . SER B 1 194 ? 3.697 -4.484 10.469 1 98.44 194 SER B N 1
ATOM 3610 C CA . SER B 1 194 ? 4.297 -5.414 9.523 1 98.44 194 SER B CA 1
ATOM 3611 C C . SER B 1 194 ? 3.334 -5.75 8.391 1 98.44 194 SER B C 1
ATOM 3613 O O . SER B 1 194 ? 3.75 -5.914 7.238 1 98.44 194 SER B O 1
ATOM 3615 N N . ARG B 1 195 ? 2.051 -5.855 8.703 1 98.44 195 ARG B N 1
ATOM 3616 C CA . ARG B 1 195 ? 1.055 -6.051 7.652 1 98.44 195 ARG B CA 1
ATOM 3617 C C . ARG B 1 195 ? 1.063 -4.891 6.664 1 98.44 195 ARG B C 1
ATOM 3619 O O . ARG B 1 195 ? 1.044 -5.098 5.449 1 98.44 195 ARG B O 1
ATOM 3626 N N . ALA B 1 196 ? 1.119 -3.701 7.172 1 97.69 196 ALA B N 1
ATOM 3627 C CA . ALA B 1 196 ? 1.164 -2.508 6.332 1 97.69 196 ALA B CA 1
ATOM 3628 C C . ALA B 1 196 ? 2.42 -2.492 5.465 1 97.69 196 ALA B C 1
ATOM 3630 O O . ALA B 1 196 ? 2.361 -2.152 4.281 1 97.69 196 ALA B O 1
ATOM 3631 N N . GLN B 1 197 ? 3.545 -2.883 6.086 1 98.38 197 GLN B N 1
ATOM 3632 C CA . GLN B 1 197 ? 4.809 -2.93 5.359 1 98.38 197 GLN B CA 1
ATOM 3633 C C . GLN B 1 197 ? 4.742 -3.922 4.203 1 98.38 197 GLN B C 1
ATOM 3635 O O . GLN B 1 197 ? 5.129 -3.598 3.076 1 98.38 197 GLN B O 1
ATOM 3640 N N . LEU B 1 198 ? 4.238 -5.09 4.465 1 98.81 198 LEU B N 1
ATOM 3641 C CA . LEU B 1 198 ? 4.102 -6.109 3.43 1 98.81 198 LEU B CA 1
ATOM 3642 C C . LEU B 1 198 ? 3.193 -5.629 2.305 1 98.81 198 LEU B C 1
ATOM 3644 O O . LEU B 1 198 ? 3.561 -5.703 1.13 1 98.81 198 LEU B O 1
ATOM 3648 N N . ALA B 1 199 ? 2.059 -5.105 2.678 1 98.69 199 ALA B N 1
ATOM 3649 C CA . ALA B 1 199 ? 1.099 -4.605 1.696 1 98.69 199 ALA B CA 1
ATOM 3650 C C . ALA B 1 199 ? 1.701 -3.473 0.869 1 98.69 199 ALA B C 1
ATOM 3652 O O . ALA B 1 199 ? 1.517 -3.42 -0.349 1 98.69 199 ALA B O 1
ATOM 3653 N N . GLY B 1 200 ? 2.387 -2.584 1.539 1 98.56 200 GLY B N 1
ATOM 3654 C CA . GLY B 1 200 ? 3.029 -1.487 0.832 1 98.56 200 GLY B CA 1
ATOM 3655 C C . GLY B 1 200 ? 3.994 -1.953 -0.242 1 98.56 200 GLY B C 1
ATOM 3656 O O . GLY B 1 200 ? 3.967 -1.452 -1.368 1 98.56 200 GLY B O 1
ATOM 3657 N N . TRP B 1 201 ? 4.852 -2.922 0.096 1 98.69 201 TRP B N 1
ATOM 3658 C CA . TRP B 1 201 ? 5.762 -3.486 -0.894 1 98.69 201 TRP B CA 1
ATOM 3659 C C . TRP B 1 201 ? 4.992 -4.105 -2.055 1 98.69 201 TRP B C 1
ATOM 3661 O O . TRP B 1 201 ? 5.336 -3.895 -3.221 1 98.69 201 TRP B O 1
ATOM 3671 N N . MET B 1 202 ? 3.941 -4.797 -1.733 1 98.88 202 MET B N 1
ATOM 3672 C CA . MET B 1 202 ? 3.191 -5.535 -2.746 1 98.88 202 MET B CA 1
ATOM 3673 C C . MET B 1 202 ? 2.396 -4.586 -3.635 1 98.88 202 MET B C 1
ATOM 3675 O O . MET B 1 202 ? 2.221 -4.84 -4.828 1 98.88 202 MET B O 1
ATOM 3679 N N . VAL B 1 203 ? 1.927 -3.498 -3.102 1 98.62 203 VAL B N 1
ATOM 3680 C CA . VAL B 1 203 ? 1.202 -2.498 -3.879 1 98.62 203 VAL B CA 1
ATOM 3681 C C . VAL B 1 203 ? 2.131 -1.881 -4.922 1 98.62 203 VAL B C 1
ATOM 3683 O O . VAL B 1 203 ? 1.704 -1.568 -6.035 1 98.62 203 VAL B O 1
ATOM 3686 N N . MET B 1 204 ? 3.361 -1.812 -4.617 1 97.81 204 MET B N 1
ATOM 3687 C CA . MET B 1 204 ? 4.328 -1.135 -5.477 1 97.81 204 MET B CA 1
ATOM 3688 C C . MET B 1 204 ? 4.965 -2.115 -6.457 1 97.81 204 MET B C 1
ATOM 3690 O O . MET B 1 204 ? 5.934 -1.776 -7.141 1 97.81 204 MET B O 1
ATOM 3694 N N . ASN B 1 205 ? 4.383 -3.355 -6.508 1 98.25 205 ASN B N 1
ATOM 3695 C CA . ASN B 1 205 ? 4.867 -4.352 -7.457 1 98.25 205 ASN B CA 1
ATOM 3696 C C . ASN B 1 205 ? 4.848 -3.816 -8.883 1 98.25 205 ASN B C 1
ATOM 3698 O O . ASN B 1 205 ? 3.869 -3.201 -9.312 1 98.25 205 ASN B O 1
ATOM 3702 N N . LYS B 1 206 ? 5.93 -4.047 -9.672 1 96.94 206 LYS B N 1
ATOM 3703 C CA . LYS B 1 206 ? 6.039 -3.494 -11.023 1 96.94 206 LYS B CA 1
ATOM 3704 C C . LYS B 1 206 ? 5.828 -4.574 -12.078 1 96.94 206 LYS B C 1
ATOM 3706 O O . LYS B 1 206 ? 5.871 -4.293 -13.273 1 96.94 206 LYS B O 1
ATOM 3711 N N . THR B 1 207 ? 5.52 -5.777 -11.664 1 96.25 207 THR B N 1
ATOM 3712 C CA . THR B 1 207 ? 5.461 -6.875 -12.625 1 96.25 207 THR B CA 1
ATOM 3713 C C . THR B 1 207 ? 4.02 -7.34 -12.82 1 96.25 207 THR B C 1
ATOM 3715 O O . THR B 1 207 ? 3.768 -8.305 -13.547 1 96.25 207 THR B O 1
ATOM 3718 N N . GLY B 1 208 ? 3.055 -6.664 -12.227 1 96.88 208 GLY B N 1
ATOM 3719 C CA . GLY B 1 208 ? 1.713 -7.223 -12.18 1 96.88 208 GLY B CA 1
ATOM 3720 C C . GLY B 1 208 ? 0.737 -6.504 -13.094 1 96.88 208 GLY B C 1
ATOM 3721 O O . GLY B 1 208 ? -0.439 -6.867 -13.164 1 96.88 208 GLY B O 1
ATOM 3722 N N . ASP B 1 209 ? 1.104 -5.504 -13.914 1 96.19 209 ASP B N 1
ATOM 3723 C CA . ASP B 1 209 ? 0.205 -4.598 -14.633 1 96.19 209 ASP B CA 1
ATOM 3724 C C . ASP B 1 209 ? -0.593 -5.348 -15.695 1 96.19 209 ASP B C 1
ATOM 3726 O O . ASP B 1 209 ? -1.717 -4.961 -16.016 1 96.19 209 ASP B O 1
ATOM 3730 N N . SER B 1 210 ? -0.028 -6.434 -16.25 1 97.81 210 SER B N 1
ATOM 3731 C CA . SER B 1 210 ? -0.688 -7.129 -17.344 1 97.81 210 SER B CA 1
ATOM 3732 C C . SER B 1 210 ? -1.397 -8.391 -16.859 1 97.81 210 SER B C 1
ATOM 3734 O O . SER B 1 210 ? -1.81 -9.227 -17.672 1 9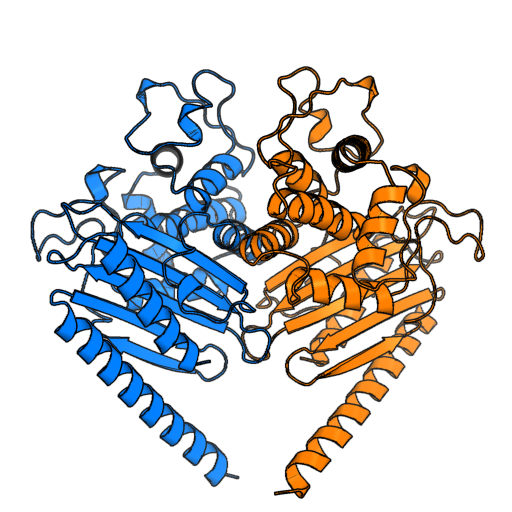7.81 210 SER B O 1
ATOM 3736 N N . ARG B 1 211 ? -1.501 -8.578 -15.562 1 98.5 211 ARG B N 1
ATOM 3737 C CA . ARG B 1 211 ? -2.082 -9.797 -15.008 1 98.5 211 ARG B CA 1
ATOM 3738 C C . ARG B 1 211 ? -3.379 -9.5 -14.266 1 98.5 211 ARG B C 1
ATOM 3740 O O . ARG B 1 211 ? -4.293 -8.891 -14.828 1 98.5 211 ARG B O 1
ATOM 3747 N N . LEU B 1 212 ? -3.504 -9.82 -13.008 1 98.75 212 LEU B N 1
ATOM 3748 C CA . LEU B 1 212 ? -4.762 -9.617 -12.297 1 98.75 212 LEU B CA 1
ATOM 3749 C C . LEU B 1 212 ? -5.191 -8.156 -12.359 1 98.75 212 LEU B C 1
ATOM 3751 O O . LEU B 1 212 ? -6.375 -7.863 -12.539 1 98.75 212 LEU B O 1
ATOM 3755 N N . ARG B 1 213 ? -4.262 -7.258 -12.242 1 98.31 213 ARG B N 1
ATOM 3756 C CA . ARG B 1 213 ? -4.551 -5.824 -12.258 1 98.31 213 ARG B CA 1
ATOM 3757 C C . ARG B 1 213 ? -5.273 -5.43 -13.539 1 98.31 213 ARG B C 1
ATOM 3759 O O . ARG B 1 213 ? -6.203 -4.621 -13.508 1 98.31 213 ARG B O 1
ATOM 3766 N N . ALA B 1 214 ? -4.836 -5.98 -14.602 1 98.19 214 ALA B N 1
ATOM 3767 C CA . ALA B 1 214 ? -5.34 -5.586 -15.914 1 98.19 214 ALA B CA 1
ATOM 3768 C C . ALA B 1 214 ? -6.82 -5.926 -16.062 1 98.19 214 ALA B C 1
ATOM 3770 O O . ALA B 1 214 ? -7.543 -5.277 -16.828 1 98.19 214 ALA B O 1
ATOM 3771 N N . GLY B 1 215 ? -7.273 -6.879 -15.312 1 98.38 215 GLY B N 1
ATOM 3772 C CA . GLY B 1 215 ? -8.664 -7.305 -15.406 1 98.38 215 GLY B CA 1
ATOM 3773 C C . GLY B 1 215 ? -9.555 -6.656 -14.367 1 98.38 215 GLY B C 1
ATOM 3774 O O . GLY B 1 215 ? -10.781 -6.676 -14.492 1 98.38 215 GLY B O 1
ATOM 3775 N N . MET B 1 216 ? -8.961 -6.066 -13.352 1 97.69 216 MET B N 1
ATOM 3776 C CA . MET B 1 216 ? -9.734 -5.504 -12.25 1 97.69 216 MET B CA 1
ATOM 3777 C C . MET B 1 216 ? -9.984 -4.012 -12.461 1 97.69 216 MET B C 1
ATOM 3779 O O . MET B 1 216 ? -9.25 -3.355 -13.203 1 97.69 216 MET B O 1
ATOM 3783 N N . PRO B 1 217 ? -11.016 -3.469 -11.805 1 96.56 217 PRO B N 1
ATOM 3784 C CA . PRO B 1 217 ? -11.305 -2.043 -11.969 1 96.56 217 PRO B CA 1
ATOM 3785 C C . PRO B 1 217 ? -10.109 -1.155 -11.609 1 96.56 217 PRO B C 1
ATOM 3787 O O . PRO B 1 217 ? -9.391 -1.441 -10.656 1 96.56 217 PRO B O 1
ATOM 3790 N N . GLU B 1 218 ? -9.961 -0.094 -12.328 1 94.06 218 GLU B N 1
ATOM 3791 C CA . GLU B 1 218 ? -8.812 0.798 -12.203 1 94.06 218 GLU B CA 1
ATOM 3792 C C . GLU B 1 218 ? -8.773 1.469 -10.836 1 94.06 218 GLU B C 1
ATOM 3794 O O . GLU B 1 218 ? -7.707 1.838 -10.344 1 94.06 218 GLU B O 1
ATOM 3799 N N . SER B 1 219 ? -9.914 1.548 -10.172 1 93.81 219 SER B N 1
ATOM 3800 C CA . SER B 1 219 ? -9.992 2.271 -8.906 1 93.81 219 SER B CA 1
ATOM 3801 C C . SER B 1 219 ? -9.586 1.383 -7.734 1 93.81 219 SER B C 1
ATOM 3803 O O . SER B 1 219 ? -9.484 1.852 -6.598 1 93.81 219 SER B O 1
ATOM 3805 N N . TRP B 1 220 ? -9.383 0.097 -8.008 1 96.56 220 TRP B N 1
ATOM 3806 C CA . TRP B 1 220 ? -9.039 -0.807 -6.918 1 96.56 220 TRP B CA 1
ATOM 3807 C C . TRP B 1 220 ? -7.574 -0.653 -6.523 1 96.56 220 TRP B C 1
ATOM 3809 O O . TRP B 1 220 ? -6.711 -0.446 -7.379 1 96.56 220 TRP B O 1
ATOM 3819 N N . MET B 1 221 ? -7.344 -0.672 -5.215 1 96.5 221 MET B N 1
ATOM 3820 C CA . MET B 1 221 ? -5.984 -0.822 -4.695 1 96.5 221 MET B CA 1
ATOM 3821 C C . MET B 1 221 ? -5.582 -2.291 -4.641 1 96.5 221 MET B C 1
ATOM 3823 O O . MET B 1 221 ? -6.27 -3.104 -4.016 1 96.5 221 MET B O 1
ATOM 3827 N N . ILE B 1 222 ? -4.5 -2.656 -5.34 1 98.31 222 ILE B N 1
ATOM 3828 C CA . ILE B 1 222 ? -4.148 -4.066 -5.465 1 98.31 222 ILE B CA 1
ATOM 3829 C C . ILE B 1 222 ? -2.719 -4.285 -4.977 1 98.31 222 ILE B C 1
ATOM 3831 O O . ILE B 1 222 ? -1.782 -3.656 -5.469 1 98.31 222 ILE B O 1
ATOM 3835 N N . ALA B 1 223 ? -2.523 -5.105 -3.949 1 98.75 223 ALA B N 1
ATOM 3836 C CA . ALA B 1 223 ? -1.25 -5.66 -3.498 1 98.75 223 ALA B CA 1
ATOM 3837 C C . ALA B 1 223 ? -1.031 -7.062 -4.062 1 98.75 223 ALA B C 1
ATOM 3839 O O . ALA B 1 223 ? -1.738 -8 -3.697 1 98.75 223 ALA B O 1
ATOM 3840 N N . ASP B 1 224 ? -0.028 -7.191 -4.992 1 98.88 224 ASP B N 1
ATOM 3841 C CA . ASP B 1 224 ? 0.104 -8.5 -5.629 1 98.88 224 ASP B CA 1
ATOM 3842 C C . ASP B 1 224 ? 1.57 -8.914 -5.738 1 98.88 224 ASP B C 1
ATOM 3844 O O . ASP B 1 224 ? 2.467 -8.102 -5.488 1 98.88 224 ASP B O 1
ATOM 3848 N N . LYS B 1 225 ? 1.772 -10.125 -5.953 1 98.94 225 LYS B N 1
ATOM 3849 C CA . LYS B 1 225 ? 3.064 -10.711 -6.301 1 98.94 225 LYS B CA 1
ATOM 3850 C C . LYS B 1 225 ? 2.92 -11.719 -7.438 1 98.94 225 LYS B C 1
ATOM 3852 O O . LYS B 1 225 ? 2.244 -12.742 -7.285 1 98.94 225 LYS B O 1
ATOM 3857 N N . THR B 1 226 ? 3.592 -11.391 -8.516 1 98.75 226 THR B N 1
ATOM 3858 C CA . THR B 1 226 ? 3.553 -12.25 -9.695 1 98.75 226 THR B CA 1
ATOM 3859 C C . THR B 1 226 ? 4.586 -13.367 -9.586 1 98.75 226 THR B C 1
ATOM 3861 O O . THR B 1 226 ? 5.488 -13.305 -8.75 1 98.75 226 THR B O 1
ATOM 3864 N N . GLY B 1 227 ? 4.41 -14.414 -10.375 1 98.12 227 GLY B N 1
ATOM 3865 C CA . GLY B 1 227 ? 5.371 -15.484 -10.602 1 98.12 227 GLY B CA 1
ATOM 3866 C C . GLY B 1 227 ? 5.312 -16.062 -12 1 98.12 227 GLY B C 1
ATOM 3867 O O . GLY B 1 227 ? 4.234 -16.141 -12.594 1 98.12 227 GLY B O 1
ATOM 3868 N N . GLY B 1 228 ? 6.449 -16.391 -12.523 1 96.25 228 GLY B N 1
ATOM 3869 C CA . GLY B 1 228 ? 6.539 -17.016 -13.836 1 96.25 228 GLY B CA 1
ATOM 3870 C C . GLY B 1 228 ? 7.883 -17.672 -14.086 1 96.25 228 GLY B C 1
ATOM 3871 O O . GLY B 1 228 ? 8.828 -17.484 -13.328 1 96.25 228 GLY B O 1
ATOM 3872 N N . ASN B 1 229 ? 7.887 -18.516 -15.094 1 94.25 229 ASN B N 1
ATOM 3873 C CA . ASN B 1 229 ? 9.133 -19.203 -15.422 1 94.25 229 ASN B CA 1
ATOM 3874 C C . ASN B 1 229 ? 9.328 -19.312 -16.938 1 94.25 229 ASN B C 1
ATOM 3876 O O . ASN B 1 229 ? 9.984 -20.234 -17.406 1 94.25 229 ASN B O 1
ATOM 3880 N N . GLY B 1 230 ? 8.758 -18.406 -17.609 1 87.06 230 GLY B N 1
ATOM 3881 C CA . GLY B 1 230 ? 9.023 -18.281 -19.031 1 87.06 230 GLY B CA 1
ATOM 3882 C C . GLY B 1 230 ? 8.227 -19.266 -19.875 1 87.06 230 GLY B C 1
ATOM 3883 O O . GLY B 1 230 ? 7.379 -20 -19.359 1 87.06 230 GLY B O 1
ATOM 3884 N N . ASN B 1 231 ? 8.516 -19.281 -21.172 1 82.5 231 ASN B N 1
ATOM 3885 C CA . ASN B 1 231 ? 7.742 -20.047 -22.125 1 82.5 231 ASN B CA 1
ATOM 3886 C C . ASN B 1 231 ? 8.109 -21.531 -22.078 1 82.5 231 ASN B C 1
ATOM 3888 O O . ASN B 1 231 ? 7.289 -22.391 -22.422 1 82.5 231 ASN B O 1
ATOM 3892 N N . GLN B 1 232 ? 9.266 -21.719 -21.688 1 76.56 232 GLN B N 1
ATOM 3893 C CA . GLN B 1 232 ? 9.711 -23.109 -21.641 1 76.56 232 GLN B CA 1
ATOM 3894 C C . GLN B 1 232 ? 8.945 -23.891 -20.578 1 76.56 232 GLN B C 1
ATOM 3896 O O . GLN B 1 232 ? 8.594 -25.047 -20.781 1 76.56 232 GLN B O 1
ATOM 3901 N N . HIS B 1 233 ? 8.477 -23.234 -19.547 1 79.31 233 HIS B N 1
ATOM 3902 C CA . HIS B 1 233 ? 7.863 -23.938 -18.438 1 79.31 233 HIS B CA 1
ATOM 3903 C C . HIS B 1 233 ? 6.395 -23.562 -18.281 1 79.31 233 HIS B C 1
ATOM 3905 O O . HIS B 1 233 ? 5.629 -24.266 -17.625 1 79.31 233 HIS B O 1
ATOM 3911 N N . ALA B 1 234 ? 6.027 -22.438 -18.828 1 92.88 234 ALA B N 1
ATOM 3912 C CA . ALA B 1 234 ? 4.668 -22.109 -19.234 1 92.88 234 ALA B CA 1
ATOM 3913 C C . ALA B 1 234 ? 3.807 -21.719 -18.031 1 92.88 234 ALA B C 1
ATOM 3915 O O . ALA B 1 234 ? 2.611 -22.016 -18 1 92.88 234 ALA B O 1
ATOM 3916 N N . ASN B 1 235 ? 4.445 -21.203 -16.938 1 95.88 235 ASN B N 1
ATOM 3917 C CA . ASN B 1 235 ? 3.68 -20.734 -15.781 1 95.88 235 ASN B CA 1
ATOM 3918 C C . ASN B 1 235 ? 3.615 -19.203 -15.734 1 95.88 235 ASN B C 1
ATOM 3920 O O . ASN B 1 235 ? 4.637 -18.531 -15.875 1 95.88 235 ASN B O 1
ATOM 3924 N N . ASN B 1 236 ? 2.463 -18.609 -15.602 1 98.06 236 ASN B N 1
ATOM 3925 C CA . ASN B 1 236 ? 2.211 -17.234 -15.18 1 98.06 236 ASN B CA 1
ATOM 3926 C C . ASN B 1 236 ? 1.227 -17.172 -14.016 1 98.06 236 ASN B C 1
ATOM 3928 O O . ASN B 1 236 ? 0.04 -17.469 -14.188 1 98.06 236 ASN B O 1
ATOM 3932 N N . ASN B 1 237 ? 1.727 -16.844 -12.867 1 98.75 237 ASN B N 1
ATOM 3933 C CA . ASN B 1 237 ? 0.955 -16.828 -11.633 1 98.75 237 ASN B CA 1
ATOM 3934 C C . ASN B 1 237 ? 0.799 -15.406 -11.086 1 98.75 237 ASN B C 1
ATOM 3936 O O . ASN B 1 237 ? 1.528 -14.5 -11.484 1 98.75 237 ASN B O 1
ATOM 3940 N N . ASP B 1 238 ? -0.175 -15.203 -10.258 1 98.94 238 ASP B N 1
ATOM 3941 C CA . ASP B 1 238 ? -0.371 -13.953 -9.523 1 98.94 238 ASP B CA 1
ATOM 3942 C C . ASP B 1 238 ? -1.214 -14.18 -8.273 1 98.94 238 ASP B C 1
ATOM 3944 O O . ASP B 1 238 ? -2.209 -14.906 -8.305 1 98.94 238 ASP B O 1
ATOM 3948 N N . ILE B 1 239 ? -0.786 -13.68 -7.188 1 99 239 ILE B N 1
ATOM 3949 C CA . ILE B 1 239 ? -1.58 -13.648 -5.965 1 99 239 ILE B CA 1
ATOM 3950 C C . ILE B 1 239 ? -1.795 -12.203 -5.531 1 99 239 ILE B C 1
ATOM 3952 O O . ILE B 1 239 ? -0.934 -11.344 -5.75 1 99 239 ILE B O 1
ATOM 3956 N N . ALA B 1 240 ? -3.029 -11.93 -4.91 1 98.94 240 ALA B N 1
ATOM 3957 C CA . ALA B 1 240 ? -3.309 -10.523 -4.66 1 98.94 240 ALA B CA 1
ATOM 3958 C C . ALA B 1 240 ? -4.348 -10.352 -3.553 1 98.94 240 ALA B C 1
ATOM 3960 O O . ALA B 1 240 ? -5.164 -11.242 -3.322 1 98.94 240 ALA B O 1
ATOM 3961 N N . VAL B 1 241 ? -4.203 -9.312 -2.873 1 98.69 241 VAL B N 1
ATOM 3962 C CA . VAL B 1 241 ? -5.305 -8.68 -2.152 1 98.69 241 VAL B CA 1
ATOM 3963 C C . VAL B 1 241 ? -5.742 -7.418 -2.889 1 98.69 241 VAL B C 1
ATOM 3965 O O . VAL B 1 241 ? -4.914 -6.57 -3.227 1 98.69 241 VAL B O 1
ATOM 3968 N N . ALA B 1 242 ? -7.02 -7.34 -3.18 1 98.19 242 ALA B N 1
ATOM 3969 C CA . ALA B 1 242 ? -7.586 -6.199 -3.896 1 98.19 242 ALA B CA 1
ATOM 3970 C C . ALA B 1 242 ? -8.672 -5.516 -3.07 1 98.19 242 ALA B C 1
ATOM 3972 O O . ALA B 1 242 ? -9.648 -6.148 -2.668 1 98.19 242 ALA B O 1
ATOM 3973 N N . TRP B 1 243 ? -8.477 -4.23 -2.781 1 96.94 243 TRP B N 1
ATOM 3974 C CA . TRP B 1 243 ? -9.453 -3.436 -2.053 1 96.94 243 TRP B CA 1
ATOM 3975 C C . TRP B 1 243 ? -10.297 -2.598 -3.01 1 96.94 243 TRP B C 1
ATOM 3977 O O . TRP B 1 243 ? -9.766 -1.753 -3.734 1 96.94 243 TRP B O 1
ATOM 3987 N N . SER B 1 244 ? -11.555 -2.916 -2.992 1 95.12 244 SER B N 1
ATOM 3988 C CA . SER B 1 244 ? -12.516 -2.059 -3.688 1 95.12 244 SER B CA 1
ATOM 3989 C C . SER B 1 244 ? -12.828 -0.81 -2.871 1 95.12 244 SER B C 1
ATOM 3991 O O . SER B 1 244 ? -12.93 -0.873 -1.643 1 95.12 244 SER B O 1
ATOM 3993 N N . PRO B 1 245 ? -12.992 0.331 -3.549 1 93.38 245 PRO B N 1
ATOM 3994 C CA . PRO B 1 245 ? -13.344 1.522 -2.775 1 93.38 245 PRO B CA 1
ATOM 3995 C C . PRO B 1 245 ? -14.766 1.457 -2.213 1 93.38 245 PRO B C 1
ATOM 3997 O O . PRO B 1 245 ? -15.094 2.184 -1.271 1 93.38 245 PRO B O 1
ATOM 4000 N N . ASN B 1 246 ? -15.594 0.517 -2.686 1 90.31 246 ASN B N 1
ATOM 4001 C CA . ASN B 1 246 ? -17 0.594 -2.316 1 90.31 246 ASN B CA 1
ATOM 4002 C C . ASN B 1 246 ? -17.516 -0.735 -1.764 1 90.31 246 ASN B C 1
ATOM 4004 O O . ASN B 1 246 ? -18.609 -0.802 -1.21 1 90.31 246 ASN B O 1
ATOM 4008 N N . ARG B 1 247 ? -16.766 -1.805 -1.92 1 88.31 247 ARG B N 1
ATOM 4009 C CA . ARG B 1 247 ? -17.391 -3.094 -1.634 1 88.31 247 ARG B CA 1
ATOM 4010 C C . ARG B 1 247 ? -16.484 -3.961 -0.77 1 88.31 247 ARG B C 1
ATOM 4012 O O . ARG B 1 247 ? -16.781 -5.133 -0.529 1 88.31 247 ARG B O 1
ATOM 4019 N N . GLY B 1 248 ? -15.391 -3.518 -0.31 1 91.12 248 GLY B N 1
ATOM 4020 C CA . GLY B 1 248 ? -14.492 -4.301 0.523 1 91.12 248 GLY B CA 1
ATOM 4021 C C . GLY B 1 248 ? -13.336 -4.902 -0.25 1 91.12 248 GLY B C 1
ATOM 4022 O O . GLY B 1 248 ? -12.977 -4.41 -1.32 1 91.12 248 GLY B O 1
ATOM 4023 N N . ALA B 1 249 ? -12.781 -6.055 0.34 1 96.81 249 ALA B N 1
ATOM 4024 C CA . ALA B 1 249 ? -11.562 -6.605 -0.247 1 96.81 249 ALA B CA 1
ATOM 4025 C C . ALA B 1 249 ? -11.789 -8.039 -0.728 1 96.81 249 ALA B C 1
ATOM 4027 O O . ALA B 1 249 ? -12.672 -8.734 -0.23 1 96.81 249 ALA B O 1
ATOM 4028 N N . ILE B 1 250 ? -11.008 -8.438 -1.711 1 97.62 250 ILE B N 1
ATOM 4029 C CA . ILE B 1 250 ? -10.922 -9.805 -2.205 1 97.62 250 ILE B CA 1
ATOM 4030 C C . ILE B 1 250 ? -9.484 -10.312 -2.08 1 97.62 250 ILE B C 1
ATOM 4032 O O . ILE B 1 250 ? -8.531 -9.562 -2.309 1 97.62 250 ILE B O 1
ATOM 4036 N N . VAL B 1 251 ? -9.352 -11.516 -1.633 1 98.69 251 VAL B N 1
ATOM 4037 C CA . VAL B 1 251 ? -8.078 -12.227 -1.693 1 98.69 251 VAL B CA 1
ATOM 4038 C C . VAL B 1 251 ? -8.117 -13.258 -2.82 1 98.69 251 VAL B C 1
ATOM 4040 O O . VAL B 1 251 ? -9.094 -14 -2.957 1 98.69 251 VAL B O 1
ATOM 4043 N N . VAL B 1 252 ? -7.074 -13.281 -3.697 1 98.81 252 VAL B N 1
ATOM 4044 C CA . VAL B 1 252 ? -7.117 -14.164 -4.855 1 98.81 252 VAL B CA 1
ATOM 4045 C C . VAL B 1 252 ? -5.738 -14.781 -5.094 1 98.81 252 VAL B C 1
ATOM 4047 O O . VAL B 1 252 ? -4.719 -14.117 -4.906 1 98.81 252 VAL B O 1
ATOM 4050 N N . ALA B 1 253 ? -5.68 -16 -5.41 1 98.94 253 ALA B N 1
ATOM 4051 C CA . ALA B 1 253 ? -4.512 -16.703 -5.918 1 98.94 253 ALA B CA 1
ATOM 4052 C C . ALA B 1 253 ? -4.82 -17.406 -7.238 1 98.94 253 ALA B C 1
ATOM 4054 O O . ALA B 1 253 ? -5.805 -18.141 -7.344 1 98.94 253 ALA B O 1
ATOM 4055 N N . THR B 1 254 ? -4.027 -17.125 -8.273 1 98.88 254 THR B N 1
ATOM 4056 C CA . THR B 1 254 ? -4.191 -17.766 -9.57 1 98.88 254 THR B CA 1
ATOM 4057 C C . THR B 1 254 ? -2.869 -18.344 -10.062 1 98.88 254 THR B C 1
ATOM 4059 O O . THR B 1 254 ? -1.83 -17.688 -9.984 1 98.88 254 THR B O 1
ATOM 4062 N N . TYR B 1 255 ? -2.932 -19.516 -10.5 1 98.38 255 TYR B N 1
ATOM 4063 C CA . TYR B 1 255 ? -1.82 -20.234 -11.109 1 98.38 255 TYR B CA 1
ATOM 4064 C C . TYR B 1 255 ? -2.189 -20.734 -12.508 1 98.38 255 TYR B C 1
ATOM 4066 O O . TYR B 1 255 ? -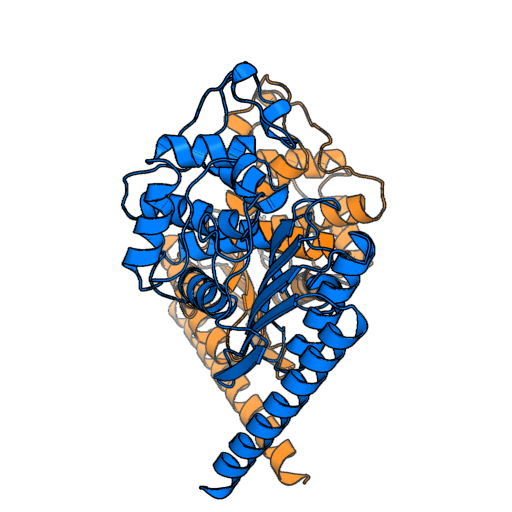3.17 -21.453 -12.672 1 98.38 255 TYR B O 1
ATOM 4074 N N . CYS B 1 256 ? -1.423 -20.281 -13.445 1 97.62 256 CYS B N 1
ATOM 4075 C CA . CYS B 1 256 ? -1.712 -20.547 -14.852 1 97.62 256 CYS B CA 1
ATOM 4076 C C . CYS B 1 256 ? -0.559 -21.297 -15.508 1 97.62 256 CYS B C 1
ATOM 4078 O O . CYS B 1 256 ? 0.523 -20.734 -15.695 1 97.62 256 CYS B O 1
ATOM 4080 N N . GLU B 1 257 ? -0.799 -22.562 -15.82 1 96 257 GLU B N 1
ATOM 4081 C CA . GLU B 1 257 ? 0.146 -23.422 -16.531 1 96 257 GLU B CA 1
ATOM 4082 C C . GLU B 1 257 ? -0.405 -23.859 -17.875 1 96 257 GLU B C 1
ATOM 4084 O O . GLU B 1 257 ? -1.117 -24.859 -17.984 1 96 257 GLU B O 1
ATOM 4089 N N . ILE B 1 258 ? -0.061 -23.109 -18.922 1 95.38 258 ILE B N 1
ATOM 4090 C CA . ILE B 1 258 ? -0.561 -23.359 -20.266 1 95.38 258 ILE B CA 1
ATOM 4091 C C . ILE B 1 258 ? 0.602 -23.359 -21.266 1 95.38 258 ILE B C 1
ATOM 4093 O O . ILE B 1 258 ? 1.004 -22.312 -21.766 1 95.38 258 ILE B O 1
ATOM 4097 N N . PRO B 1 259 ? 1.013 -24.5 -21.625 1 92.06 259 PRO B N 1
ATOM 4098 C CA . PRO B 1 259 ? 2.219 -24.609 -22.453 1 92.06 259 PRO B CA 1
ATOM 4099 C C . PRO B 1 259 ? 1.965 -24.25 -23.922 1 92.06 259 PRO B C 1
ATOM 4101 O O . PRO B 1 259 ? 2.912 -24.031 -24.672 1 92.06 259 PRO B O 1
ATOM 4104 N N . THR B 1 260 ? 0.754 -24.172 -24.344 1 91.5 260 THR B N 1
ATOM 4105 C CA . THR B 1 260 ? 0.435 -24.078 -25.766 1 91.5 260 THR B CA 1
ATOM 4106 C C . THR B 1 260 ? 0.41 -22.609 -26.203 1 91.5 260 THR B C 1
ATOM 4108 O O . THR B 1 260 ? 0.261 -22.328 -27.391 1 91.5 260 THR B O 1
ATOM 4111 N N . ILE B 1 261 ? 0.519 -21.688 -25.234 1 93.25 261 ILE B N 1
ATOM 4112 C CA . ILE B 1 261 ? 0.421 -20.281 -25.609 1 93.25 261 ILE B CA 1
ATOM 4113 C C . ILE B 1 261 ? 1.617 -19.5 -25.047 1 93.25 261 ILE B C 1
ATOM 4115 O O . ILE B 1 261 ? 2.344 -20.016 -24.188 1 93.25 261 ILE B O 1
ATOM 4119 N N . SER B 1 262 ? 1.83 -18.266 -25.578 1 94.38 262 SER B N 1
ATOM 4120 C CA . SER B 1 262 ? 2.951 -17.422 -25.188 1 94.38 262 SER B CA 1
ATOM 4121 C C . SER B 1 262 ? 2.748 -16.859 -23.781 1 94.38 262 SER B C 1
ATOM 4123 O O . SER B 1 262 ? 1.638 -16.906 -23.234 1 94.38 262 SER B O 1
ATOM 4125 N N . ALA B 1 263 ? 3.814 -16.344 -23.234 1 95.06 263 ALA B N 1
ATOM 4126 C CA . ALA B 1 263 ? 3.756 -15.703 -21.922 1 95.06 263 ALA B CA 1
ATOM 4127 C C . ALA B 1 263 ? 2.766 -14.547 -21.922 1 95.06 263 ALA B C 1
ATOM 4129 O O . ALA B 1 263 ? 2.014 -14.367 -20.953 1 95.06 263 ALA B O 1
ATOM 4130 N N . ASP B 1 264 ? 2.746 -13.75 -22.984 1 95.69 264 ASP B N 1
ATOM 4131 C CA . ASP B 1 264 ? 1.821 -12.625 -23.078 1 95.69 264 ASP B CA 1
ATOM 4132 C C . ASP B 1 264 ? 0.372 -13.102 -23.109 1 95.69 264 ASP B C 1
ATOM 4134 O O . ASP B 1 264 ? -0.501 -12.484 -22.5 1 95.69 264 ASP B O 1
ATOM 4138 N N . GLU B 1 265 ? 0.171 -14.188 -23.797 1 96 265 GLU B N 1
ATOM 4139 C CA . GLU B 1 265 ? -1.169 -14.766 -23.828 1 96 265 GLU B CA 1
ATOM 4140 C C . GLU B 1 265 ? -1.569 -15.32 -22.469 1 96 265 GLU B C 1
ATOM 4142 O O . GLU B 1 265 ? -2.732 -15.219 -22.062 1 96 265 GLU B O 1
ATOM 4147 N N . ARG B 1 266 ? -0.633 -15.922 -21.75 1 97.62 266 ARG B N 1
ATOM 4148 C CA . ARG B 1 266 ? -0.918 -16.391 -20.406 1 97.62 266 ARG B CA 1
ATOM 4149 C C . ARG B 1 266 ? -1.256 -15.219 -19.484 1 97.62 266 ARG B C 1
ATOM 4151 O O . ARG B 1 266 ? -2.135 -15.328 -18.625 1 97.62 266 ARG B O 1
ATOM 4158 N N . ASN B 1 267 ? -0.553 -14.078 -19.656 1 98.06 267 ASN B N 1
ATOM 4159 C CA . ASN B 1 267 ? -0.903 -12.875 -18.906 1 98.06 267 ASN B CA 1
ATOM 4160 C C . ASN B 1 267 ? -2.354 -12.469 -19.141 1 98.06 267 ASN B C 1
ATOM 4162 O O . ASN B 1 267 ? -3.057 -12.078 -18.203 1 98.06 267 ASN B O 1
ATOM 4166 N N . ALA B 1 268 ? -2.75 -12.539 -20.391 1 98 268 ALA B N 1
ATOM 4167 C CA . ALA B 1 268 ? -4.125 -12.188 -20.734 1 98 268 ALA B CA 1
ATOM 4168 C C . ALA B 1 268 ? -5.117 -13.133 -20.047 1 98 268 ALA B C 1
ATOM 4170 O O . ALA B 1 268 ? -6.211 -12.719 -19.656 1 98 268 ALA B O 1
ATOM 4171 N N . VAL B 1 269 ? -4.742 -14.43 -19.922 1 98.06 269 VAL B N 1
ATOM 4172 C CA . VAL B 1 269 ? -5.574 -15.391 -19.219 1 98.06 269 VAL B CA 1
ATOM 4173 C C . VAL B 1 269 ? -5.699 -14.977 -17.75 1 98.06 269 VAL B C 1
ATOM 4175 O O . VAL B 1 269 ? -6.797 -14.961 -17.188 1 98.06 269 VAL B O 1
ATOM 4178 N N . VAL B 1 270 ? -4.621 -14.586 -17.109 1 98.62 270 VAL B N 1
ATOM 4179 C CA . VAL B 1 270 ? -4.613 -14.164 -15.719 1 98.62 270 VAL B CA 1
ATOM 4180 C C . VAL B 1 270 ? -5.438 -12.883 -15.562 1 98.62 270 VAL B C 1
ATOM 4182 O O . VAL B 1 270 ? -6.172 -12.734 -14.586 1 98.62 270 VAL B O 1
ATOM 4185 N N . ALA B 1 271 ? -5.355 -11.992 -16.562 1 98.75 271 ALA B N 1
ATOM 4186 C CA . ALA B 1 271 ? -6.172 -10.781 -16.547 1 98.75 271 ALA B CA 1
ATOM 4187 C C . ALA B 1 271 ? -7.656 -11.125 -16.609 1 98.75 271 ALA B C 1
ATOM 4189 O O . ALA B 1 271 ? -8.477 -10.508 -15.922 1 98.75 271 ALA B O 1
ATOM 4190 N N . GLU B 1 272 ? -7.977 -12.094 -17.453 1 98.38 272 GLU B N 1
ATOM 4191 C CA . GLU B 1 272 ? -9.367 -12.531 -17.531 1 98.38 272 GLU B CA 1
ATOM 4192 C C . GLU B 1 272 ? -9.844 -13.109 -16.203 1 98.38 272 GLU B C 1
ATOM 4194 O O . GLU B 1 272 ? -10.984 -12.883 -15.797 1 98.38 272 GLU B O 1
ATOM 4199 N N . VAL B 1 273 ? -8.992 -13.836 -15.508 1 98.5 273 VAL B N 1
ATOM 4200 C CA . VAL B 1 273 ? -9.32 -14.305 -14.164 1 98.5 273 VAL B CA 1
ATOM 4201 C C . VAL B 1 273 ? -9.602 -13.109 -13.25 1 98.5 273 VAL B C 1
ATOM 4203 O O . VAL B 1 273 ? -10.57 -13.133 -12.484 1 98.5 273 VAL B O 1
ATOM 4206 N N . GLY B 1 274 ? -8.75 -12.078 -13.336 1 98.5 274 GLY B N 1
ATOM 4207 C CA . GLY B 1 274 ? -8.984 -10.867 -12.562 1 98.5 274 GLY B CA 1
ATOM 4208 C C . GLY B 1 274 ? -10.352 -10.266 -12.797 1 98.5 274 GLY B C 1
ATOM 4209 O O . GLY B 1 274 ? -11.039 -9.883 -11.844 1 98.5 274 GLY B O 1
ATOM 4210 N N . ARG B 1 275 ? -10.727 -10.219 -14.039 1 98 275 ARG B N 1
ATOM 4211 C CA . ARG B 1 275 ? -12.039 -9.695 -14.391 1 98 275 ARG B CA 1
ATOM 4212 C C . ARG B 1 275 ? -13.148 -10.531 -13.766 1 98 275 ARG B C 1
ATOM 4214 O O . ARG B 1 275 ? -14.109 -9.984 -13.211 1 98 275 ARG B O 1
ATOM 4221 N N . LEU B 1 276 ? -13.055 -11.805 -13.828 1 97.5 276 LEU B N 1
ATOM 4222 C CA . LEU B 1 276 ? -14.078 -12.703 -13.312 1 97.5 276 LEU B CA 1
ATOM 4223 C C . LEU B 1 276 ? -14.172 -12.602 -11.797 1 97.5 276 LEU B C 1
ATOM 4225 O O . LEU B 1 276 ? -15.266 -12.461 -11.25 1 97.5 276 LEU B O 1
ATOM 4229 N N . VAL B 1 277 ? -13.039 -12.594 -11.125 1 96.75 277 VAL B N 1
ATOM 4230 C CA . VAL B 1 277 ? -13.047 -12.625 -9.664 1 96.75 277 VAL B CA 1
ATOM 4231 C C . VAL B 1 277 ? -13.516 -11.281 -9.117 1 96.75 277 VAL B C 1
ATOM 4233 O O . VAL B 1 277 ? -14.039 -11.203 -8 1 96.75 277 VAL B O 1
ATOM 4236 N N . ALA B 1 278 ? -13.305 -10.227 -9.891 1 96.06 278 ALA B N 1
ATOM 4237 C CA . ALA B 1 278 ? -13.758 -8.906 -9.461 1 96.06 278 ALA B CA 1
ATOM 4238 C C . ALA B 1 278 ? -15.281 -8.859 -9.336 1 96.06 278 ALA B C 1
ATOM 4240 O O . ALA B 1 278 ? -15.828 -8 -8.641 1 96.06 278 ALA B O 1
ATOM 4241 N N . GLU B 1 279 ? -15.977 -9.766 -9.992 1 93 279 GLU B N 1
ATOM 4242 C CA . GLU B 1 279 ? -17.438 -9.836 -9.906 1 93 279 GLU B CA 1
ATOM 4243 C C . GLU B 1 279 ? -17.875 -10.352 -8.539 1 93 279 GLU B C 1
ATOM 4245 O O . GLU B 1 279 ? -19.047 -10.227 -8.172 1 93 279 GLU B O 1
ATOM 4250 N N . LEU B 1 280 ? -16.938 -11.023 -7.832 1 88.69 280 LEU B N 1
ATOM 4251 C CA . LEU B 1 280 ? -17.234 -11.5 -6.484 1 88.69 280 LEU B CA 1
ATOM 4252 C C . LEU B 1 280 ? -17.453 -10.336 -5.527 1 88.69 280 LEU B C 1
ATOM 4254 O O . LEU B 1 280 ? -18.047 -10.508 -4.457 1 88.69 280 LEU B O 1
ATOM 4258 N N . ALA B 1 281 ? -16.938 -9.133 -5.824 1 79 281 ALA B N 1
ATOM 4259 C CA . ALA B 1 281 ? -16.953 -7.977 -4.93 1 79 281 ALA B CA 1
ATOM 4260 C C . ALA B 1 281 ? -18.359 -7.363 -4.855 1 79 281 ALA B C 1
ATOM 4262 O O . ALA B 1 281 ? -19.125 -7.453 -5.809 1 79 281 ALA B O 1
#

Organism: Rhizobium meliloti (strain 1021) (NCBI:txid266834)

Solvent-accessible surface area (backbone atoms only — not comparable to full-atom values): 27859 Å² total; per-residue (Å²): 125,68,62,66,60,51,53,53,51,51,54,47,50,51,51,31,52,53,51,37,51,51,52,52,50,56,28,62,74,61,44,66,46,55,21,29,14,39,36,20,64,48,79,65,50,55,43,58,36,56,22,84,43,77,41,74,36,39,46,36,50,50,59,55,51,46,47,49,53,42,37,33,36,72,70,68,79,43,55,54,76,44,62,50,68,56,54,71,84,67,61,49,82,64,24,81,57,57,68,76,44,50,76,58,85,33,43,28,46,48,54,30,42,41,35,24,39,25,65,59,14,34,32,33,46,42,54,55,34,58,72,69,62,30,38,57,39,51,26,52,52,44,41,73,77,68,40,87,65,50,35,38,67,51,54,74,74,64,31,55,58,70,92,49,96,81,49,65,62,20,17,28,22,19,41,53,50,22,52,51,52,44,34,46,62,59,43,81,71,33,53,68,69,42,24,32,42,53,43,17,36,18,26,43,31,68,76,39,67,60,20,44,56,58,30,32,67,79,64,41,52,52,28,34,32,44,15,56,48,51,60,89,65,14,35,42,29,41,34,35,43,35,37,33,47,49,48,6,23,35,31,33,15,35,41,32,40,30,70,82,51,50,61,70,56,42,26,50,51,39,10,50,50,21,37,58,57,52,66,67,91,128,68,63,68,59,51,54,52,52,51,55,47,51,52,51,31,52,52,51,37,51,50,52,51,50,54,27,64,74,61,44,67,46,55,21,29,14,36,38,20,63,49,81,64,49,55,43,60,36,57,22,83,42,77,40,74,37,40,46,36,50,49,59,54,50,47,46,49,52,40,37,33,35,74,70,67,78,43,56,56,76,44,62,51,70,54,53,71,84,68,62,50,82,62,24,81,57,58,69,76,42,52,76,58,83,34,43,28,45,48,54,29,42,41,36,26,38,24,65,58,14,33,32,33,46,43,56,54,33,58,73,68,63,29,37,56,39,50,25,52,53,45,42,74,76,68,39,87,66,50,37,39,67,50,53,72,74,64,32,54,56,71,92,46,96,81,51,66,63,21,18,29,22,19,40,54,49,22,52,50,51,43,34,46,62,61,44,82,72,32,52,66,70,42,23,32,42,53,43,16,35,18,24,42,31,67,75,39,66,61,20,45,55,58,30,31,67,80,64,42,51,52,28,34,32,43,15,55,48,52,59,90,64,14,34,44,29,39,34,35,41,36,36,33,46,48,46,6,25,35,32,32,14,36,40,31,40,31,70,82,51,53,62,70,55,42,26,49,51,39,10,51,49,22,37,59,57,52,65,66,89

Sequence (562 aa):
MPALATVSTIARAELQHALEARLAELERRHGGRVGVAALNLSTGARVGHRADERFLMCSTFKALASAMVLARVDKGVEKLDRRIVFSKEVLVYFSPVTETRVGGEGMSVAELCMATLTQSDNTAINLLLESFGGPPALTEFVRSFGDELTRLDRFEPELNEHDGPDDLRDTTTPGAMMETLRKLIFGEVLSRSSRAQLAGWMVMNKTGDSRLRAGMPESWMIADKTGGNGNQHANNNDIAVAWSPNRGAIVVATYCEIPTISADERNAVVAEVGRLVAELAMPALATVSTIARAELQHALEARLAELERRHGGRVGVAALNLSTGARVGHRADERFLMCSTFKALASAMVLARVDKGVEKLDRRIVFSKEVLVYFSPVTETRVGGEGMSVAELCMATLTQSDNTAINLLLESFGGPPALTEFVRSFGDELTRLDRFEPELNEHDGPDDLRDTTTPGAMMETLRKLIFGEVLSRSSRAQLAGWMVMNKTGDSRLRAGMPESWMIADKTGGNGNQHANNNDIAVAWSPNRGAIVVATYCEIPTISADERNAVVAEVGRLVAELA